Protein AF-A0A397PAN9-F1 (afdb_monomer_lite)

InterPro domains:
  IPR014729 Rossmann-like alpha/beta/alpha sandwich fold [G3DSA:3.40.50.620] (134-280)

Organism: NCBI:txid645617

Structure (mmCIF, N/CA/C/O backbone):
data_AF-A0A397PAN9-F1
#
_entry.id   AF-A0A397PAN9-F1
#
loop_
_atom_site.group_PDB
_atom_site.id
_atom_site.type_symbol
_atom_site.label_atom_id
_atom_site.label_alt_id
_atom_site.label_comp_id
_atom_site.label_asym_id
_atom_site.label_entity_id
_atom_site.label_seq_id
_atom_site.pdbx_PDB_ins_code
_atom_site.Cartn_x
_atom_site.Cartn_y
_atom_site.Cartn_z
_atom_site.occupancy
_atom_site.B_iso_or_equiv
_atom_site.auth_seq_id
_atom_site.auth_comp_id
_atom_site.auth_asym_id
_atom_site.auth_atom_id
_atom_site.pdbx_PDB_model_num
ATOM 1 N N . MET A 1 1 ? 31.624 61.219 12.968 1.00 31.28 1 MET A N 1
ATOM 2 C CA . MET A 1 1 ? 32.830 60.856 13.743 1.00 31.28 1 MET A CA 1
ATOM 3 C C . MET A 1 1 ? 32.786 59.367 14.035 1.00 31.28 1 MET A C 1
ATOM 5 O O . MET A 1 1 ? 31.759 58.853 14.448 1.00 31.28 1 MET A O 1
ATOM 9 N N . THR A 1 2 ? 33.870 58.703 13.667 1.00 30.14 2 THR A N 1
ATOM 10 C CA . THR A 1 2 ? 34.129 57.260 13.585 1.00 30.14 2 THR A CA 1
ATOM 11 C C . THR A 1 2 ? 34.205 56.55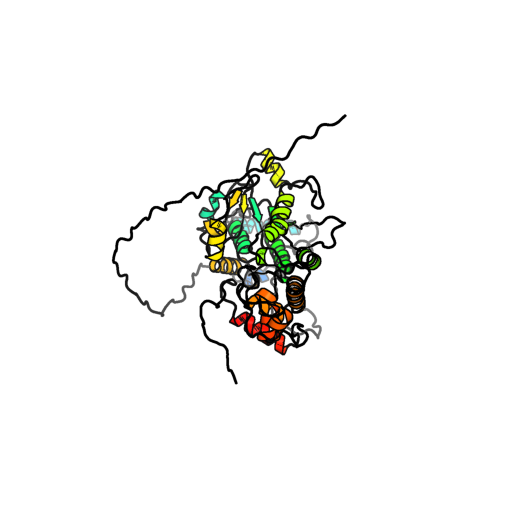2 14.938 1.00 30.14 2 THR A C 1
ATOM 13 O O . THR A 1 2 ? 34.808 57.103 15.851 1.00 30.14 2 THR A O 1
ATOM 16 N N . SER A 1 3 ? 33.805 55.276 15.008 1.00 29.36 3 SER A N 1
ATOM 17 C CA . SER A 1 3 ? 34.708 54.221 15.506 1.00 29.36 3 SER A CA 1
ATOM 18 C C . SER A 1 3 ? 34.214 52.806 15.175 1.00 29.36 3 SER A C 1
ATOM 20 O O . SER A 1 3 ? 33.043 52.453 15.279 1.00 29.36 3 SER A O 1
ATOM 22 N N . SER A 1 4 ? 35.178 52.016 14.716 1.00 30.39 4 SER A N 1
ATOM 23 C CA . SER A 1 4 ? 35.148 50.608 14.333 1.00 30.39 4 SER A CA 1
ATOM 24 C C . SER A 1 4 ? 35.372 49.682 15.533 1.00 30.39 4 SER A C 1
ATOM 26 O O . SER A 1 4 ? 36.216 49.991 16.373 1.00 30.39 4 SER A O 1
ATOM 28 N N . ILE A 1 5 ? 34.748 48.497 15.554 1.00 36.88 5 ILE A N 1
ATOM 29 C CA . ILE A 1 5 ? 35.101 47.399 16.473 1.00 36.88 5 ILE A CA 1
ATOM 30 C C . ILE A 1 5 ? 35.401 46.126 15.671 1.00 36.88 5 ILE A C 1
ATOM 32 O O . ILE A 1 5 ? 34.683 45.763 14.741 1.00 36.88 5 ILE A O 1
ATOM 36 N N . GLY A 1 6 ? 36.529 45.501 16.017 1.00 29.59 6 GLY A N 1
ATOM 37 C CA . GLY A 1 6 ? 37.205 44.450 15.267 1.00 29.59 6 GLY A CA 1
ATOM 38 C C . GLY A 1 6 ? 36.684 43.021 15.451 1.00 29.59 6 GLY A C 1
ATOM 39 O O . GLY A 1 6 ? 35.897 42.693 16.336 1.00 29.59 6 GLY A O 1
ATOM 40 N N . ARG A 1 7 ? 37.195 42.162 14.562 1.00 30.72 7 ARG A N 1
ATOM 41 C CA . ARG A 1 7 ? 36.944 40.719 14.449 1.00 30.72 7 ARG A CA 1
ATOM 42 C C . ARG A 1 7 ? 37.608 39.929 15.584 1.00 30.72 7 ARG A C 1
ATOM 44 O O . ARG A 1 7 ? 38.767 40.167 15.912 1.00 30.72 7 ARG A O 1
ATOM 51 N N . ARG A 1 8 ? 36.921 38.890 16.072 1.00 30.52 8 ARG A N 1
ATOM 52 C CA . ARG A 1 8 ? 37.497 37.789 16.863 1.00 30.52 8 ARG A CA 1
ATOM 53 C C . ARG A 1 8 ? 37.166 36.451 16.201 1.00 30.52 8 ARG A C 1
ATOM 55 O O . ARG A 1 8 ? 36.005 36.104 16.023 1.00 30.52 8 ARG A O 1
ATOM 62 N N . THR A 1 9 ? 38.206 35.705 15.850 1.00 29.03 9 THR A N 1
ATOM 63 C CA . THR A 1 9 ? 38.172 34.307 15.403 1.00 29.03 9 THR A CA 1
ATOM 64 C C . THR A 1 9 ? 38.124 33.363 16.608 1.00 29.03 9 THR A C 1
ATOM 66 O O . THR A 1 9 ? 38.961 33.488 17.501 1.00 29.03 9 THR A O 1
ATOM 69 N N . MET A 1 10 ? 37.209 32.386 16.618 1.00 28.00 10 MET A N 1
ATOM 70 C CA . MET A 1 10 ? 37.212 31.267 17.572 1.00 28.00 10 MET A CA 1
ATOM 71 C C . MET A 1 10 ? 37.670 29.968 16.896 1.00 28.00 10 MET A C 1
ATOM 73 O O . MET A 1 10 ? 37.100 29.540 15.895 1.00 28.00 10 MET A O 1
ATOM 77 N N . ARG A 1 11 ? 38.688 29.325 17.482 1.00 28.00 11 ARG A N 1
ATOM 78 C CA . ARG A 1 11 ? 39.057 27.920 17.252 1.00 28.00 11 ARG A CA 1
ATOM 79 C C . ARG A 1 11 ? 38.171 27.026 18.129 1.00 28.00 11 ARG A C 1
ATOM 81 O O . ARG A 1 11 ? 38.024 27.296 19.318 1.00 28.00 11 ARG A O 1
ATOM 88 N N . HIS A 1 12 ? 37.638 25.939 17.576 1.00 31.53 12 HIS A N 1
ATOM 89 C CA . HIS A 1 12 ? 37.002 24.862 18.343 1.00 31.53 12 HIS A CA 1
ATOM 90 C C . HIS A 1 12 ? 37.890 23.617 18.356 1.00 31.53 12 HIS A C 1
ATOM 92 O O . HIS A 1 12 ? 38.293 23.102 17.312 1.00 31.53 12 HIS A O 1
ATOM 98 N N . SER A 1 13 ? 38.207 23.158 19.566 1.00 29.12 13 SER A N 1
ATOM 99 C CA . SER A 1 13 ? 38.960 21.946 19.860 1.00 29.12 13 SER A CA 1
ATOM 100 C C . SER A 1 13 ? 38.049 20.715 19.787 1.00 29.12 13 SER A C 1
ATOM 102 O O . SER A 1 13 ? 36.950 20.680 20.337 1.00 29.12 13 SER A O 1
ATOM 104 N N . ARG A 1 14 ? 38.522 19.677 19.090 1.00 30.62 14 ARG A N 1
ATOM 105 C CA . ARG A 1 14 ? 37.917 18.339 19.056 1.00 30.62 14 ARG A CA 1
ATOM 106 C C . ARG A 1 14 ? 38.314 17.577 20.321 1.00 30.62 14 ARG A C 1
ATOM 108 O O . ARG A 1 14 ? 39.501 17.342 20.535 1.00 30.62 14 ARG A O 1
ATOM 115 N N . ARG A 1 15 ? 37.337 17.118 21.105 1.00 28.48 15 ARG A N 1
ATOM 116 C CA . ARG A 1 15 ? 37.530 16.109 22.160 1.00 28.48 15 ARG A CA 1
ATOM 117 C C . ARG A 1 15 ? 36.942 14.780 21.674 1.00 28.48 15 ARG A C 1
ATOM 119 O O . ARG A 1 15 ? 35.743 14.682 21.439 1.00 28.48 15 ARG A O 1
ATOM 126 N N . LYS A 1 16 ? 37.811 13.782 21.476 1.00 29.48 16 LYS A N 1
ATOM 127 C CA . LYS A 1 16 ? 37.451 12.369 21.279 1.00 29.48 16 LYS A CA 1
ATOM 128 C C . LYS A 1 16 ? 37.005 11.801 22.630 1.00 29.48 16 LYS A C 1
ATOM 130 O O . LYS A 1 16 ? 37.761 11.904 23.590 1.00 29.48 16 LYS A O 1
ATOM 135 N N . GLN A 1 17 ? 35.823 11.195 22.688 1.00 30.42 17 GLN A N 1
ATOM 136 C CA . GLN A 1 17 ? 35.416 10.309 23.780 1.00 30.42 17 GLN A CA 1
ATOM 137 C C . GLN A 1 17 ? 35.416 8.870 23.264 1.00 30.42 17 GLN A C 1
ATOM 139 O O . GLN A 1 17 ? 34.745 8.540 22.286 1.00 30.42 17 GLN A O 1
ATOM 144 N N . SER A 1 18 ? 36.245 8.056 23.910 1.00 28.05 18 SER A N 1
ATOM 145 C CA . SER A 1 18 ? 36.277 6.600 23.867 1.00 28.05 18 SER A CA 1
ATOM 146 C C . SER A 1 18 ? 35.005 6.035 24.497 1.00 28.05 18 SER A C 1
ATOM 148 O O . SER A 1 18 ? 34.562 6.524 25.532 1.00 28.05 18 SER A O 1
ATOM 150 N N . ASN A 1 19 ? 34.429 5.006 23.877 1.00 29.17 19 ASN A N 1
ATOM 151 C CA . ASN A 1 19 ? 33.329 4.235 24.446 1.00 29.17 19 ASN A CA 1
ATOM 152 C C . ASN A 1 19 ? 33.769 2.771 24.517 1.00 29.17 19 ASN A C 1
ATOM 154 O O . ASN A 1 19 ? 33.776 2.065 23.504 1.00 29.17 19 ASN A O 1
ATOM 158 N N . ASP A 1 20 ? 34.158 2.357 25.719 1.00 27.80 20 ASP A N 1
ATOM 159 C CA . ASP A 1 20 ? 34.413 0.970 26.085 1.00 27.80 20 ASP A CA 1
ATOM 160 C C . ASP A 1 20 ? 33.096 0.182 26.090 1.00 27.80 20 ASP A C 1
ATOM 162 O O . ASP A 1 20 ? 32.082 0.609 26.645 1.00 27.80 20 ASP A O 1
ATOM 166 N N . ARG A 1 21 ? 33.105 -0.986 25.440 1.00 27.95 21 ARG A N 1
ATOM 167 C CA . ARG A 1 21 ? 32.020 -1.976 25.487 1.00 27.95 21 ARG A CA 1
ATOM 168 C C . ARG A 1 21 ? 32.424 -3.108 26.434 1.00 27.95 21 ARG A C 1
ATOM 170 O O . ARG A 1 21 ? 33.494 -3.675 26.222 1.00 27.95 21 ARG A O 1
ATOM 177 N N . PRO A 1 22 ? 31.570 -3.541 27.377 1.00 30.48 22 PRO A N 1
ATOM 178 C CA . PRO A 1 22 ? 31.805 -4.782 28.101 1.00 30.48 22 PRO A CA 1
ATOM 179 C C . PRO A 1 22 ? 31.436 -5.987 27.227 1.00 30.48 22 PRO A C 1
ATOM 181 O O . PRO A 1 22 ? 30.318 -6.091 26.715 1.00 30.48 22 PRO A O 1
ATOM 184 N N . GLN A 1 23 ? 32.393 -6.900 27.073 1.00 26.52 23 GLN A N 1
ATOM 185 C CA . GLN A 1 23 ? 32.191 -8.249 26.555 1.00 26.52 23 GLN A CA 1
ATOM 186 C C . GLN A 1 23 ? 31.406 -9.079 27.579 1.00 26.52 23 GLN A C 1
ATOM 188 O O . GLN A 1 23 ? 31.823 -9.197 28.727 1.00 26.52 23 GLN A O 1
ATOM 193 N N . TRP A 1 24 ? 30.306 -9.697 27.150 1.00 26.28 24 TRP A N 1
ATOM 194 C CA . TRP A 1 24 ? 29.650 -10.774 27.889 1.00 26.28 24 TRP A CA 1
ATOM 195 C C . TRP A 1 24 ? 29.849 -12.084 27.127 1.00 26.28 24 TRP A C 1
ATOM 197 O O . TRP A 1 24 ? 29.204 -12.334 26.109 1.00 26.28 24 TRP A O 1
ATOM 207 N N . ASN A 1 25 ? 30.773 -12.900 27.634 1.00 25.06 25 ASN A N 1
ATOM 208 C CA . ASN A 1 25 ? 30.955 -14.300 27.271 1.00 25.06 25 ASN A CA 1
ATOM 209 C C . ASN A 1 25 ? 30.103 -15.166 28.204 1.00 25.06 25 ASN A C 1
ATOM 211 O O . ASN A 1 25 ? 30.345 -15.181 29.406 1.00 25.06 25 ASN A O 1
ATOM 215 N N . ALA A 1 26 ? 29.154 -15.921 27.649 1.00 27.94 26 ALA A N 1
ATOM 216 C CA . ALA A 1 26 ? 28.634 -17.144 28.261 1.00 27.94 26 ALA A CA 1
ATOM 217 C C . ALA A 1 26 ? 27.881 -17.975 27.210 1.00 27.94 26 ALA A C 1
ATOM 219 O O . ALA A 1 26 ? 26.745 -17.671 26.848 1.00 27.94 26 ALA A O 1
ATOM 220 N N . ARG A 1 27 ? 28.499 -19.059 26.731 1.00 25.92 27 ARG A N 1
ATOM 221 C CA . ARG A 1 27 ? 27.768 -20.225 26.222 1.00 25.92 27 ARG A CA 1
ATOM 222 C C . ARG A 1 27 ? 28.378 -21.478 26.823 1.00 25.92 27 ARG A C 1
ATOM 224 O O . ARG A 1 27 ? 29.428 -21.937 26.390 1.00 25.92 27 ARG A O 1
ATOM 231 N N . ALA A 1 28 ? 27.679 -21.990 27.828 1.00 27.05 28 ALA A N 1
ATOM 232 C CA . ALA A 1 28 ? 27.818 -23.346 28.308 1.00 27.05 28 ALA A CA 1
ATOM 233 C C . ALA A 1 28 ? 27.157 -24.321 27.321 1.00 27.05 28 ALA A C 1
ATOM 235 O O . ALA A 1 28 ? 26.093 -24.065 26.754 1.00 27.05 28 ALA A O 1
ATOM 236 N N . THR A 1 29 ? 27.849 -25.433 27.134 1.00 25.12 29 THR A N 1
ATOM 237 C CA . THR A 1 29 ? 27.481 -26.669 26.449 1.00 25.12 29 THR A CA 1
ATOM 238 C C . THR A 1 29 ? 26.438 -27.472 27.223 1.00 25.12 29 THR A C 1
ATOM 240 O O . THR A 1 29 ? 26.650 -27.712 28.400 1.00 25.12 29 THR A O 1
ATOM 243 N N . PHE A 1 30 ? 25.398 -27.962 26.543 1.00 26.55 30 PHE A N 1
ATOM 244 C CA . PHE A 1 30 ? 24.675 -29.234 26.763 1.00 26.55 30 PHE A CA 1
ATOM 245 C C . PHE A 1 30 ? 23.861 -29.451 25.464 1.00 26.55 30 PHE A C 1
ATOM 247 O O . PHE A 1 30 ? 23.200 -28.527 25.006 1.00 26.55 30 PHE A O 1
ATOM 254 N N . GLY A 1 31 ? 23.922 -30.547 24.703 1.00 22.44 31 GLY A N 1
ATOM 255 C CA . GLY A 1 31 ? 24.166 -31.938 25.066 1.00 22.44 31 GLY A CA 1
ATOM 256 C C . GLY A 1 31 ? 22.819 -32.648 25.223 1.00 22.44 31 GLY A C 1
ATOM 257 O O . GLY A 1 31 ? 22.336 -32.767 26.338 1.00 22.44 31 GLY A O 1
ATOM 258 N N . GLY A 1 32 ? 22.186 -33.076 24.122 1.00 25.19 32 GLY A N 1
ATOM 259 C CA . GLY A 1 32 ? 20.904 -33.789 24.189 1.00 25.19 32 GLY A CA 1
ATOM 260 C C . GLY A 1 32 ? 20.306 -34.113 22.824 1.00 25.19 32 GLY A C 1
ATOM 261 O O . GLY A 1 32 ? 19.604 -33.300 22.232 1.00 25.19 32 GLY A O 1
ATOM 262 N N . ARG A 1 33 ? 20.612 -35.313 22.326 1.00 25.12 33 ARG A N 1
ATOM 263 C CA . ARG A 1 33 ? 20.014 -35.938 21.140 1.00 25.12 33 ARG A CA 1
ATOM 264 C C . ARG A 1 33 ? 18.510 -36.135 21.366 1.00 25.12 33 ARG A C 1
ATOM 266 O O . ARG A 1 33 ? 18.130 -36.699 22.385 1.00 25.12 33 ARG A O 1
ATOM 273 N N . ALA A 1 34 ? 17.679 -35.771 20.394 1.00 26.53 34 ALA A N 1
ATOM 274 C CA . ALA A 1 34 ? 16.304 -36.254 20.307 1.00 26.53 34 ALA A CA 1
ATOM 275 C C . ALA A 1 34 ? 16.077 -36.847 18.915 1.00 26.53 34 ALA A C 1
ATOM 277 O O . ALA A 1 34 ? 16.382 -36.233 17.893 1.00 26.53 34 ALA A O 1
ATOM 278 N N . ALA A 1 35 ? 15.639 -38.099 18.929 1.00 26.16 35 ALA A N 1
ATOM 279 C CA . ALA A 1 35 ? 15.583 -39.013 17.812 1.00 26.16 35 ALA A CA 1
ATOM 280 C C . ALA A 1 35 ? 14.612 -38.572 16.710 1.00 26.16 35 ALA A C 1
ATOM 282 O O . ALA A 1 35 ? 13.501 -38.106 16.960 1.00 26.16 35 ALA A O 1
ATOM 283 N N . VAL A 1 36 ? 15.046 -38.817 15.476 1.00 26.11 36 VAL A N 1
ATOM 284 C CA . VAL A 1 36 ? 14.216 -38.862 14.277 1.00 26.11 36 VAL A CA 1
ATOM 285 C C . VAL A 1 36 ? 13.285 -40.066 14.409 1.00 26.11 36 VAL A C 1
ATOM 287 O O . VAL A 1 36 ? 13.708 -41.204 14.234 1.00 26.11 36 VAL A O 1
ATOM 290 N N . ALA A 1 37 ? 12.019 -39.821 14.739 1.00 26.52 37 ALA A N 1
ATOM 291 C CA . ALA A 1 37 ? 10.961 -40.810 14.595 1.00 26.52 37 ALA A CA 1
ATOM 292 C C . ALA A 1 37 ? 10.247 -40.557 13.264 1.00 26.52 37 ALA A C 1
ATOM 294 O O . ALA A 1 37 ? 9.351 -39.718 13.163 1.00 26.52 37 ALA A O 1
ATOM 295 N N . ALA A 1 38 ? 10.672 -41.289 12.235 1.00 27.64 38 ALA A N 1
ATOM 296 C CA . ALA A 1 38 ? 9.835 -41.567 11.082 1.00 27.64 38 ALA A CA 1
ATOM 297 C C . ALA A 1 38 ? 8.573 -42.290 11.579 1.00 27.64 38 ALA A C 1
ATOM 299 O O . ALA A 1 38 ? 8.673 -43.281 12.303 1.00 27.64 38 ALA A O 1
ATOM 300 N N . ARG A 1 39 ? 7.388 -41.786 11.229 1.00 28.44 39 ARG A N 1
ATOM 301 C CA . ARG A 1 39 ? 6.137 -42.527 11.395 1.00 28.44 39 ARG A CA 1
ATOM 302 C C . ARG A 1 39 ? 5.373 -42.558 10.084 1.00 28.44 39 ARG A C 1
ATOM 304 O O . ARG A 1 39 ? 5.179 -41.537 9.427 1.00 28.44 39 ARG A O 1
ATOM 311 N N . ASP A 1 40 ? 5.016 -43.790 9.761 1.00 26.55 40 ASP A N 1
ATOM 312 C CA . ASP A 1 40 ? 4.274 -44.317 8.633 1.00 26.55 40 ASP A CA 1
ATOM 313 C C . ASP A 1 40 ? 3.223 -43.404 8.007 1.00 26.55 40 ASP A C 1
ATOM 315 O O . ASP A 1 40 ? 2.293 -42.910 8.647 1.00 26.55 40 ASP A O 1
ATOM 319 N N . ARG A 1 41 ? 3.318 -43.311 6.679 1.00 30.91 41 ARG A N 1
ATOM 320 C CA . ARG A 1 41 ? 2.202 -43.003 5.793 1.00 30.91 41 ARG A CA 1
ATOM 321 C C . ARG A 1 41 ? 1.416 -44.288 5.542 1.00 30.91 41 ARG A C 1
ATOM 323 O O . ARG A 1 41 ? 1.718 -44.965 4.574 1.00 30.91 41 ARG A O 1
ATOM 330 N N . THR A 1 42 ? 0.392 -44.573 6.344 1.00 29.89 42 THR A N 1
ATOM 331 C CA . THR A 1 42 ? -0.805 -45.315 5.899 1.00 29.89 42 THR A CA 1
ATOM 332 C C . THR A 1 42 ? -1.877 -45.325 6.988 1.00 29.89 42 THR A C 1
ATOM 334 O O . THR A 1 42 ? -1.566 -45.461 8.163 1.00 29.89 42 THR A O 1
ATOM 337 N N . ALA A 1 43 ? -3.138 -45.246 6.554 1.00 27.58 43 ALA A N 1
ATOM 338 C CA . ALA A 1 43 ? -4.376 -45.421 7.320 1.00 27.58 43 ALA A CA 1
ATOM 339 C C . ALA A 1 43 ? -4.858 -44.238 8.188 1.00 27.58 43 ALA A C 1
ATOM 341 O O . ALA A 1 43 ? -4.674 -44.196 9.400 1.00 27.58 43 ALA A O 1
ATOM 342 N N . LEU A 1 44 ? -5.659 -43.353 7.579 1.00 26.72 44 LEU A N 1
ATOM 343 C CA . LEU A 1 44 ? -6.807 -42.780 8.284 1.00 26.72 44 LEU A CA 1
ATOM 344 C C . LEU A 1 44 ? -8.080 -43.102 7.502 1.00 26.72 44 LEU A C 1
ATOM 346 O O . LEU A 1 44 ? -8.382 -42.526 6.458 1.00 26.72 44 LEU A O 1
ATOM 350 N N . ALA A 1 45 ? -8.779 -44.106 8.021 1.00 26.91 45 ALA A N 1
ATOM 351 C CA . ALA A 1 45 ? -10.099 -44.518 7.602 1.00 26.91 45 ALA A CA 1
ATOM 352 C C . ALA A 1 45 ? -11.115 -43.387 7.816 1.00 26.91 45 ALA A C 1
ATOM 354 O O . ALA A 1 45 ? -11.075 -42.657 8.809 1.00 26.91 45 ALA A O 1
ATOM 355 N N . ARG A 1 46 ? -12.056 -43.297 6.873 1.00 27.05 46 ARG A N 1
ATOM 356 C CA . ARG A 1 46 ? -13.290 -42.514 6.954 1.00 27.05 46 ARG A CA 1
ATOM 357 C C . ARG A 1 46 ? -13.989 -42.777 8.294 1.00 27.05 46 ARG A C 1
ATOM 359 O O . ARG A 1 46 ? -14.523 -43.861 8.506 1.00 27.05 46 ARG A O 1
ATOM 366 N N . ARG A 1 47 ? -14.021 -41.782 9.180 1.00 25.70 47 ARG A N 1
ATOM 367 C CA . ARG A 1 47 ? -15.010 -41.706 10.261 1.00 25.70 47 ARG A CA 1
ATOM 368 C C . ARG A 1 47 ? -16.058 -40.682 9.856 1.00 25.70 47 ARG A C 1
ATOM 370 O O . ARG A 1 47 ? -15.888 -39.486 10.066 1.00 25.70 47 ARG A O 1
ATOM 377 N N . GLU A 1 48 ? -17.121 -41.181 9.235 1.00 25.84 48 GLU A N 1
ATOM 378 C CA . GLU A 1 48 ? -18.389 -40.469 9.153 1.00 25.84 48 GLU A CA 1
ATOM 379 C C . GLU A 1 48 ? -18.972 -40.362 10.566 1.00 25.84 48 GLU A C 1
ATOM 381 O O . GLU A 1 48 ? -19.258 -41.368 11.215 1.00 25.84 48 GLU A O 1
ATOM 386 N N . LEU A 1 49 ? -19.129 -39.136 11.058 1.00 24.36 49 LEU A N 1
ATOM 387 C CA . LEU A 1 49 ? -19.937 -38.849 12.237 1.00 24.36 49 LEU A CA 1
ATOM 388 C C . LEU A 1 49 ? -21.400 -38.786 11.796 1.00 24.36 49 LEU A C 1
ATOM 390 O O . LEU A 1 49 ? -21.894 -37.758 11.340 1.00 24.36 49 LEU A O 1
ATOM 394 N N . TRP A 1 50 ? -22.075 -39.924 11.920 1.00 22.00 50 TRP A N 1
ATOM 395 C CA . TRP A 1 50 ? -23.527 -40.033 11.883 1.00 22.00 50 TRP A CA 1
ATOM 396 C C . TRP A 1 50 ? -24.124 -39.371 13.133 1.00 22.00 50 TRP A C 1
ATOM 398 O O . TRP A 1 50 ? -24.020 -39.912 14.232 1.00 22.00 50 TRP A O 1
ATOM 408 N N . PHE A 1 51 ? -24.800 -38.234 12.965 1.00 25.14 51 PHE A N 1
ATOM 409 C CA . PHE A 1 51 ? -25.840 -37.791 13.896 1.00 25.14 51 PHE A CA 1
ATOM 410 C C . PHE A 1 51 ? -27.202 -38.076 13.257 1.00 25.14 51 PHE A C 1
ATOM 412 O O . PHE A 1 51 ? -27.490 -37.654 12.139 1.00 25.14 51 PHE A O 1
ATOM 419 N N . GLY A 1 52 ? -27.999 -38.890 13.949 1.00 24.84 52 GLY A N 1
ATOM 420 C CA . GLY A 1 52 ? -29.209 -39.507 13.423 1.00 24.84 52 GLY A CA 1
ATOM 421 C C . GLY A 1 52 ? -30.324 -38.518 13.087 1.00 24.84 52 GLY A C 1
ATOM 422 O O . GLY A 1 52 ? -30.880 -37.870 13.966 1.00 24.84 52 GLY A O 1
ATOM 423 N N . LEU A 1 53 ? -30.734 -38.518 11.820 1.00 28.75 53 LEU A N 1
ATOM 424 C CA . LEU A 1 53 ? -32.065 -38.105 11.385 1.00 28.75 53 LEU A CA 1
ATOM 425 C C . LEU A 1 53 ? -32.864 -39.373 11.065 1.00 28.75 53 LEU A C 1
ATOM 427 O O . LEU A 1 53 ? -32.783 -39.920 9.965 1.00 28.75 53 LEU A O 1
ATOM 431 N N . ARG A 1 54 ? -33.640 -39.871 12.034 1.00 30.84 54 ARG A N 1
ATOM 432 C CA . ARG A 1 54 ? -34.708 -40.831 11.734 1.00 30.84 54 ARG A CA 1
ATOM 433 C C . ARG A 1 54 ? -35.909 -40.059 11.188 1.00 30.84 54 ARG A C 1
ATOM 435 O O . ARG A 1 54 ? -36.575 -39.350 11.925 1.00 30.84 54 ARG A O 1
ATOM 442 N N . GLY A 1 55 ? -36.187 -40.264 9.902 1.00 34.38 55 GLY A N 1
ATOM 443 C CA . GLY A 1 55 ? -37.550 -40.321 9.373 1.00 34.38 55 GLY A CA 1
ATOM 444 C C . GLY A 1 55 ? -38.300 -39.003 9.176 1.00 34.38 55 GLY A C 1
ATOM 445 O O . GLY A 1 55 ? -39.232 -38.709 9.910 1.00 34.38 55 GLY A O 1
ATOM 446 N N . CYS A 1 56 ? -38.030 -38.303 8.074 1.00 27.78 56 CYS A N 1
ATOM 447 C CA . CYS A 1 56 ? -39.099 -37.620 7.342 1.00 27.78 56 CYS A CA 1
ATOM 448 C C . CYS A 1 56 ? -38.718 -37.512 5.862 1.00 27.78 56 CYS A C 1
ATOM 450 O O . CYS A 1 56 ? -37.810 -36.775 5.485 1.00 27.78 56 CYS A O 1
ATOM 452 N N . ARG A 1 57 ? -39.372 -38.308 5.007 1.00 34.75 57 ARG A N 1
ATOM 453 C CA . ARG A 1 57 ? -39.190 -38.220 3.554 1.00 34.75 57 ARG A CA 1
ATOM 454 C C . ARG A 1 57 ? -39.936 -36.984 3.056 1.00 34.75 57 ARG A C 1
ATOM 456 O O . ARG A 1 57 ? -41.146 -36.876 3.249 1.00 34.75 57 ARG A O 1
ATOM 463 N N . LEU A 1 58 ? -39.227 -36.117 2.335 1.00 30.94 58 LEU A N 1
ATOM 464 C CA . LEU A 1 58 ? -39.728 -34.925 1.629 1.00 30.94 58 LEU A CA 1
ATOM 465 C C . LEU A 1 58 ? -41.004 -35.182 0.785 1.00 30.94 58 LEU A C 1
ATOM 467 O O . LEU A 1 58 ? -41.738 -34.259 0.452 1.00 30.94 58 LEU A O 1
ATOM 471 N N . SER A 1 59 ? -41.305 -36.446 0.473 1.00 34.88 59 SER A N 1
ATOM 472 C CA . SER A 1 59 ? -42.472 -36.897 -0.288 1.00 34.88 59 SER A CA 1
ATOM 473 C C . SER A 1 59 ? -43.819 -36.836 0.451 1.00 34.88 59 SER A C 1
ATOM 475 O O . SER A 1 59 ? -44.854 -36.928 -0.207 1.00 34.88 59 SER A O 1
ATOM 477 N N . GLN A 1 60 ? -43.850 -36.716 1.785 1.00 36.53 60 GLN A N 1
ATOM 478 C CA . GLN A 1 60 ? -45.116 -36.621 2.539 1.00 36.53 60 GLN A CA 1
ATOM 479 C C . GLN A 1 60 ? -45.661 -35.187 2.629 1.00 36.53 60 GLN A C 1
ATOM 481 O O . GLN A 1 60 ? -46.877 -35.007 2.650 1.00 36.53 60 GLN A O 1
ATOM 486 N N . LEU A 1 61 ? -44.795 -34.169 2.572 1.00 35.06 61 LEU A N 1
ATOM 487 C CA . LEU A 1 61 ? -45.205 -32.761 2.634 1.00 35.06 61 LEU A CA 1
ATOM 488 C C . LEU A 1 61 ? -45.953 -32.316 1.360 1.00 35.06 61 LEU A C 1
ATOM 490 O O . LEU A 1 61 ? -46.907 -31.545 1.425 1.00 35.06 61 LEU A O 1
ATOM 494 N N . CYS A 1 62 ? -45.584 -32.864 0.197 1.00 32.84 62 CYS A N 1
ATOM 495 C CA . CYS A 1 62 ? -46.175 -32.485 -1.090 1.00 32.84 62 CYS A CA 1
ATOM 496 C C . CYS A 1 62 ? -47.618 -32.983 -1.304 1.00 32.84 62 CYS A C 1
ATOM 498 O O . CYS A 1 62 ? -48.305 -32.455 -2.172 1.00 32.84 62 CYS A O 1
ATOM 500 N N . ARG A 1 63 ? -48.116 -33.963 -0.530 1.00 35.12 63 ARG A N 1
ATOM 501 C CA . ARG A 1 63 ? -49.501 -34.466 -0.683 1.00 35.12 63 ARG A CA 1
ATOM 502 C C . ARG A 1 63 ? -50.549 -33.668 0.092 1.00 35.12 63 ARG A C 1
ATOM 504 O O . ARG A 1 63 ? -51.727 -33.793 -0.217 1.00 35.12 63 ARG A O 1
ATOM 511 N N . HIS A 1 64 ? -50.155 -32.856 1.073 1.00 34.78 64 HIS A N 1
ATOM 512 C CA . HIS A 1 64 ? -51.104 -32.114 1.916 1.00 34.78 64 HIS A CA 1
ATOM 513 C C . HIS A 1 64 ? -51.407 -30.690 1.429 1.00 34.78 64 HIS A C 1
ATOM 515 O O . HIS A 1 64 ? -52.365 -30.087 1.902 1.00 34.78 64 HIS A O 1
ATOM 521 N N . LEU A 1 65 ? -50.645 -30.160 0.465 1.00 35.97 65 LEU A N 1
ATOM 522 C CA . LEU A 1 65 ? -50.754 -28.758 0.041 1.00 35.97 65 LEU A CA 1
ATOM 523 C C . LEU A 1 65 ? -51.566 -28.507 -1.244 1.00 35.97 65 LEU A C 1
ATOM 525 O O . LEU A 1 65 ? -51.619 -27.359 -1.659 1.00 35.97 65 LEU A O 1
ATOM 529 N N . ARG A 1 66 ? -52.202 -29.523 -1.864 1.00 35.00 66 ARG A N 1
ATOM 530 C CA . ARG A 1 66 ? -52.984 -29.404 -3.128 1.00 35.00 66 ARG A CA 1
ATOM 531 C C . ARG A 1 66 ? -52.432 -28.333 -4.094 1.00 35.00 66 ARG A C 1
ATOM 533 O O . ARG A 1 66 ? -53.147 -27.428 -4.508 1.00 35.00 66 ARG A O 1
ATOM 540 N N . VAL A 1 67 ? -51.154 -28.435 -4.454 1.00 32.06 67 VAL A N 1
ATOM 541 C CA . VAL A 1 67 ? -50.600 -27.648 -5.562 1.00 32.06 67 VAL A CA 1
ATOM 542 C C . VAL A 1 67 ? -50.809 -28.478 -6.822 1.00 32.06 67 VAL A C 1
ATOM 544 O O . VAL A 1 67 ? -50.143 -29.497 -7.017 1.00 32.06 67 VAL A O 1
ATOM 547 N N . GLU A 1 68 ? -51.796 -28.104 -7.634 1.00 30.61 68 GLU A N 1
ATOM 548 C CA . GLU A 1 68 ? -51.976 -28.682 -8.964 1.00 30.61 68 GLU A CA 1
ATOM 549 C C . GLU A 1 68 ? -50.748 -28.390 -9.837 1.00 30.61 68 GLU A C 1
ATOM 551 O O . GLU A 1 68 ? -50.143 -27.318 -9.781 1.00 30.61 68 GLU A O 1
ATOM 556 N N . ARG A 1 69 ? -50.360 -29.383 -10.644 1.00 30.28 69 ARG A N 1
ATOM 557 C CA . ARG A 1 69 ? -49.320 -29.268 -11.670 1.00 30.28 69 ARG A CA 1
ATOM 558 C C . ARG A 1 69 ? -49.705 -28.172 -12.667 1.00 30.28 69 ARG A C 1
ATOM 560 O O . ARG A 1 69 ? -50.521 -28.417 -13.549 1.00 30.28 69 ARG A O 1
ATOM 567 N N . ALA A 1 70 ? -49.052 -27.017 -12.604 1.00 26.58 70 ALA A N 1
ATOM 568 C CA . ALA A 1 70 ? -49.006 -26.114 -13.745 1.00 26.58 70 ALA A CA 1
ATOM 569 C C . ALA A 1 70 ? -48.023 -26.684 -14.783 1.00 26.58 70 ALA A C 1
ATOM 571 O O . ALA A 1 70 ? -46.813 -26.744 -14.557 1.00 26.58 70 ALA A O 1
ATOM 572 N N . TYR A 1 71 ? -48.561 -27.154 -15.908 1.00 25.50 71 TYR A N 1
ATOM 573 C CA . TYR A 1 71 ? -47.806 -27.443 -17.126 1.00 25.50 71 TYR A CA 1
ATOM 574 C C . TYR A 1 71 ? -47.196 -26.138 -17.660 1.00 25.50 71 TYR A C 1
ATOM 576 O O . TYR A 1 71 ? -47.919 -25.178 -17.913 1.00 25.50 71 TYR A O 1
ATOM 584 N N . ALA A 1 72 ? -45.878 -26.102 -17.860 1.00 27.17 72 ALA A N 1
ATOM 585 C CA . ALA A 1 72 ? -45.216 -25.031 -18.602 1.00 27.17 72 ALA A CA 1
ATOM 586 C C . ALA A 1 72 ? -45.167 -25.401 -20.100 1.00 27.17 72 ALA A C 1
ATOM 588 O O . ALA A 1 72 ? -44.684 -26.492 -20.416 1.00 27.17 72 ALA A O 1
ATOM 589 N N . PRO A 1 73 ? -45.633 -24.547 -21.033 1.00 27.27 73 PRO A N 1
ATOM 590 C CA . PRO A 1 73 ? -45.393 -24.757 -22.455 1.00 27.27 73 PRO A CA 1
ATOM 591 C C . PRO A 1 73 ? -43.922 -24.472 -22.791 1.00 27.27 73 PRO A C 1
ATOM 593 O O . PRO A 1 73 ? -43.317 -23.518 -22.300 1.00 27.27 73 PRO A O 1
ATOM 596 N N . ALA A 1 74 ? -43.346 -25.337 -23.623 1.00 26.83 74 ALA A N 1
ATOM 597 C CA . ALA A 1 74 ? -41.972 -25.252 -24.092 1.00 26.83 74 ALA A CA 1
ATOM 598 C C . ALA A 1 74 ? -41.785 -24.077 -25.068 1.00 26.83 74 ALA A C 1
ATOM 600 O O . ALA A 1 74 ? -42.489 -23.987 -26.070 1.00 26.83 74 ALA A O 1
ATOM 601 N N . PHE A 1 75 ? -40.784 -23.230 -24.814 1.00 26.52 75 PHE A N 1
ATOM 602 C CA . PHE A 1 75 ? -40.206 -22.327 -25.813 1.00 26.52 75 PHE A CA 1
ATOM 603 C C . PHE A 1 75 ? -38.807 -22.840 -26.206 1.00 26.52 75 PHE A C 1
ATOM 605 O O . PHE A 1 75 ? -37.998 -23.113 -25.313 1.00 26.52 75 PHE A O 1
ATOM 612 N N . PRO A 1 76 ? -38.490 -22.992 -27.505 1.00 26.70 76 PRO A N 1
ATOM 613 C CA . PRO A 1 76 ? -37.175 -23.439 -27.956 1.00 26.70 76 PRO A CA 1
ATOM 614 C C . PRO A 1 76 ? -36.185 -22.263 -28.010 1.00 26.70 76 PRO A C 1
ATOM 616 O O . PRO A 1 76 ? -36.518 -21.215 -28.558 1.00 26.70 76 PRO A O 1
ATOM 619 N N . GLY A 1 77 ? -34.959 -22.433 -27.488 1.00 32.62 77 GLY A N 1
ATOM 620 C CA . GLY A 1 77 ? -33.849 -21.520 -27.823 1.00 32.62 77 GLY A CA 1
ATOM 621 C C . GLY A 1 77 ? -32.820 -21.125 -26.754 1.00 32.62 77 GLY A C 1
ATOM 622 O O . GLY A 1 77 ? -32.064 -20.196 -27.015 1.00 32.62 77 GLY A O 1
ATOM 623 N N . VAL A 1 78 ? -32.724 -21.774 -25.584 1.00 28.73 78 VAL A N 1
ATOM 624 C CA . VAL A 1 78 ? -31.685 -21.427 -24.581 1.00 28.73 78 VAL A CA 1
ATOM 625 C C . VAL A 1 78 ? -30.837 -22.654 -24.207 1.00 28.73 78 VAL A C 1
ATOM 627 O O . VAL A 1 78 ? -31.402 -23.645 -23.739 1.00 28.73 78 VAL A O 1
ATOM 630 N N . PRO A 1 79 ? -29.497 -22.627 -24.382 1.00 27.45 79 PRO A N 1
ATOM 631 C CA . PRO A 1 79 ? -28.629 -23.743 -24.015 1.00 27.45 79 PRO A CA 1
ATOM 632 C C . PRO A 1 79 ? -28.602 -23.966 -22.499 1.00 27.45 79 PRO A C 1
ATOM 634 O O . PRO A 1 79 ? -28.386 -23.038 -21.717 1.00 27.45 79 PRO A O 1
ATOM 637 N N . GLN A 1 80 ? -28.777 -25.221 -22.088 1.00 28.08 80 GLN A N 1
ATOM 638 C CA . GLN A 1 80 ? -28.616 -25.660 -20.705 1.00 28.08 80 GLN A CA 1
ATOM 639 C C . GLN A 1 80 ? -27.145 -25.536 -20.290 1.00 28.08 80 GLN A C 1
ATOM 641 O O . GLN A 1 80 ? -26.285 -26.243 -20.809 1.00 28.08 80 GLN A O 1
ATOM 646 N N . THR A 1 81 ? -26.855 -24.673 -19.316 1.00 28.03 81 THR A N 1
ATOM 647 C CA . THR A 1 81 ? -25.624 -24.772 -18.526 1.00 28.03 81 THR A CA 1
ATOM 648 C C . THR A 1 81 ? -25.991 -25.098 -17.086 1.00 28.03 81 THR A C 1
ATOM 650 O O . THR A 1 81 ? -26.769 -24.416 -16.422 1.00 28.03 81 THR A O 1
ATOM 653 N N . SER A 1 82 ? -25.458 -26.229 -16.644 1.00 29.41 82 SER A N 1
ATOM 654 C CA . SER A 1 82 ? -25.542 -26.789 -15.305 1.00 29.41 82 SER A CA 1
ATOM 655 C C . SER A 1 82 ? -24.930 -25.847 -14.268 1.00 29.41 82 SER A C 1
ATOM 657 O O . SER A 1 82 ? -23.740 -25.541 -14.328 1.00 29.41 82 SER A O 1
ATOM 659 N N . GLY A 1 83 ? -25.721 -25.444 -13.278 1.00 26.91 83 GLY A N 1
ATOM 660 C CA . GLY A 1 83 ? -25.234 -24.740 -12.097 1.00 26.91 83 GLY A CA 1
ATOM 661 C C . GLY A 1 83 ? -26.376 -24.431 -11.139 1.00 26.91 83 GLY A C 1
ATOM 662 O O . GLY A 1 83 ? -27.221 -23.590 -11.435 1.00 26.91 83 GLY A O 1
ATOM 663 N N . LEU A 1 84 ? -26.409 -25.127 -9.997 1.00 25.48 84 LEU A N 1
ATOM 664 C CA . LEU A 1 84 ? -27.307 -24.846 -8.876 1.00 25.48 84 LEU A CA 1
ATOM 665 C C . LEU A 1 84 ? -27.258 -23.347 -8.527 1.00 25.48 84 LEU A C 1
ATOM 667 O O . LEU A 1 84 ? -26.264 -22.862 -7.990 1.00 25.48 84 LEU A O 1
ATOM 671 N N . ARG A 1 85 ? -28.351 -22.621 -8.776 1.00 25.84 85 ARG A N 1
ATOM 672 C CA . ARG A 1 85 ? -28.635 -21.356 -8.094 1.00 25.84 85 ARG A CA 1
ATOM 673 C C . ARG A 1 85 ? -29.467 -21.678 -6.861 1.00 25.84 85 ARG A C 1
ATOM 675 O O . ARG A 1 85 ? -30.611 -22.100 -6.980 1.00 25.84 85 ARG A O 1
ATOM 682 N N . ILE A 1 86 ? -28.879 -21.489 -5.688 1.00 28.72 86 ILE A N 1
ATOM 683 C CA . ILE A 1 86 ? -29.600 -21.470 -4.414 1.00 28.72 86 ILE A CA 1
ATOM 684 C C . ILE A 1 86 ? -30.351 -20.130 -4.360 1.00 28.72 86 ILE A C 1
ATOM 686 O O . ILE A 1 86 ? -29.685 -19.092 -4.389 1.00 28.72 86 ILE A O 1
ATOM 690 N N . PRO A 1 87 ? -31.695 -20.086 -4.301 1.00 31.28 87 PRO A N 1
ATOM 691 C CA . PRO A 1 87 ? -32.394 -18.842 -4.035 1.00 31.28 87 PRO A CA 1
ATOM 692 C C . PRO A 1 87 ? -32.286 -18.529 -2.544 1.00 31.28 87 PRO A C 1
ATOM 694 O O . PRO A 1 87 ? -32.612 -19.355 -1.690 1.00 31.28 87 PRO A O 1
ATOM 697 N N . SER A 1 88 ? -31.858 -17.311 -2.243 1.00 27.08 88 SER A N 1
ATOM 698 C CA . SER A 1 88 ? -32.019 -16.666 -0.947 1.00 27.08 88 SER A CA 1
ATOM 699 C C . SER A 1 88 ? -33.488 -16.700 -0.500 1.00 27.08 88 SER A C 1
ATOM 701 O O . SER A 1 88 ? -34.331 -15.998 -1.058 1.00 27.08 88 SER A O 1
ATOM 703 N N . TRP A 1 89 ? -33.789 -17.500 0.519 1.00 28.64 89 TRP A N 1
ATOM 704 C CA . TRP A 1 89 ? -34.964 -17.343 1.381 1.00 28.64 89 TRP A CA 1
ATOM 705 C C . TRP A 1 89 ? -34.528 -16.475 2.571 1.00 28.64 89 TRP A C 1
ATOM 707 O O . TRP A 1 89 ? -33.482 -16.791 3.139 1.00 28.64 89 TRP A O 1
ATOM 717 N N . PRO A 1 90 ? -35.232 -15.379 2.938 1.00 31.73 90 PRO A N 1
ATOM 718 C CA . PRO A 1 90 ? -36.691 -15.252 2.974 1.00 31.73 90 PRO A CA 1
ATOM 719 C C . PRO A 1 90 ? -37.205 -13.919 2.384 1.00 31.73 90 PRO A C 1
ATOM 721 O O . PRO A 1 90 ? -37.092 -12.875 3.016 1.00 31.73 90 PRO A O 1
ATOM 724 N N . LEU A 1 91 ? -37.819 -13.931 1.197 1.00 31.55 91 LEU A N 1
ATOM 725 C CA . LEU A 1 91 ? -38.537 -12.748 0.672 1.00 31.55 91 LEU A CA 1
ATOM 726 C C . LEU A 1 91 ? -39.745 -13.086 -0.223 1.00 31.55 91 LEU A C 1
ATOM 728 O O . LEU A 1 91 ? -40.315 -12.212 -0.867 1.00 31.55 91 LEU A O 1
ATOM 732 N N . LEU A 1 92 ? -40.193 -14.343 -0.234 1.00 29.64 92 LEU A N 1
ATOM 733 C CA . LEU A 1 92 ? -41.302 -14.812 -1.071 1.00 29.64 92 LEU A CA 1
ATOM 734 C C . LEU A 1 92 ? -42.354 -15.531 -0.225 1.00 29.64 92 LEU A C 1
ATOM 736 O O . LEU A 1 92 ? -42.544 -16.732 -0.329 1.00 29.64 92 LEU A O 1
ATOM 740 N N . LEU A 1 93 ? -43.030 -14.783 0.646 1.00 29.92 93 LEU A N 1
ATOM 741 C CA . LEU A 1 93 ? -44.299 -15.219 1.249 1.00 29.92 93 LEU A CA 1
ATOM 742 C C . LEU A 1 93 ? -45.232 -14.042 1.576 1.00 29.92 93 LEU A C 1
ATOM 744 O O . LEU A 1 93 ? -46.097 -14.145 2.436 1.00 29.92 93 LEU A O 1
ATOM 748 N N . HIS A 1 94 ? -45.068 -12.914 0.877 1.00 30.53 94 HIS A N 1
ATOM 749 C CA . HIS A 1 94 ? -45.897 -11.724 1.091 1.00 30.53 94 HIS A CA 1
ATOM 750 C C . HIS A 1 94 ? -46.676 -11.253 -0.140 1.00 30.53 94 HIS A C 1
ATOM 752 O O . HIS A 1 94 ? -47.273 -10.180 -0.089 1.00 30.53 94 HIS A O 1
ATOM 758 N N . ARG A 1 95 ? -46.708 -12.027 -1.238 1.00 32.00 95 ARG A N 1
ATOM 759 C CA . ARG A 1 95 ? -47.320 -11.552 -2.491 1.00 32.00 95 ARG A CA 1
ATOM 760 C C . ARG A 1 95 ? -48.448 -12.374 -3.111 1.00 32.00 95 ARG A C 1
ATOM 762 O O . ARG A 1 95 ? -48.960 -11.924 -4.123 1.00 32.00 95 ARG A O 1
ATOM 769 N N . GLU A 1 96 ? -48.909 -13.473 -2.507 1.00 37.41 96 GLU A N 1
ATOM 770 C CA . GLU A 1 96 ? -50.011 -14.261 -3.106 1.00 37.41 96 GLU A CA 1
ATOM 771 C C . GLU A 1 96 ? -51.161 -14.673 -2.175 1.00 37.41 96 GLU A C 1
ATOM 773 O O . GLU A 1 96 ? -52.034 -15.428 -2.583 1.00 37.41 96 GLU A O 1
ATOM 778 N N . ILE A 1 97 ? -51.267 -14.135 -0.957 1.00 35.12 97 ILE A N 1
ATOM 779 C CA . ILE A 1 97 ? -52.484 -14.333 -0.151 1.00 35.12 97 ILE A CA 1
ATOM 780 C C . ILE A 1 97 ? -52.906 -12.979 0.404 1.00 35.12 97 ILE A C 1
ATOM 782 O O . ILE A 1 97 ? -52.207 -12.377 1.219 1.00 35.12 97 ILE A O 1
ATOM 786 N N . GLY A 1 98 ? -54.011 -12.462 -0.132 1.00 33.66 98 GLY A N 1
ATOM 787 C CA . GLY A 1 98 ? -54.512 -11.125 0.149 1.00 33.66 98 GLY A CA 1
ATOM 788 C C . GLY A 1 98 ? -54.775 -10.887 1.634 1.00 33.66 98 GLY A C 1
ATOM 789 O O . GLY A 1 98 ? -55.371 -11.728 2.295 1.00 33.66 98 GLY A O 1
ATOM 790 N N . GLY A 1 99 ? -54.355 -9.709 2.102 1.00 35.25 99 GLY A N 1
ATOM 791 C CA . GLY A 1 99 ? -54.898 -8.987 3.255 1.00 35.25 99 GLY A CA 1
ATOM 792 C C . GLY A 1 99 ? -54.800 -9.657 4.642 1.00 35.25 99 GLY A C 1
ATOM 793 O O . GLY A 1 99 ? -55.219 -10.799 4.835 1.00 35.25 99 GLY A O 1
ATOM 794 N N . PRO A 1 100 ? -54.352 -8.934 5.684 1.00 35.94 100 PRO A N 1
ATOM 795 C CA . PRO A 1 100 ? -54.404 -9.418 7.060 1.00 35.94 100 PRO A CA 1
ATOM 796 C C . PRO A 1 100 ? -55.858 -9.390 7.567 1.00 35.94 100 PRO A C 1
ATOM 798 O O . PRO A 1 100 ? -56.272 -8.457 8.241 1.00 35.94 100 PRO A O 1
ATOM 801 N N . GLY A 1 101 ? -56.660 -10.395 7.213 1.00 42.66 101 GLY A N 1
ATOM 802 C CA . GLY A 1 101 ? -58.056 -10.470 7.665 1.00 42.66 101 GLY A CA 1
ATOM 803 C C . GLY A 1 101 ? -58.914 -11.595 7.087 1.00 42.66 101 GLY A C 1
ATOM 804 O O . GLY A 1 101 ? -60.032 -11.793 7.551 1.00 42.66 101 GLY A O 1
ATOM 805 N N . GLY A 1 102 ? -58.426 -12.361 6.106 1.00 35.09 102 GLY A N 1
ATOM 806 C CA . GLY A 1 102 ? -59.219 -13.429 5.492 1.00 35.09 102 GLY A CA 1
ATOM 807 C C . GLY A 1 102 ? -59.399 -14.673 6.388 1.00 35.09 102 GLY A C 1
ATOM 808 O O . GLY A 1 102 ? -58.458 -15.072 7.084 1.00 35.09 102 GLY A O 1
ATOM 809 N N . PRO A 1 103 ? -60.554 -15.366 6.328 1.00 37.06 103 PRO A N 1
ATOM 810 C CA . PRO A 1 103 ? -60.857 -16.539 7.160 1.00 37.06 103 PRO A CA 1
ATOM 811 C C . PRO A 1 103 ? -59.862 -17.707 7.000 1.00 37.06 103 PRO A C 1
ATOM 813 O O . PRO A 1 103 ? -59.690 -18.494 7.933 1.00 37.06 103 PRO A O 1
ATOM 816 N N . GLN A 1 104 ? -59.112 -17.779 5.891 1.00 39.59 104 GLN A N 1
ATOM 817 C CA . GLN A 1 104 ? -58.059 -18.785 5.675 1.00 39.59 104 GLN A CA 1
ATOM 818 C C . GLN A 1 104 ? -56.773 -18.547 6.494 1.00 39.59 104 GLN A C 1
ATOM 820 O O . GLN A 1 104 ? -56.084 -19.509 6.838 1.00 39.59 104 GLN A O 1
ATOM 825 N N . ALA A 1 105 ? -56.477 -17.309 6.912 1.00 37.91 105 ALA A N 1
ATOM 826 C CA . ALA A 1 105 ? -55.329 -17.013 7.779 1.00 37.91 105 ALA A CA 1
ATOM 827 C C . ALA A 1 105 ? -55.514 -17.571 9.206 1.00 37.91 105 ALA A C 1
ATOM 829 O O . ALA A 1 105 ? -54.541 -17.879 9.900 1.00 37.91 105 ALA A O 1
ATOM 830 N N . SER A 1 106 ? -56.768 -17.740 9.640 1.00 39.66 106 SER A N 1
ATOM 831 C CA . SER A 1 106 ? -57.110 -18.297 10.955 1.00 39.66 106 SER A CA 1
ATOM 832 C C . SER A 1 106 ? -56.891 -19.814 11.029 1.00 39.66 106 SER A C 1
ATOM 834 O O . SER A 1 106 ? -56.449 -20.324 12.062 1.00 39.66 106 SER A O 1
ATOM 836 N N . ILE A 1 107 ? -57.114 -20.521 9.916 1.00 39.41 107 ILE A N 1
ATOM 837 C CA . ILE A 1 107 ? -56.958 -21.975 9.816 1.00 39.41 107 ILE A CA 1
ATOM 838 C C . ILE A 1 107 ? -55.472 -22.335 9.818 1.00 39.41 107 ILE A C 1
ATOM 840 O O . ILE A 1 107 ? -55.054 -23.134 10.647 1.00 39.41 107 ILE A O 1
ATOM 844 N N . VAL A 1 108 ? -54.637 -21.662 9.016 1.00 40.47 108 VAL A N 1
ATOM 845 C CA . VAL A 1 108 ? -53.178 -21.898 9.007 1.00 40.47 108 VAL A CA 1
ATOM 846 C C . VAL A 1 108 ? -52.549 -21.612 10.380 1.00 40.47 108 VAL A C 1
ATOM 848 O O . VAL A 1 108 ? -51.723 -22.387 10.864 1.00 40.47 108 VAL A O 1
ATOM 851 N N . ARG A 1 109 ? -52.995 -20.554 11.078 1.00 41.56 109 ARG A N 1
ATOM 852 C CA . ARG A 1 109 ? -52.516 -20.232 12.436 1.00 41.56 109 ARG A CA 1
ATOM 853 C C . ARG A 1 109 ? -52.951 -21.253 13.494 1.00 41.56 109 ARG A C 1
ATOM 855 O O . ARG A 1 109 ? -52.175 -21.509 14.416 1.00 41.56 109 ARG A O 1
ATOM 862 N N . ARG A 1 110 ? -54.157 -21.829 13.391 1.00 40.81 110 ARG A N 1
ATOM 863 C CA . ARG A 1 110 ? -54.637 -22.874 14.318 1.00 40.81 110 ARG A CA 1
ATOM 864 C C . ARG A 1 110 ? -53.950 -24.214 14.076 1.00 40.81 110 ARG A C 1
ATOM 866 O O . ARG A 1 110 ? -53.546 -24.849 15.045 1.00 40.81 110 ARG A O 1
ATOM 873 N N . THR A 1 111 ? -53.766 -24.614 12.820 1.00 40.84 111 THR A N 1
ATOM 874 C CA . THR A 1 111 ? -53.142 -25.901 12.481 1.00 40.84 111 THR A CA 1
ATOM 875 C C . THR A 1 111 ? -51.653 -25.914 12.835 1.00 40.84 111 THR A C 1
ATOM 877 O O . THR A 1 111 ? -51.187 -26.888 13.420 1.00 40.84 111 THR A O 1
ATOM 880 N N . CYS A 1 112 ? -50.925 -24.809 12.616 1.00 39.66 112 CYS A N 1
ATOM 881 C CA . CYS A 1 112 ? -49.535 -24.692 13.070 1.00 39.66 112 CYS A CA 1
ATOM 882 C C . CYS A 1 112 ? -49.423 -24.697 14.603 1.00 39.66 112 CYS A C 1
ATOM 884 O O . CYS A 1 112 ? -48.594 -25.426 15.135 1.00 39.66 112 CYS A O 1
ATOM 886 N N . ARG A 1 113 ? -50.271 -23.958 15.340 1.00 40.53 113 ARG A N 1
ATOM 887 C CA . ARG A 1 113 ? -50.221 -23.969 16.818 1.00 40.53 113 ARG A CA 1
ATOM 888 C C . ARG A 1 113 ? -50.460 -25.350 17.414 1.00 40.53 113 ARG A C 1
ATOM 890 O O . ARG A 1 113 ? -49.766 -25.703 18.356 1.00 40.53 113 ARG A O 1
ATOM 897 N N . ARG A 1 114 ? -51.410 -26.119 16.874 1.00 36.00 114 ARG A N 1
ATOM 898 C CA . ARG A 1 114 ? -51.707 -27.470 17.372 1.00 36.00 114 ARG A CA 1
ATOM 899 C C . ARG A 1 114 ? -50.556 -28.438 17.081 1.00 36.00 114 ARG A C 1
ATOM 901 O O . ARG A 1 114 ? -50.149 -29.181 17.961 1.00 36.00 114 ARG A O 1
ATOM 908 N N . TRP A 1 115 ? -49.952 -28.337 15.894 1.00 38.59 115 TRP A N 1
ATOM 909 C CA . TRP A 1 115 ? -48.784 -29.140 15.519 1.00 38.59 115 TRP A CA 1
ATOM 910 C C . TRP A 1 115 ? -47.542 -28.846 16.389 1.00 38.59 115 TRP A C 1
ATOM 912 O O . TRP A 1 115 ? -46.848 -29.780 16.788 1.00 38.59 115 TRP A O 1
ATOM 922 N N . PHE A 1 116 ? -47.309 -27.573 16.745 1.00 38.72 116 PHE A N 1
ATOM 923 C CA . PHE A 1 116 ? -46.224 -27.138 17.642 1.00 38.72 116 PHE A CA 1
ATOM 924 C C . PHE A 1 116 ? -46.493 -27.379 19.140 1.00 38.72 116 PHE A C 1
ATOM 926 O O . PHE A 1 116 ? -45.559 -27.326 19.932 1.00 38.72 116 PHE A O 1
ATOM 933 N N . GLN A 1 117 ? -47.741 -27.622 19.555 1.00 44.62 117 GLN A N 1
ATOM 934 C CA . GLN A 1 117 ? -48.073 -27.961 20.947 1.00 44.62 117 GLN A CA 1
ATOM 935 C C . GLN A 1 117 ? -47.918 -29.459 21.236 1.00 44.62 117 GLN A C 1
ATOM 937 O O . GLN A 1 117 ? -47.455 -29.812 22.318 1.00 44.62 117 GLN A O 1
ATOM 942 N N . ASP A 1 118 ? -48.242 -30.322 20.268 1.00 39.38 118 ASP A N 1
ATOM 943 C CA . ASP A 1 118 ? -48.162 -31.782 20.432 1.00 39.38 118 ASP A CA 1
ATOM 944 C C . ASP A 1 118 ? -46.727 -32.331 20.292 1.00 39.38 118 ASP A C 1
ATOM 946 O O . ASP A 1 118 ? -46.418 -33.416 20.782 1.00 39.38 118 ASP A O 1
ATOM 950 N N . HIS A 1 119 ? -45.820 -31.569 19.674 1.00 36.59 119 HIS A N 1
ATOM 951 C CA . HIS A 1 119 ? -44.383 -31.846 19.654 1.00 36.59 119 HIS A CA 1
ATOM 952 C C . HIS A 1 119 ? -43.713 -30.734 20.443 1.00 36.59 119 HIS A C 1
ATOM 954 O O . HIS A 1 119 ? -43.726 -29.610 19.966 1.00 36.59 119 HIS A O 1
ATOM 960 N N . SER A 1 120 ? -43.157 -31.036 21.617 1.00 32.09 120 SER A N 1
ATOM 961 C CA . SER A 1 120 ? -42.584 -30.144 22.643 1.00 32.09 120 SER A CA 1
ATOM 962 C C . SER A 1 120 ? -41.451 -29.200 22.178 1.00 32.09 120 SER A C 1
ATOM 964 O O . SER A 1 120 ? -40.384 -29.109 22.781 1.00 32.09 120 SER A O 1
ATOM 966 N N . TRP A 1 121 ? -41.703 -28.427 21.130 1.00 30.62 121 TRP A N 1
ATOM 967 C CA . TRP A 1 121 ? -40.878 -27.361 20.600 1.00 30.62 121 TRP A CA 1
ATOM 968 C C . TRP A 1 121 ? -41.381 -26.060 21.207 1.00 30.62 121 TRP A C 1
ATOM 970 O O . TRP A 1 121 ? -42.300 -25.413 20.707 1.00 30.62 121 TRP A O 1
ATOM 980 N N . ARG A 1 122 ? -40.760 -25.659 22.317 1.00 29.83 122 ARG A N 1
ATOM 981 C CA . ARG A 1 122 ? -40.792 -24.249 22.701 1.00 29.83 122 ARG A CA 1
ATOM 982 C C . ARG A 1 122 ? -40.166 -23.482 21.539 1.00 29.83 122 ARG A C 1
ATOM 984 O O . ARG A 1 122 ? -39.049 -23.805 21.140 1.00 29.83 122 ARG A O 1
ATOM 991 N N . CYS A 1 123 ? -40.876 -22.498 20.992 1.00 28.34 123 CYS A N 1
ATOM 992 C CA . CYS A 1 123 ? -40.252 -21.484 20.155 1.00 28.34 123 CYS A CA 1
ATOM 993 C C . CYS A 1 123 ? -39.203 -20.783 21.023 1.00 28.34 123 CYS A C 1
ATOM 995 O O . CYS A 1 123 ? -39.541 -19.884 21.789 1.00 28.34 123 CYS A O 1
ATOM 997 N N . ALA A 1 124 ? -37.956 -21.246 20.963 1.00 31.41 124 ALA A N 1
ATOM 998 C CA . ALA A 1 124 ? -36.837 -20.392 21.293 1.00 31.41 124 ALA A CA 1
ATOM 999 C C . ALA A 1 124 ? -36.918 -19.218 20.311 1.00 31.41 124 ALA A C 1
ATOM 1001 O O . ALA A 1 124 ? -37.133 -19.418 19.109 1.00 31.41 124 ALA A O 1
ATOM 1002 N N . GLU A 1 125 ? -36.819 -17.997 20.829 1.00 31.12 125 GLU A N 1
ATOM 1003 C CA . GLU A 1 125 ? -36.475 -16.834 20.013 1.00 31.12 125 GLU A CA 1
ATOM 1004 C C . GLU A 1 125 ? -35.267 -17.186 19.127 1.00 31.12 125 GLU A C 1
ATOM 1006 O O . GLU A 1 125 ? -34.544 -18.129 19.455 1.00 31.12 125 GLU A O 1
ATOM 1011 N N . PRO A 1 126 ? -35.045 -16.517 17.981 1.00 36.97 126 PRO A N 1
ATOM 1012 C CA . PRO A 1 126 ? -33.877 -16.799 17.163 1.00 36.97 126 PRO A CA 1
ATOM 1013 C C . PRO A 1 126 ? -32.622 -16.439 17.963 1.00 36.97 126 PRO A C 1
ATOM 1015 O O . PRO A 1 126 ? -32.114 -15.323 17.885 1.00 36.97 126 PRO A O 1
ATOM 1018 N N . ASP A 1 127 ? -32.130 -17.404 18.734 1.00 35.66 127 ASP A N 1
ATOM 1019 C CA . ASP A 1 127 ? -30.799 -17.420 19.285 1.00 35.66 127 ASP A CA 1
ATOM 1020 C C . ASP A 1 127 ? -29.889 -17.284 18.073 1.00 35.66 127 ASP A C 1
ATOM 1022 O O . ASP A 1 127 ? -29.717 -18.208 17.270 1.00 35.66 127 ASP A O 1
ATOM 1026 N N . VAL A 1 128 ? -29.334 -16.086 17.901 1.00 37.62 128 VAL A N 1
ATOM 1027 C CA . VAL A 1 128 ? -28.112 -15.912 17.138 1.00 37.62 128 VAL A CA 1
ATOM 1028 C C . VAL A 1 128 ? -27.156 -16.915 17.764 1.00 37.62 128 VAL A C 1
ATOM 1030 O O . VAL A 1 128 ? -26.697 -16.714 18.886 1.00 37.62 128 VAL A O 1
ATOM 1033 N N . ILE A 1 129 ? -26.910 -18.034 17.083 1.00 35.84 129 ILE A N 1
ATOM 1034 C CA . ILE A 1 129 ? -25.853 -18.961 17.465 1.00 35.84 129 ILE A CA 1
ATOM 1035 C C . ILE A 1 129 ? -24.565 -18.163 17.269 1.00 35.84 129 ILE A C 1
ATOM 1037 O O . ILE A 1 129 ? -23.965 -18.172 16.196 1.00 35.84 129 ILE A O 1
ATOM 1041 N N . VAL A 1 130 ? -24.174 -17.398 18.290 1.00 47.50 130 VAL A N 1
ATOM 1042 C CA . VAL A 1 130 ? -22.868 -16.764 18.352 1.00 47.50 130 VAL A CA 1
ATOM 1043 C C . VAL A 1 130 ? -21.918 -17.934 18.498 1.00 47.50 130 VAL A C 1
ATOM 1045 O O . VAL A 1 130 ? -21.791 -18.523 19.575 1.00 47.50 130 VAL A O 1
ATOM 1048 N N . ALA A 1 131 ? -21.335 -18.354 17.375 1.00 63.16 131 ALA A N 1
ATOM 1049 C CA . ALA A 1 131 ? -20.297 -19.364 17.373 1.00 63.16 131 ALA A CA 1
ATOM 1050 C C . ALA A 1 131 ? -19.294 -18.990 18.470 1.00 63.16 131 ALA A C 1
ATOM 1052 O O . ALA A 1 131 ? -18.840 -17.846 18.531 1.00 63.16 131 ALA A O 1
ATOM 1053 N N . ARG A 1 132 ? -19.011 -19.929 19.383 1.00 75.88 132 ARG A N 1
ATOM 1054 C CA . ARG A 1 132 ? -18.052 -19.680 20.464 1.00 75.88 132 ARG A CA 1
ATOM 1055 C C . ARG A 1 132 ? -16.758 -19.132 19.850 1.00 75.88 132 ARG A C 1
ATOM 1057 O O . ARG A 1 132 ? -16.290 -19.728 18.874 1.00 75.88 132 ARG A O 1
ATOM 1064 N N . PRO A 1 133 ? -16.177 -18.050 20.407 1.00 85.44 133 PRO A N 1
ATOM 1065 C CA . PRO A 1 133 ? -14.931 -17.509 19.893 1.00 85.44 133 PRO A CA 1
ATOM 1066 C C . PRO A 1 133 ? -13.868 -18.609 19.798 1.00 85.44 133 PRO A C 1
ATOM 1068 O O . PRO A 1 133 ? -13.814 -19.484 20.675 1.00 85.44 133 PRO A O 1
ATOM 1071 N N . PRO A 1 134 ? -13.014 -18.596 18.762 1.00 90.81 134 PRO A N 1
ATOM 1072 C CA . PRO A 1 134 ? -11.942 -19.569 18.635 1.00 90.81 134 PRO A CA 1
ATOM 1073 C C . PRO A 1 134 ? -11.063 -19.600 19.882 1.00 90.81 134 PRO A C 1
ATOM 1075 O O . PRO A 1 134 ? -10.856 -18.578 20.535 1.00 90.81 134 PRO A O 1
ATOM 1078 N N . ALA A 1 135 ? -10.461 -20.756 20.172 1.00 91.44 135 ALA A N 1
ATOM 1079 C CA . ALA A 1 135 ? -9.628 -20.917 21.361 1.00 91.44 135 ALA A CA 1
ATOM 1080 C C . ALA A 1 135 ? -8.508 -19.869 21.451 1.00 91.44 135 ALA A C 1
ATOM 1082 O O . ALA A 1 135 ? -8.154 -19.489 22.554 1.00 91.44 135 ALA A O 1
ATOM 1083 N N . TRP A 1 136 ? -7.975 -19.361 20.334 1.00 94.81 136 TRP A N 1
ATOM 1084 C CA . TRP A 1 136 ? -6.940 -18.320 20.318 1.00 94.81 136 TRP A CA 1
ATOM 1085 C C . TRP A 1 136 ? -7.460 -16.899 20.595 1.00 94.81 136 TRP A C 1
ATOM 1087 O O . TRP A 1 136 ? -6.647 -16.027 20.899 1.00 94.81 136 TRP A O 1
ATOM 1097 N N . ALA A 1 137 ? -8.776 -16.645 20.535 1.00 94.12 137 ALA A N 1
ATOM 1098 C CA . ALA A 1 137 ? -9.368 -15.309 20.700 1.00 94.12 137 ALA A CA 1
ATOM 1099 C C . ALA A 1 137 ? -8.994 -14.669 22.045 1.00 94.12 137 ALA A C 1
ATOM 1101 O O . ALA A 1 137 ? -8.791 -13.462 22.137 1.00 94.12 137 ALA A O 1
ATOM 1102 N N . HIS A 1 138 ? -8.766 -15.499 23.065 1.00 93.88 138 HIS A N 1
ATOM 1103 C CA . HIS A 1 138 ? -8.309 -15.086 24.389 1.00 93.88 138 HIS A CA 1
ATOM 1104 C C . HIS A 1 138 ? -7.003 -14.263 24.382 1.00 93.88 138 HIS A C 1
ATOM 1106 O O . HIS A 1 138 ? -6.735 -13.522 25.330 1.00 93.88 138 HIS A O 1
ATOM 1112 N N . ARG A 1 139 ? -6.174 -14.398 23.336 1.00 97.06 139 ARG A N 1
ATOM 1113 C CA . ARG A 1 139 ? -4.923 -13.642 23.163 1.00 97.06 139 ARG A CA 1
ATOM 1114 C C . ARG A 1 139 ? -5.157 -12.188 22.747 1.00 97.06 139 ARG A C 1
ATOM 1116 O O . ARG A 1 139 ? -4.249 -11.375 22.879 1.00 97.06 139 ARG A O 1
ATOM 1123 N N . LEU A 1 140 ? -6.361 -11.854 22.281 1.00 97.12 140 LEU A N 1
ATOM 1124 C CA . LEU A 1 140 ? -6.758 -10.497 21.899 1.00 97.12 140 LEU A CA 1
ATOM 1125 C C . LEU A 1 140 ? -7.537 -9.759 22.997 1.00 97.12 140 LEU A C 1
ATOM 1127 O O . LEU A 1 140 ? -7.914 -8.612 22.786 1.00 97.12 140 LEU A O 1
ATOM 1131 N N . ARG A 1 141 ? -7.726 -10.363 24.181 1.00 93.31 141 ARG A N 1
ATOM 1132 C CA . ARG A 1 141 ? -8.482 -9.761 25.300 1.00 93.31 141 ARG A CA 1
ATOM 1133 C C . ARG A 1 141 ? -7.988 -8.382 25.725 1.00 93.31 141 ARG A C 1
ATOM 1135 O O . ARG A 1 141 ? -8.773 -7.572 26.192 1.00 93.31 141 ARG A O 1
ATOM 1142 N N . SER A 1 142 ? -6.703 -8.080 25.534 1.00 94.62 142 SER A N 1
ATOM 1143 C CA . SER A 1 142 ? -6.149 -6.748 25.820 1.00 94.62 142 SER A CA 1
ATOM 1144 C C . SER A 1 142 ? -6.729 -5.629 24.942 1.00 94.62 142 SER A C 1
ATOM 1146 O O . SER A 1 142 ? -6.511 -4.455 25.237 1.00 94.62 142 SER A O 1
ATOM 1148 N N . LEU A 1 143 ? -7.448 -5.971 23.867 1.00 97.19 143 LEU A N 1
ATOM 1149 C CA . LEU A 1 143 ? -8.116 -5.031 22.967 1.00 97.19 143 LEU A CA 1
ATOM 1150 C C . LEU A 1 143 ? -9.598 -4.820 23.313 1.00 97.19 143 LEU A C 1
ATOM 1152 O O . LEU A 1 143 ? -10.206 -3.883 22.799 1.00 97.19 143 LEU A O 1
ATOM 1156 N N . GLU A 1 144 ? -10.192 -5.673 24.149 1.00 94.19 144 GLU A N 1
ATOM 1157 C CA . GLU A 1 144 ? -11.608 -5.578 24.512 1.00 94.19 144 GLU A CA 1
ATOM 1158 C C . GLU A 1 144 ? -11.891 -4.289 25.297 1.00 94.19 144 GLU A C 1
ATOM 1160 O O . GLU A 1 144 ? -11.102 -3.860 26.137 1.00 94.19 144 GLU A O 1
ATOM 1165 N N . GLY A 1 145 ? -13.014 -3.634 24.987 1.00 93.12 145 GLY A N 1
ATOM 1166 C CA . GLY A 1 145 ? -13.429 -2.382 25.632 1.00 93.12 145 GLY A CA 1
ATOM 1167 C C . GLY A 1 145 ? -12.593 -1.144 25.279 1.00 93.12 145 GLY A C 1
ATOM 1168 O O . GLY A 1 145 ? -12.926 -0.051 25.729 1.00 93.12 145 GLY A O 1
ATOM 1169 N N . ARG A 1 146 ? -11.534 -1.280 24.471 1.00 97.50 146 ARG A N 1
ATOM 1170 C CA . ARG A 1 146 ? -10.700 -0.160 24.010 1.00 97.50 146 ARG A CA 1
ATOM 1171 C C . ARG A 1 146 ? -11.337 0.547 22.810 1.00 97.50 146 ARG A C 1
ATOM 1173 O O . ARG A 1 146 ? -12.078 -0.056 22.036 1.00 97.50 146 ARG A O 1
ATOM 1180 N N . LEU A 1 147 ? -10.965 1.811 22.597 1.00 98.25 147 LEU A N 1
ATOM 1181 C CA . LEU A 1 147 ? -11.207 2.507 21.330 1.00 98.25 147 LEU A CA 1
ATOM 1182 C C . LEU A 1 147 ? -10.163 2.054 20.303 1.00 98.25 147 LEU A C 1
ATOM 1184 O O . LEU A 1 147 ? -8.970 2.281 20.486 1.00 98.25 147 LEU A O 1
ATOM 1188 N N . LEU A 1 148 ? -10.597 1.393 19.237 1.00 98.62 148 LEU A N 1
ATOM 1189 C CA . LEU A 1 148 ? -9.757 0.730 18.247 1.00 98.62 148 LEU A CA 1
ATOM 1190 C C . LEU A 1 148 ? -9.872 1.410 16.879 1.00 98.62 148 LEU A C 1
ATOM 1192 O O . LEU A 1 148 ? -10.965 1.574 16.329 1.00 98.62 148 LEU A O 1
ATOM 1196 N N . ALA A 1 149 ? -8.716 1.729 16.302 1.00 98.56 149 ALA A N 1
ATOM 1197 C CA . ALA A 1 149 ? -8.583 2.218 14.937 1.00 98.56 149 ALA A CA 1
ATOM 1198 C C . ALA A 1 149 ? -7.753 1.232 14.113 1.00 98.56 149 ALA A C 1
ATOM 1200 O O . ALA A 1 149 ? -6.562 1.053 14.356 1.00 98.56 149 ALA A O 1
ATOM 1201 N N . VAL A 1 150 ? -8.361 0.573 13.130 1.00 98.75 150 VAL A N 1
ATOM 1202 C CA . VAL A 1 150 ? -7.636 -0.352 12.252 1.00 98.75 150 VAL A CA 1
ATOM 1203 C C . VAL A 1 15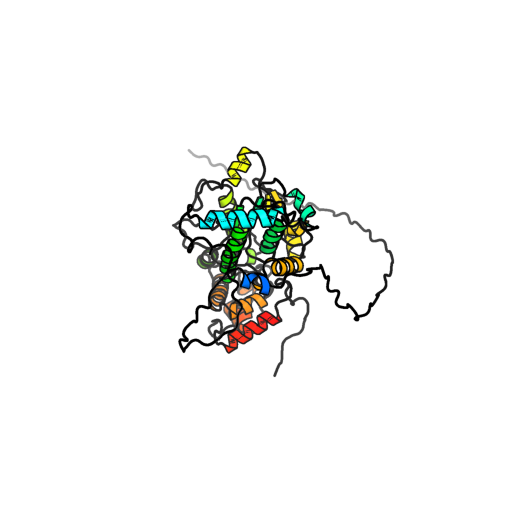0 ? -6.964 0.414 11.121 1.00 98.75 150 VAL A C 1
ATOM 1205 O O . VAL A 1 150 ? -7.641 1.057 10.327 1.00 98.75 150 VAL A O 1
ATOM 1208 N N . CYS A 1 151 ? -5.645 0.265 10.987 1.00 98.06 151 CYS A N 1
ATOM 1209 C CA . CYS A 1 151 ? -4.907 0.677 9.795 1.00 98.06 151 CYS A CA 1
ATOM 1210 C C . CYS A 1 151 ? -4.950 -0.456 8.760 1.00 98.06 151 CYS A C 1
ATOM 1212 O O . CYS A 1 151 ? -4.091 -1.347 8.740 1.00 98.06 151 CYS A O 1
ATOM 1214 N N . PHE A 1 152 ? -5.971 -0.452 7.908 1.00 98.19 152 PHE A N 1
ATOM 1215 C CA . PHE A 1 152 ? -6.149 -1.456 6.871 1.00 98.19 152 PHE A CA 1
ATOM 1216 C C . PHE A 1 152 ? -5.209 -1.170 5.699 1.00 98.19 152 PHE A C 1
ATOM 1218 O O . PHE A 1 152 ? -5.368 -0.201 4.971 1.00 98.19 152 PHE A O 1
ATOM 1225 N N . GLY A 1 153 ? -4.208 -2.027 5.501 1.00 95.31 153 GLY A N 1
ATOM 1226 C CA . GLY A 1 153 ? -3.259 -1.907 4.394 1.00 95.31 153 GLY A CA 1
ATOM 1227 C C . GLY A 1 153 ? -3.729 -2.543 3.085 1.00 95.31 153 GLY A C 1
ATOM 1228 O O . GLY A 1 153 ? -2.962 -2.522 2.131 1.00 95.31 153 GLY A O 1
ATOM 1229 N N . ALA A 1 154 ? -4.919 -3.156 3.042 1.00 95.38 154 ALA A N 1
ATOM 1230 C CA . ALA A 1 154 ? -5.441 -3.948 1.916 1.00 95.38 154 ALA A CA 1
ATOM 1231 C C . ALA A 1 154 ? -4.547 -5.117 1.450 1.00 95.38 154 ALA A C 1
ATOM 1233 O O . ALA A 1 154 ? -4.659 -5.583 0.320 1.00 95.38 154 ALA A O 1
ATOM 1234 N N . GLY A 1 155 ? -3.661 -5.601 2.325 1.00 94.12 155 GLY A N 1
ATOM 1235 C CA . GLY A 1 155 ? -2.804 -6.761 2.077 1.00 94.12 155 GLY A CA 1
ATOM 1236 C C . GLY A 1 155 ? -3.270 -7.991 2.849 1.00 94.12 155 GLY A C 1
ATOM 1237 O O . GLY A 1 155 ? -4.295 -7.960 3.533 1.00 94.12 155 GLY A O 1
ATOM 1238 N N . VAL A 1 156 ? -2.492 -9.073 2.760 1.00 95.00 156 VAL A N 1
ATOM 1239 C CA . VAL A 1 156 ? -2.780 -10.348 3.440 1.00 95.00 156 VAL A CA 1
ATOM 1240 C C . VAL A 1 156 ? -2.936 -10.131 4.946 1.00 95.00 156 VAL A C 1
ATOM 1242 O O . VAL A 1 156 ? -3.996 -10.407 5.496 1.00 95.00 156 VAL A O 1
ATOM 1245 N N . ASP A 1 157 ? -1.937 -9.535 5.593 1.00 96.50 157 ASP A N 1
ATOM 1246 C CA . ASP A 1 157 ? -1.907 -9.401 7.054 1.00 96.50 157 ASP A CA 1
ATOM 1247 C C . ASP A 1 157 ? -3.062 -8.552 7.583 1.00 96.50 157 ASP A C 1
ATOM 1249 O O . ASP A 1 157 ? -3.787 -8.955 8.485 1.00 96.50 157 ASP A O 1
ATOM 1253 N N . SER A 1 158 ? -3.306 -7.385 6.985 1.00 97.75 158 SER A N 1
ATOM 1254 C CA . SER A 1 158 ? -4.407 -6.526 7.424 1.00 97.75 158 SER A CA 1
ATOM 1255 C C . SER A 1 158 ? -5.783 -7.153 7.174 1.00 97.75 158 SER A C 1
ATOM 1257 O O . SER A 1 158 ? -6.715 -6.870 7.919 1.00 97.75 158 SER A O 1
ATOM 1259 N N . THR A 1 159 ? -5.920 -8.007 6.153 1.00 98.38 159 THR A N 1
ATOM 1260 C CA . THR A 1 159 ? -7.162 -8.758 5.891 1.00 98.38 159 THR A CA 1
ATOM 1261 C C . THR A 1 159 ? -7.359 -9.855 6.932 1.00 98.38 159 THR A C 1
ATOM 1263 O O . THR A 1 159 ? -8.430 -9.944 7.529 1.00 98.38 159 THR A O 1
ATOM 1266 N N . ALA A 1 160 ? -6.311 -10.629 7.222 1.00 98.31 160 ALA A N 1
ATOM 1267 C CA . ALA A 1 160 ? -6.330 -11.635 8.278 1.00 98.31 160 ALA A CA 1
ATOM 1268 C C . ALA A 1 160 ? -6.596 -11.016 9.657 1.00 98.31 160 ALA A C 1
ATOM 1270 O O . ALA A 1 160 ? -7.343 -11.581 10.446 1.00 98.31 160 ALA A O 1
ATOM 1271 N N . MET A 1 161 ? -6.056 -9.825 9.928 1.00 98.62 161 MET A N 1
ATOM 1272 C CA . MET A 1 161 ? -6.304 -9.088 11.166 1.00 98.62 161 MET A CA 1
ATOM 1273 C C . MET A 1 161 ? -7.784 -8.722 11.333 1.00 98.62 161 MET A C 1
ATOM 1275 O O . MET A 1 161 ? -8.322 -8.913 12.418 1.00 98.62 161 MET A O 1
ATOM 1279 N N . LEU A 1 162 ? -8.459 -8.240 10.281 1.00 98.69 162 LEU A N 1
ATOM 1280 C CA . LEU A 1 162 ? -9.902 -7.966 10.337 1.00 98.69 162 LEU A CA 1
ATOM 1281 C C . LEU A 1 162 ? -10.709 -9.238 10.627 1.00 98.69 162 LEU A C 1
ATOM 1283 O O . LEU A 1 162 ? -11.590 -9.217 11.481 1.00 98.69 162 LEU A O 1
ATOM 1287 N N . ILE A 1 163 ? -10.367 -10.350 9.969 1.00 98.56 163 ILE A N 1
ATOM 1288 C CA . ILE A 1 163 ? -10.995 -11.654 10.223 1.00 98.56 163 ILE A CA 1
ATOM 1289 C C . ILE A 1 163 ? -10.753 -12.100 11.670 1.00 98.56 163 ILE A C 1
ATOM 1291 O O . ILE A 1 163 ? -11.677 -12.566 12.331 1.00 98.56 163 ILE A O 1
ATOM 1295 N N . ALA A 1 164 ? -9.533 -11.934 12.183 1.00 98.38 164 ALA A N 1
ATOM 1296 C CA . ALA A 1 164 ? -9.192 -12.327 13.542 1.00 98.38 164 ALA A CA 1
ATOM 1297 C C . ALA A 1 164 ? -10.003 -11.546 14.585 1.00 98.38 164 ALA A C 1
ATOM 1299 O O . ALA A 1 164 ? -10.541 -12.130 15.522 1.00 98.38 164 ALA A O 1
ATOM 1300 N N . LEU A 1 165 ? -10.130 -10.232 14.390 1.00 98.44 165 LEU A N 1
ATOM 1301 C CA . LEU A 1 165 ? -10.954 -9.370 15.232 1.00 98.44 165 LEU A CA 1
ATOM 1302 C C . LEU A 1 165 ? -12.436 -9.775 15.159 1.00 98.44 165 LEU A C 1
ATOM 1304 O O . LEU A 1 165 ? -13.081 -9.898 16.198 1.00 98.44 165 LEU A O 1
ATOM 1308 N N . TYR A 1 166 ? -12.952 -10.063 13.958 1.00 97.94 166 TYR A N 1
ATOM 1309 C CA . TYR A 1 166 ? -14.338 -10.493 13.760 1.00 97.94 166 TYR A CA 1
ATOM 1310 C C . TYR A 1 166 ? -14.646 -11.802 14.491 1.00 97.94 166 TYR A C 1
ATOM 1312 O O . TYR A 1 166 ? -15.592 -11.864 15.272 1.00 97.94 166 TYR A O 1
ATOM 1320 N N . LEU A 1 167 ? -13.804 -12.823 14.313 1.00 96.81 167 LEU A N 1
ATOM 1321 C CA . LEU A 1 167 ? -13.969 -14.114 14.985 1.00 96.81 167 LEU A CA 1
ATOM 1322 C C . LEU A 1 167 ? -13.790 -14.026 16.509 1.00 96.81 167 LEU A C 1
ATOM 1324 O O . LEU A 1 167 ? -14.345 -14.845 17.237 1.00 96.81 167 LEU A O 1
ATOM 1328 N N . ALA A 1 168 ? -13.025 -13.048 16.995 1.00 96.31 168 ALA A N 1
ATOM 1329 C CA . ALA A 1 168 ? -12.884 -12.768 18.421 1.00 96.31 168 ALA A CA 1
ATOM 1330 C C . ALA A 1 168 ? -14.035 -11.920 18.996 1.00 96.31 168 ALA A C 1
ATOM 1332 O O . ALA A 1 168 ? -14.056 -11.683 20.198 1.00 96.31 168 ALA A O 1
ATOM 1333 N N . GLY A 1 169 ? -14.981 -11.451 18.172 1.00 95.81 169 GLY A N 1
ATOM 1334 C CA . GLY A 1 169 ? -16.065 -10.567 18.614 1.00 95.81 169 GLY A CA 1
ATOM 1335 C C . GLY A 1 169 ? -15.612 -9.137 18.939 1.00 95.81 169 GLY A C 1
ATOM 1336 O O . GLY A 1 169 ? -16.324 -8.403 19.619 1.00 95.81 169 GLY A O 1
ATOM 1337 N N . ILE A 1 170 ? -14.438 -8.721 18.457 1.00 97.06 170 ILE A N 1
ATOM 1338 C CA . ILE A 1 170 ? -13.842 -7.412 18.740 1.00 97.06 170 ILE A CA 1
ATOM 1339 C C . ILE A 1 170 ? -14.091 -6.492 17.545 1.00 97.06 170 ILE A C 1
ATOM 1341 O O . ILE A 1 170 ? -13.457 -6.625 16.500 1.00 97.06 170 ILE A O 1
ATOM 1345 N N . ARG A 1 171 ? -15.012 -5.537 17.691 1.00 97.50 171 ARG A N 1
ATOM 1346 C CA . ARG A 1 171 ? -15.360 -4.585 16.626 1.00 97.50 171 ARG A CA 1
ATOM 1347 C C . ARG A 1 171 ? -14.542 -3.290 16.739 1.00 97.50 171 ARG A C 1
ATOM 1349 O O . ARG A 1 171 ? -14.621 -2.633 17.777 1.00 97.50 171 ARG A O 1
ATOM 1356 N N . PRO A 1 172 ? -13.824 -2.861 15.684 1.00 98.25 172 PRO A N 1
ATOM 1357 C CA . PRO A 1 172 ? -13.183 -1.553 15.657 1.00 98.25 172 PRO A CA 1
ATOM 1358 C C . PRO A 1 172 ? -14.188 -0.421 15.407 1.00 98.25 172 PRO A C 1
ATOM 1360 O O . PRO A 1 172 ? -15.178 -0.600 14.694 1.00 98.25 172 PRO A O 1
ATOM 1363 N N . GLN A 1 173 ? -13.913 0.763 15.961 1.00 98.44 173 GLN A N 1
ATOM 1364 C CA . GLN A 1 173 ? -14.744 1.957 15.761 1.00 98.44 173 GLN A CA 1
ATOM 1365 C C . GLN A 1 173 ? -14.456 2.641 14.424 1.00 98.44 173 GLN A C 1
ATOM 1367 O O . GLN A 1 173 ? -15.333 3.307 13.882 1.00 98.44 173 GLN A O 1
ATOM 1372 N N . ILE A 1 174 ? -13.242 2.483 13.894 1.00 98.62 174 ILE A N 1
ATOM 1373 C CA . ILE A 1 174 ? -12.850 3.035 12.598 1.00 98.62 174 ILE A CA 1
ATOM 1374 C C . ILE A 1 174 ? -11.873 2.096 11.886 1.00 98.62 174 ILE A C 1
ATOM 1376 O O . ILE A 1 174 ? -11.025 1.458 12.519 1.00 98.62 174 ILE A O 1
ATOM 1380 N N . ILE A 1 175 ? -11.990 2.018 10.562 1.00 98.81 175 ILE A N 1
ATOM 1381 C CA . ILE A 1 175 ? -11.091 1.263 9.691 1.00 98.81 175 ILE A CA 1
ATOM 1382 C C . ILE A 1 175 ? -10.616 2.221 8.606 1.00 98.81 175 ILE A C 1
ATOM 1384 O O . ILE A 1 175 ? -11.417 2.682 7.806 1.00 98.81 175 ILE A O 1
ATOM 1388 N N . THR A 1 176 ? -9.324 2.525 8.560 1.00 98.69 176 THR A N 1
ATOM 1389 C CA . THR A 1 176 ? -8.760 3.487 7.607 1.00 98.69 176 THR A CA 1
ATOM 1390 C C . THR A 1 176 ? -7.851 2.802 6.594 1.00 98.69 176 THR A C 1
ATOM 1392 O O . THR A 1 176 ? -7.122 1.866 6.920 1.00 98.69 176 THR A O 1
ATOM 1395 N N . PHE A 1 177 ? -7.881 3.273 5.348 1.00 98.44 177 PHE A N 1
ATOM 1396 C CA . PHE A 1 177 ? -6.954 2.890 4.285 1.00 98.44 177 PHE A CA 1
ATOM 1397 C C . PHE A 1 177 ? -6.289 4.143 3.723 1.00 98.44 177 PHE A C 1
ATOM 1399 O O . PHE A 1 177 ? -6.962 5.072 3.284 1.00 98.44 177 PHE A O 1
ATOM 1406 N N . ALA A 1 178 ? -4.959 4.168 3.704 1.00 97.38 178 ALA A N 1
ATOM 1407 C CA . ALA A 1 178 ? -4.216 5.260 3.091 1.00 97.38 178 ALA A CA 1
ATOM 1408 C C . ALA A 1 178 ? -4.064 5.054 1.582 1.00 97.38 178 ALA A C 1
ATOM 1410 O O . ALA A 1 178 ? -3.224 4.259 1.152 1.00 97.38 178 ALA A O 1
ATOM 1411 N N . ASP A 1 179 ? -4.817 5.817 0.795 1.00 96.50 179 ASP A N 1
ATOM 1412 C CA . ASP A 1 179 ? -4.662 5.841 -0.653 1.00 96.50 179 ASP A CA 1
ATOM 1413 C C . ASP A 1 179 ? -3.615 6.883 -1.056 1.00 96.50 179 ASP A C 1
ATOM 1415 O O . ASP A 1 179 ? -3.751 8.086 -0.820 1.00 96.50 179 ASP A O 1
ATOM 1419 N N . VAL A 1 180 ? -2.541 6.393 -1.667 1.00 94.25 180 VAL A N 1
ATOM 1420 C CA . VAL A 1 180 ? -1.408 7.206 -2.118 1.00 94.25 180 VAL A CA 1
ATOM 1421 C C . VAL A 1 180 ? -1.519 7.625 -3.589 1.00 94.25 180 VAL A C 1
ATOM 1423 O O . VAL A 1 180 ? -0.565 8.206 -4.106 1.00 94.25 180 VAL A O 1
ATOM 1426 N N . GLY A 1 181 ? -2.623 7.276 -4.266 1.00 93.69 181 GLY A N 1
ATOM 1427 C CA . GLY A 1 181 ? -2.887 7.490 -5.700 1.00 93.69 181 GLY A CA 1
ATOM 1428 C C . GLY A 1 181 ? -2.098 6.572 -6.641 1.00 93.69 181 GLY A C 1
ATOM 1429 O O . GLY A 1 181 ? -2.223 6.645 -7.857 1.00 93.69 181 GLY A O 1
ATOM 1430 N N . GLY A 1 182 ? -1.281 5.679 -6.080 1.00 94.81 182 GLY A N 1
ATOM 1431 C CA . GLY A 1 182 ? -0.373 4.792 -6.810 1.00 94.81 182 GLY A CA 1
ATOM 1432 C C . GLY A 1 182 ? -0.663 3.304 -6.637 1.00 94.81 182 GLY A C 1
ATOM 1433 O O . GLY A 1 182 ? 0.218 2.487 -6.905 1.00 94.81 182 GLY A O 1
ATOM 1434 N N . GLU A 1 183 ? -1.829 2.953 -6.101 1.00 95.19 183 GLU A N 1
ATOM 1435 C CA . GLU A 1 183 ? -2.199 1.574 -5.780 1.00 95.19 183 GLU A CA 1
ATOM 1436 C C . GLU A 1 183 ? -2.483 0.746 -7.042 1.00 95.19 183 GLU A C 1
ATOM 1438 O O . GLU A 1 183 ? -2.858 1.272 -8.089 1.00 95.19 183 GLU A O 1
ATOM 1443 N N . LYS A 1 184 ? -2.295 -0.573 -6.949 1.00 93.75 184 LYS A N 1
ATOM 1444 C CA . LYS A 1 184 ? -2.660 -1.498 -8.032 1.00 93.75 184 LYS A CA 1
ATOM 1445 C C . LYS A 1 184 ? -4.193 -1.592 -8.139 1.00 93.75 184 LYS A C 1
ATOM 1447 O O . LYS A 1 184 ? -4.853 -1.565 -7.094 1.00 93.75 184 LYS A O 1
ATOM 1452 N N . PRO A 1 185 ? -4.773 -1.792 -9.337 1.00 94.44 185 PRO A N 1
ATOM 1453 C CA . PRO A 1 185 ? -6.219 -1.969 -9.497 1.00 94.44 185 PRO A CA 1
ATOM 1454 C C . PRO A 1 185 ? -6.809 -3.068 -8.598 1.00 94.44 185 PRO A C 1
ATOM 1456 O O . PRO A 1 185 ? -7.874 -2.897 -8.011 1.00 94.44 185 PRO A O 1
ATOM 1459 N N . GLU A 1 186 ? -6.082 -4.166 -8.393 1.00 93.25 186 GLU A N 1
ATOM 1460 C CA . GLU A 1 186 ? -6.467 -5.283 -7.526 1.00 93.25 186 GLU A CA 1
ATOM 1461 C C . GLU A 1 186 ? -6.585 -4.874 -6.060 1.00 93.25 186 GLU A C 1
ATOM 1463 O O . GLU A 1 186 ? -7.435 -5.410 -5.354 1.00 93.25 186 GLU A O 1
ATOM 1468 N N . THR A 1 187 ? -5.772 -3.917 -5.598 1.00 93.75 187 THR A N 1
ATOM 1469 C CA . THR A 1 187 ? -5.899 -3.360 -4.246 1.00 93.75 187 THR A CA 1
ATOM 1470 C C . THR A 1 187 ? -7.253 -2.665 -4.096 1.00 93.75 187 THR A C 1
ATOM 1472 O O . THR A 1 187 ? -7.940 -2.864 -3.096 1.00 93.75 187 THR A O 1
ATOM 1475 N N . LEU A 1 188 ? -7.674 -1.895 -5.105 1.00 93.88 188 LEU A N 1
ATOM 1476 C CA . LEU A 1 188 ? -8.950 -1.173 -5.098 1.00 93.88 188 LEU A CA 1
ATOM 1477 C C . LEU A 1 188 ? -10.149 -2.125 -5.196 1.00 93.88 188 LEU A C 1
ATOM 1479 O O . LEU A 1 188 ? -11.128 -1.974 -4.464 1.00 93.88 188 LEU A O 1
ATOM 1483 N N . VAL A 1 189 ? -10.051 -3.160 -6.034 1.00 94.94 189 VAL A N 1
ATOM 1484 C CA . VAL A 1 189 ? -11.058 -4.233 -6.098 1.00 94.94 189 VAL A CA 1
ATOM 1485 C C . VAL A 1 189 ? -11.159 -4.961 -4.756 1.00 94.94 189 VAL A C 1
ATOM 1487 O O . VAL A 1 189 ? -12.262 -5.243 -4.287 1.00 94.94 189 VAL A O 1
ATOM 1490 N N . HIS A 1 190 ? -10.027 -5.243 -4.104 1.00 96.00 190 HIS A N 1
ATOM 1491 C CA . HIS A 1 190 ? -10.014 -5.876 -2.785 1.00 96.00 190 HIS A CA 1
ATOM 1492 C C . HIS A 1 190 ? -10.665 -4.996 -1.715 1.00 96.00 190 HIS A C 1
ATOM 1494 O O . HIS A 1 190 ? -11.443 -5.506 -0.915 1.00 96.00 190 HIS A O 1
ATOM 1500 N N . LEU A 1 191 ? -10.436 -3.678 -1.736 1.00 97.00 191 LEU A N 1
ATOM 1501 C CA . LEU A 1 191 ? -11.124 -2.733 -0.846 1.00 97.00 191 LEU A CA 1
ATOM 1502 C C . LEU A 1 191 ? -12.646 -2.810 -1.000 1.00 97.00 191 LEU A C 1
ATOM 1504 O O . LEU A 1 191 ? -13.354 -2.941 -0.003 1.00 97.00 191 LEU A O 1
ATOM 1508 N N . ALA A 1 192 ? -13.153 -2.794 -2.236 1.00 97.25 192 ALA A N 1
ATOM 1509 C CA . ALA A 1 192 ? -14.589 -2.904 -2.498 1.00 97.25 192 ALA A CA 1
ATOM 1510 C C . ALA A 1 192 ? -15.167 -4.235 -1.986 1.00 97.25 192 ALA A C 1
ATOM 1512 O O . ALA A 1 192 ? -16.206 -4.260 -1.324 1.00 97.25 192 ALA A O 1
ATOM 1513 N N . ARG A 1 193 ? -14.458 -5.345 -2.225 1.00 97.56 193 ARG A N 1
ATOM 1514 C CA . ARG A 1 193 ? -14.855 -6.674 -1.735 1.00 97.56 193 ARG A CA 1
ATOM 1515 C C . ARG A 1 193 ? -14.846 -6.757 -0.213 1.00 97.56 193 ARG A C 1
ATOM 1517 O O . ARG A 1 193 ? -15.754 -7.352 0.360 1.00 97.56 193 ARG A O 1
ATOM 1524 N N . MET A 1 194 ? -13.852 -6.160 0.440 1.00 98.44 194 MET A N 1
ATOM 1525 C CA . MET A 1 194 ? -13.777 -6.127 1.898 1.00 98.44 194 MET A CA 1
ATOM 1526 C C . MET A 1 194 ? -14.842 -5.222 2.511 1.00 98.44 194 MET A C 1
ATOM 1528 O O . MET A 1 194 ? -15.397 -5.592 3.536 1.00 98.44 194 MET A O 1
ATOM 1532 N N . ASN A 1 195 ? -15.215 -4.111 1.873 1.00 98.62 195 ASN A N 1
ATOM 1533 C CA . ASN A 1 195 ? -16.356 -3.305 2.317 1.00 98.62 195 ASN A CA 1
ATOM 1534 C C . ASN A 1 195 ? -17.671 -4.100 2.303 1.00 98.62 195 ASN A C 1
ATOM 1536 O O . ASN A 1 195 ? -18.447 -3.997 3.249 1.00 98.62 195 ASN A O 1
ATOM 1540 N N . ALA A 1 196 ? -17.901 -4.944 1.291 1.00 98.31 196 ALA A N 1
ATOM 1541 C CA . ALA A 1 196 ? -19.066 -5.832 1.271 1.00 98.31 196 ALA A CA 1
ATOM 1542 C C . ALA A 1 196 ? -19.040 -6.854 2.426 1.00 98.31 196 ALA A C 1
ATOM 1544 O O . ALA A 1 196 ? -20.062 -7.100 3.065 1.00 98.31 196 ALA A O 1
ATOM 1545 N N . VAL A 1 197 ? -17.862 -7.408 2.734 1.00 98.38 197 VAL A N 1
ATOM 1546 C CA . VAL A 1 197 ? -17.668 -8.313 3.880 1.00 98.38 197 VAL A CA 1
ATOM 1547 C C . VAL A 1 197 ? -17.936 -7.589 5.204 1.00 98.38 197 VAL A C 1
ATOM 1549 O O . VAL A 1 197 ? -18.721 -8.074 6.014 1.00 98.38 197 VAL A O 1
ATOM 1552 N N . LEU A 1 198 ? -17.361 -6.402 5.406 1.00 98.62 198 LEU A N 1
ATOM 1553 C CA . LEU A 1 198 ? -17.555 -5.594 6.614 1.00 98.62 198 LEU A CA 1
ATOM 1554 C C . LEU A 1 198 ? -19.026 -5.214 6.818 1.00 98.62 198 LEU A C 1
ATOM 1556 O O . LEU A 1 198 ? -19.536 -5.330 7.931 1.00 98.62 198 LEU A O 1
ATOM 1560 N N . ALA A 1 199 ? -19.732 -4.849 5.747 1.00 98.38 199 ALA A N 1
ATOM 1561 C CA . ALA A 1 199 ? -21.166 -4.587 5.802 1.00 98.38 199 ALA A CA 1
ATOM 1562 C C . ALA A 1 199 ? -21.955 -5.829 6.251 1.00 98.38 199 ALA A C 1
ATOM 1564 O O . ALA A 1 199 ? -22.829 -5.719 7.108 1.00 98.38 199 ALA A O 1
ATOM 1565 N N . SER A 1 200 ? -21.604 -7.021 5.748 1.00 97.81 200 SER A N 1
ATOM 1566 C CA . SER A 1 200 ? -22.231 -8.282 6.180 1.00 97.81 200 SER A CA 1
ATOM 1567 C C . SER A 1 200 ? -21.972 -8.620 7.654 1.00 97.81 200 SER A C 1
ATOM 1569 O O . SER A 1 200 ? -22.769 -9.314 8.280 1.00 97.81 200 SER A O 1
ATOM 1571 N N . TRP A 1 201 ? -20.886 -8.097 8.229 1.00 97.62 201 TRP A N 1
ATOM 1572 C CA . TRP A 1 201 ? -20.562 -8.214 9.653 1.00 97.62 201 TRP A CA 1
ATOM 1573 C C . TRP A 1 201 ? -21.189 -7.106 10.513 1.00 97.62 201 TRP A C 1
ATOM 1575 O O . TRP A 1 201 ? -21.018 -7.111 11.731 1.00 97.62 201 TRP A O 1
ATOM 1585 N N . GLY A 1 202 ? -21.883 -6.136 9.906 1.00 97.69 202 GLY A N 1
ATOM 1586 C CA . GLY A 1 202 ? -22.400 -4.951 10.597 1.00 97.69 202 GLY A CA 1
ATOM 1587 C C . GLY A 1 202 ? -21.300 -3.997 11.082 1.00 97.69 202 GLY A C 1
ATOM 1588 O O . GLY A 1 202 ? -21.486 -3.283 12.070 1.00 97.69 202 GLY A O 1
ATOM 1589 N N . TRP A 1 203 ? -20.129 -4.015 10.444 1.00 98.12 203 TRP A N 1
ATOM 1590 C CA . TRP A 1 203 ? -18.962 -3.200 10.794 1.00 98.12 203 TRP A CA 1
ATOM 1591 C C . TRP A 1 203 ? -18.921 -1.889 9.997 1.00 98.12 203 TRP A C 1
ATOM 1593 O O . TRP A 1 203 ? -19.555 -1.798 8.944 1.00 98.12 203 TRP A O 1
ATOM 1603 N N . PRO A 1 204 ? -18.205 -0.851 10.486 1.00 97.69 204 PRO A N 1
ATOM 1604 C CA . PRO A 1 204 ? -18.013 0.370 9.707 1.00 97.69 204 PRO A CA 1
ATOM 1605 C C . PRO A 1 204 ? -17.289 0.072 8.379 1.00 97.69 204 PRO A C 1
ATOM 1607 O O . PRO A 1 204 ? -16.481 -0.862 8.320 1.00 97.69 204 PRO A O 1
ATOM 1610 N N . PRO A 1 205 ? -17.559 0.854 7.318 1.00 98.38 205 PRO A N 1
ATOM 1611 C CA . PRO A 1 205 ? -16.821 0.743 6.068 1.00 98.38 205 PRO A CA 1
ATOM 1612 C C . PRO A 1 205 ? -15.366 1.200 6.242 1.00 98.38 205 PRO A C 1
ATOM 1614 O O . PRO A 1 205 ? -14.992 1.814 7.240 1.00 98.38 205 PRO A O 1
ATOM 1617 N N . ILE A 1 206 ? -14.542 0.905 5.240 1.00 98.69 206 ILE A N 1
ATOM 1618 C CA . ILE A 1 206 ? -13.166 1.387 5.152 1.00 98.69 206 ILE A CA 1
ATOM 1619 C C . ILE A 1 206 ? -13.170 2.842 4.680 1.00 98.69 206 ILE A C 1
ATOM 1621 O O . ILE A 1 206 ? -13.572 3.138 3.552 1.00 98.69 206 ILE A O 1
ATOM 1625 N N . ASP A 1 207 ? -12.640 3.727 5.514 1.00 98.25 207 ASP A N 1
ATOM 1626 C CA . ASP A 1 207 ? -12.428 5.134 5.213 1.00 98.25 207 ASP A CA 1
ATOM 1627 C C . ASP A 1 207 ? -11.158 5.342 4.381 1.00 98.25 207 ASP A C 1
ATOM 1629 O O . ASP A 1 207 ? -10.043 5.027 4.808 1.00 98.25 207 ASP A O 1
ATOM 1633 N N . ILE A 1 208 ? -11.313 5.913 3.185 1.00 97.69 208 ILE A N 1
ATOM 1634 C CA . ILE A 1 208 ? -10.190 6.219 2.293 1.00 97.69 208 ILE A CA 1
ATOM 1635 C C . ILE A 1 208 ? -9.562 7.553 2.712 1.00 97.69 208 ILE A C 1
ATOM 1637 O O . ILE A 1 208 ? -10.147 8.624 2.554 1.00 97.69 208 ILE A O 1
ATOM 1641 N N . CYS A 1 209 ? -8.333 7.498 3.217 1.00 97.69 209 CYS A N 1
ATOM 1642 C CA . CYS A 1 209 ? -7.557 8.658 3.632 1.00 97.69 209 CYS A CA 1
ATOM 1643 C C . CYS A 1 209 ? -6.533 9.016 2.550 1.00 97.69 209 CYS A C 1
ATOM 1645 O O . CYS A 1 209 ? -5.610 8.246 2.286 1.00 97.69 209 CYS A O 1
ATOM 1647 N N . ARG A 1 210 ? -6.656 10.206 1.957 1.00 96.12 210 ARG A N 1
ATOM 1648 C CA . ARG A 1 210 ? -5.711 10.731 0.959 1.00 96.12 210 ARG A CA 1
ATOM 1649 C C . ARG A 1 210 ? -5.007 11.967 1.485 1.00 96.12 210 ARG A C 1
ATOM 1651 O O . ARG A 1 210 ? -5.615 12.799 2.156 1.00 96.12 210 ARG A O 1
ATOM 1658 N N . LYS A 1 211 ? -3.731 12.116 1.139 1.00 94.75 211 LYS A N 1
ATOM 1659 C CA . LYS A 1 211 ? -3.060 13.411 1.250 1.00 94.75 211 LYS A CA 1
ATOM 1660 C C . LYS A 1 211 ? -3.585 14.317 0.138 1.00 94.75 211 LYS A C 1
ATOM 1662 O O . LYS A 1 211 ? -3.482 13.946 -1.023 1.00 94.75 211 LYS A O 1
ATOM 1667 N N . VAL A 1 212 ? -4.064 15.499 0.500 1.00 94.56 212 VAL A N 1
ATOM 1668 C CA . VAL A 1 212 ? -4.457 16.551 -0.438 1.00 94.56 212 VAL A CA 1
ATOM 1669 C C . VAL A 1 212 ? -3.332 17.583 -0.477 1.00 94.56 212 VAL A C 1
ATOM 1671 O O . VAL A 1 212 ? -2.738 17.931 0.549 1.00 94.56 212 VAL A O 1
ATOM 1674 N N . THR A 1 213 ? -2.951 18.014 -1.670 1.00 93.31 213 THR A N 1
ATOM 1675 C CA . THR A 1 213 ? -1.933 19.047 -1.876 1.00 93.31 213 THR A CA 1
ATOM 1676 C C . THR A 1 213 ? -2.569 20.435 -1.912 1.00 93.31 213 THR A C 1
ATOM 1678 O O . THR A 1 213 ? -3.786 20.585 -1.966 1.00 93.31 213 THR A O 1
ATOM 1681 N N . LEU A 1 214 ? -1.749 21.483 -1.796 1.00 93.50 214 LEU A N 1
ATOM 1682 C CA . LEU A 1 214 ? -2.235 22.847 -2.021 1.00 93.50 214 LEU A CA 1
ATOM 1683 C C . LEU A 1 214 ? -2.612 22.992 -3.496 1.00 93.50 214 LEU A C 1
ATOM 1685 O O . LEU A 1 214 ? -1.912 22.437 -4.337 1.00 93.50 214 LEU A O 1
ATOM 1689 N N . ALA A 1 215 ? -3.619 23.810 -3.810 1.00 90.94 215 ALA A N 1
ATOM 1690 C CA . ALA A 1 215 ? -4.046 24.058 -5.192 1.00 90.94 215 ALA A CA 1
ATOM 1691 C C . ALA A 1 215 ? -2.914 24.574 -6.108 1.00 90.94 215 ALA A C 1
ATOM 1693 O O . ALA A 1 215 ? -2.945 24.359 -7.312 1.00 90.94 215 ALA A O 1
ATOM 1694 N N . SER A 1 216 ? -1.892 25.224 -5.541 1.00 93.50 216 SER A N 1
ATOM 1695 C CA . SER A 1 216 ? -0.692 25.676 -6.259 1.00 93.50 216 SER A CA 1
ATOM 1696 C C . SER A 1 216 ? 0.349 24.576 -6.517 1.00 93.50 216 SER A C 1
ATOM 1698 O O . SER A 1 216 ? 1.373 24.831 -7.147 1.00 93.50 216 SER A O 1
ATOM 1700 N N . THR A 1 217 ? 0.141 23.361 -6.004 1.00 94.69 217 THR A N 1
ATOM 1701 C CA . THR A 1 217 ? 1.060 22.231 -6.188 1.00 94.69 217 THR A CA 1
ATOM 1702 C C . THR A 1 217 ? 0.766 21.547 -7.518 1.00 94.69 217 THR A C 1
ATOM 1704 O O . THR A 1 217 ? -0.375 21.215 -7.799 1.00 94.69 217 THR A O 1
ATOM 1707 N N . SER A 1 218 ? 1.797 21.253 -8.308 1.00 93.88 218 SER A N 1
ATOM 1708 C CA . SER A 1 218 ? 1.670 20.636 -9.640 1.00 93.88 218 SER A CA 1
ATOM 1709 C C . SER A 1 218 ? 1.357 19.131 -9.642 1.00 93.88 218 SER A C 1
ATOM 1711 O O . SER A 1 218 ? 1.478 18.474 -10.674 1.00 93.88 218 SER A O 1
ATOM 1713 N N . TYR A 1 219 ? 1.024 18.553 -8.490 1.00 94.56 219 TYR A N 1
ATOM 1714 C CA . TYR A 1 219 ? 0.753 17.129 -8.337 1.00 94.56 219 TYR A CA 1
ATOM 1715 C C . TYR A 1 219 ? -0.207 16.880 -7.174 1.00 94.56 219 TYR A C 1
ATOM 1717 O O . TYR A 1 219 ? -0.182 17.604 -6.175 1.00 94.56 219 TYR A O 1
ATOM 1725 N N . ASP A 1 220 ? -0.956 15.782 -7.264 1.00 92.88 220 ASP A N 1
ATOM 1726 C CA . ASP A 1 220 ? -1.976 15.416 -6.272 1.00 92.88 220 ASP A CA 1
ATOM 1727 C C . ASP A 1 220 ? -1.614 14.164 -5.465 1.00 92.88 220 ASP A C 1
ATOM 1729 O O . ASP A 1 220 ? -2.051 13.993 -4.328 1.00 92.88 220 ASP A O 1
ATOM 1733 N N . ASP A 1 221 ? -0.754 13.302 -6.009 1.00 95.12 221 ASP A N 1
ATOM 1734 C CA . ASP A 1 221 ? -0.461 11.989 -5.440 1.00 95.12 221 ASP A CA 1
ATOM 1735 C C . ASP A 1 221 ? 1.046 11.713 -5.275 1.00 95.12 221 ASP A C 1
ATOM 1737 O O . ASP A 1 221 ? 1.907 12.567 -5.524 1.00 95.12 221 ASP A O 1
ATOM 1741 N N . LEU A 1 222 ? 1.387 10.520 -4.775 1.00 95.88 222 LEU A N 1
ATOM 1742 C CA . LEU A 1 222 ? 2.782 10.132 -4.574 1.00 95.88 222 LEU A CA 1
ATOM 1743 C C . LEU A 1 222 ? 3.535 9.947 -5.902 1.00 95.88 222 LEU A C 1
ATOM 1745 O O . LEU A 1 222 ? 4.721 10.267 -5.958 1.00 95.88 222 LEU A O 1
ATOM 1749 N N . TYR A 1 223 ? 2.883 9.444 -6.953 1.00 96.75 223 TYR A N 1
ATOM 1750 C CA . TYR A 1 223 ? 3.526 9.239 -8.252 1.00 96.75 223 TYR A CA 1
ATOM 1751 C C . TYR A 1 223 ? 3.863 10.584 -8.904 1.00 96.75 223 TYR A C 1
ATOM 1753 O O . TYR A 1 223 ? 5.015 10.824 -9.257 1.00 96.75 223 TYR A O 1
ATOM 1761 N N . GLY A 1 224 ? 2.892 11.494 -8.980 1.00 96.75 224 GLY A N 1
ATOM 1762 C CA . GLY A 1 224 ? 3.055 12.857 -9.470 1.00 96.75 224 GLY A CA 1
ATOM 1763 C C . GLY A 1 224 ? 4.071 13.644 -8.648 1.00 96.75 224 GLY A C 1
ATOM 1764 O O . GLY A 1 224 ? 4.894 14.351 -9.221 1.00 96.75 224 GLY A O 1
ATOM 1765 N N . ASN A 1 225 ? 4.113 13.458 -7.322 1.00 95.62 225 ASN A N 1
ATOM 1766 C CA . ASN A 1 225 ? 5.170 14.042 -6.494 1.00 95.62 225 ASN A CA 1
ATOM 1767 C C . ASN A 1 225 ? 6.560 13.578 -6.936 1.00 95.62 225 ASN A C 1
ATOM 1769 O O . ASN A 1 225 ? 7.468 14.397 -7.045 1.00 95.62 225 ASN A O 1
ATOM 1773 N N . CYS A 1 226 ? 6.723 12.280 -7.169 1.00 95.06 226 CYS A N 1
ATOM 1774 C CA . CYS A 1 226 ? 7.982 11.700 -7.609 1.00 95.06 226 CYS A CA 1
ATOM 1775 C C . CYS A 1 226 ? 8.367 12.164 -9.027 1.00 95.06 226 CYS A C 1
ATOM 1777 O O . CYS A 1 226 ? 9.516 12.539 -9.240 1.00 95.06 226 CYS A O 1
ATOM 1779 N N . ILE A 1 227 ? 7.411 12.250 -9.958 1.00 96.62 227 ILE A N 1
ATOM 1780 C CA . ILE A 1 227 ? 7.640 12.773 -11.316 1.00 96.62 227 ILE A CA 1
ATOM 1781 C C . ILE A 1 227 ? 8.032 14.254 -11.290 1.00 96.62 227 ILE A C 1
ATOM 1783 O O . ILE A 1 227 ? 9.091 14.610 -11.797 1.00 96.62 227 ILE A O 1
ATOM 1787 N N . ALA A 1 228 ? 7.228 15.107 -10.649 1.00 95.31 228 ALA A N 1
ATOM 1788 C CA . ALA A 1 228 ? 7.431 16.557 -10.638 1.00 95.31 228 ALA A CA 1
ATOM 1789 C C . ALA A 1 228 ? 8.729 16.991 -9.937 1.00 95.31 228 ALA A C 1
ATOM 1791 O O . ALA A 1 228 ? 9.236 18.076 -10.200 1.00 95.31 228 ALA A O 1
ATOM 1792 N N . ASN A 1 229 ? 9.244 16.163 -9.022 1.00 93.38 229 ASN A N 1
ATOM 1793 C CA . ASN A 1 229 ? 10.489 16.429 -8.298 1.00 93.38 229 ASN A CA 1
ATOM 1794 C C . ASN A 1 229 ? 11.645 15.545 -8.780 1.00 93.38 229 ASN A C 1
ATOM 1796 O O . ASN A 1 229 ? 12.660 15.489 -8.090 1.00 93.38 229 ASN A O 1
ATOM 1800 N N . GLU A 1 230 ? 11.480 14.833 -9.903 1.00 94.75 230 GLU A N 1
ATOM 1801 C CA . GLU A 1 230 ? 12.527 14.006 -10.516 1.00 94.75 230 GLU A CA 1
ATOM 1802 C C . GLU A 1 230 ? 13.211 13.094 -9.485 1.00 94.75 230 GLU A C 1
ATOM 1804 O O . GLU A 1 230 ? 14.426 13.088 -9.303 1.00 94.75 230 GLU A O 1
ATOM 1809 N N . THR A 1 231 ? 12.396 12.365 -8.716 1.00 91.31 231 THR A N 1
ATOM 1810 C CA . THR A 1 231 ? 12.863 11.577 -7.572 1.00 91.31 231 THR A CA 1
ATOM 1811 C C . THR A 1 231 ? 12.080 10.280 -7.400 1.00 91.31 231 THR A C 1
ATOM 1813 O O . THR A 1 231 ? 10.989 10.109 -7.933 1.00 91.31 231 THR A O 1
ATOM 1816 N N . LEU A 1 232 ? 12.611 9.365 -6.591 1.00 91.00 232 LEU A N 1
ATOM 1817 C CA . LEU A 1 232 ? 11.938 8.127 -6.204 1.00 91.00 232 LEU A CA 1
ATOM 1818 C C . LEU A 1 232 ? 11.227 8.269 -4.853 1.00 91.00 232 LEU A C 1
ATOM 1820 O O . LEU A 1 232 ? 11.539 9.169 -4.063 1.00 91.00 232 LEU A O 1
ATOM 1824 N N . PRO A 1 233 ? 10.298 7.353 -4.514 1.00 90.81 233 PRO A N 1
ATOM 1825 C CA . PRO A 1 233 ? 9.755 7.292 -3.166 1.00 90.81 233 PRO A CA 1
ATOM 1826 C C . PRO A 1 233 ? 10.884 7.195 -2.145 1.00 90.81 233 PRO A C 1
ATOM 1828 O O . PRO A 1 233 ? 11.830 6.435 -2.332 1.00 90.81 233 PRO A O 1
ATOM 1831 N N . SER A 1 234 ? 10.764 7.909 -1.023 1.00 88.75 234 SER A N 1
ATOM 1832 C CA . SER A 1 234 ? 11.845 8.031 -0.032 1.00 88.75 234 SER A CA 1
ATOM 1833 C C . SER A 1 234 ? 12.398 6.695 0.474 1.00 88.75 234 SER A C 1
ATOM 1835 O O . SER A 1 234 ? 13.533 6.631 0.946 1.00 88.75 234 SER A O 1
ATOM 1837 N N . LEU A 1 235 ? 11.577 5.640 0.405 1.00 86.12 235 LEU A N 1
ATOM 1838 C CA . LEU A 1 235 ? 11.963 4.274 0.729 1.00 86.12 235 LEU A CA 1
ATOM 1839 C C . LEU A 1 235 ? 13.166 3.806 -0.095 1.00 86.12 235 LEU A C 1
ATOM 1841 O O . LEU A 1 235 ? 13.995 3.100 0.464 1.00 86.12 235 LEU A O 1
ATOM 1845 N N . ALA A 1 236 ? 13.287 4.242 -1.355 1.00 84.69 236 ALA A N 1
ATOM 1846 C CA . ALA A 1 236 ? 14.438 3.987 -2.222 1.00 84.69 236 ALA A CA 1
ATOM 1847 C C . ALA A 1 236 ? 15.753 4.521 -1.638 1.00 84.69 236 ALA A C 1
ATOM 1849 O O . ALA A 1 236 ? 16.824 4.019 -1.944 1.00 84.69 236 ALA A O 1
ATOM 1850 N N . PHE A 1 237 ? 15.682 5.511 -0.748 1.00 82.38 237 PHE A N 1
ATOM 1851 C CA . PHE A 1 237 ? 16.837 6.128 -0.097 1.00 82.38 237 PHE A CA 1
ATOM 1852 C C . PHE A 1 237 ? 16.954 5.724 1.380 1.00 82.38 237 PHE A C 1
ATOM 1854 O O . PHE A 1 237 ? 17.593 6.417 2.168 1.00 82.38 237 PHE A O 1
ATOM 1861 N N . GLY A 1 238 ? 16.276 4.647 1.796 1.00 79.88 238 GLY A N 1
ATOM 1862 C CA . GLY A 1 238 ? 16.288 4.166 3.183 1.00 79.88 238 GLY A CA 1
ATOM 1863 C C . GLY A 1 238 ? 15.515 5.052 4.165 1.00 79.88 238 GLY A C 1
ATOM 1864 O O . GLY A 1 238 ? 15.583 4.835 5.376 1.00 79.88 238 GLY A O 1
ATOM 1865 N N . LYS A 1 239 ? 14.760 6.037 3.664 1.00 84.75 239 LYS A N 1
ATOM 1866 C CA . LYS A 1 239 ? 13.973 6.982 4.467 1.00 84.75 239 LYS A CA 1
ATOM 1867 C C . LYS A 1 239 ? 12.510 6.545 4.562 1.00 84.75 239 LYS A C 1
ATOM 1869 O O . LYS A 1 239 ? 11.976 5.882 3.677 1.00 84.75 239 LYS A O 1
ATOM 1874 N N . LYS A 1 240 ? 11.822 6.973 5.624 1.00 84.81 240 LYS A N 1
ATOM 1875 C CA . LYS A 1 240 ? 10.412 6.622 5.904 1.00 84.81 240 LYS A CA 1
ATOM 1876 C C . LYS A 1 240 ? 9.406 7.732 5.566 1.00 84.81 240 LYS A C 1
ATOM 1878 O O . LYS A 1 240 ? 8.216 7.576 5.837 1.00 84.81 240 LYS A O 1
ATOM 1883 N N . THR A 1 241 ? 9.861 8.842 4.985 1.00 86.19 241 THR A N 1
ATOM 1884 C CA . THR A 1 241 ? 9.037 10.044 4.796 1.00 86.19 241 THR A CA 1
ATOM 1885 C C . THR A 1 241 ? 7.865 9.825 3.840 1.00 86.19 241 THR A C 1
ATOM 1887 O O . THR A 1 241 ? 6.814 10.412 4.064 1.00 86.19 241 THR A O 1
ATOM 1890 N N . CYS A 1 242 ? 7.968 8.942 2.840 1.00 85.94 242 CYS A N 1
ATOM 1891 C CA . CYS A 1 242 ? 6.838 8.608 1.967 1.00 85.94 242 CYS A CA 1
ATOM 1892 C C . CYS A 1 242 ? 5.687 7.957 2.748 1.00 85.94 242 CYS A C 1
ATOM 1894 O O . CYS A 1 242 ? 4.541 8.372 2.606 1.00 85.94 242 CYS A O 1
ATOM 1896 N N . SER A 1 243 ? 5.984 6.993 3.626 1.00 89.25 243 SER A N 1
ATOM 1897 C CA . SER A 1 243 ? 4.971 6.333 4.458 1.00 89.25 243 SER A CA 1
ATOM 1898 C C . SER A 1 243 ? 4.391 7.277 5.508 1.00 89.25 243 SER A C 1
ATOM 1900 O O . SER A 1 243 ? 3.199 7.219 5.782 1.00 89.25 243 SER A O 1
ATOM 1902 N N . GLN A 1 244 ? 5.200 8.173 6.074 1.00 91.06 244 GLN A N 1
ATOM 1903 C CA . GLN A 1 244 ? 4.704 9.196 6.998 1.00 91.06 244 GLN A CA 1
ATOM 1904 C C . GLN A 1 244 ? 3.746 10.158 6.279 1.00 91.06 244 GLN A C 1
ATOM 1906 O O . GLN A 1 244 ? 2.567 10.220 6.615 1.00 91.06 244 GLN A O 1
ATOM 1911 N N . LYS A 1 245 ? 4.229 10.817 5.218 1.00 92.94 245 LYS A N 1
ATOM 1912 C CA . LYS A 1 245 ? 3.524 11.870 4.472 1.00 92.94 245 LYS A CA 1
ATOM 1913 C C . LYS A 1 245 ? 2.252 11.382 3.776 1.00 92.94 245 LYS A C 1
ATOM 1915 O O . LYS A 1 245 ? 1.274 12.117 3.743 1.00 92.94 245 LYS A O 1
ATOM 1920 N N . TYR A 1 246 ? 2.272 10.181 3.194 1.00 94.69 246 TYR A N 1
ATOM 1921 C CA . TYR A 1 246 ? 1.159 9.671 2.382 1.00 94.69 246 TYR A CA 1
ATOM 1922 C C . TYR A 1 246 ? 0.339 8.578 3.066 1.00 94.69 246 TYR A C 1
ATOM 1924 O O . TYR A 1 246 ? -0.705 8.220 2.537 1.00 94.69 246 TYR A O 1
ATOM 1932 N N . LYS A 1 247 ? 0.776 8.040 4.217 1.00 94.62 247 LYS A N 1
ATOM 1933 C CA . LYS A 1 247 ? 0.007 7.012 4.937 1.00 94.62 247 LYS A CA 1
ATOM 1934 C C . LYS A 1 247 ? -0.346 7.398 6.358 1.00 94.62 247 LYS A C 1
ATOM 1936 O O . LYS A 1 247 ? -1.525 7.410 6.686 1.00 94.62 247 LYS A O 1
ATOM 1941 N N . GLN A 1 248 ? 0.637 7.701 7.196 1.00 95.00 248 GLN A N 1
ATOM 1942 C CA . GLN A 1 248 ? 0.368 8.005 8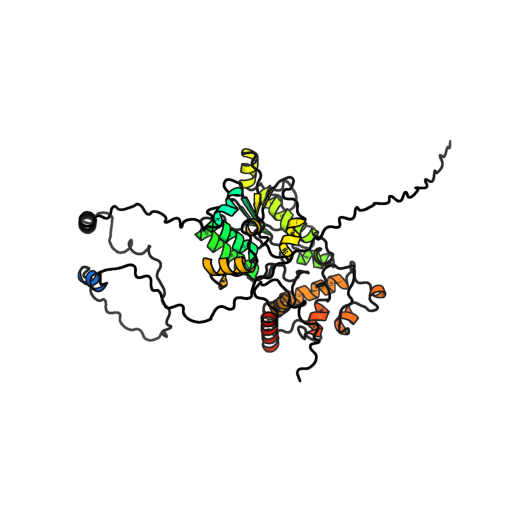.605 1.00 95.00 248 GLN A CA 1
ATOM 1943 C C . GLN A 1 248 ? -0.392 9.325 8.740 1.00 95.00 248 GLN A C 1
ATOM 1945 O O . GLN A 1 248 ? -1.521 9.325 9.211 1.00 95.00 248 GLN A O 1
ATOM 1950 N N . THR A 1 249 ? 0.153 10.426 8.216 1.00 95.69 249 THR A N 1
ATOM 1951 C CA . THR A 1 249 ? -0.456 11.755 8.371 1.00 95.69 249 THR A CA 1
ATOM 1952 C C . THR A 1 249 ? -1.910 11.825 7.881 1.00 95.69 249 THR A C 1
ATOM 1954 O O . THR A 1 249 ? -2.736 12.314 8.649 1.00 95.69 249 THR A O 1
ATOM 1957 N N . PRO A 1 250 ? -2.283 11.314 6.687 1.00 96.88 250 PRO A N 1
ATOM 1958 C CA . PRO A 1 250 ? -3.678 11.360 6.249 1.00 96.88 250 PRO A CA 1
ATOM 1959 C C . PRO A 1 250 ? -4.632 10.546 7.130 1.00 96.88 250 PRO A C 1
ATOM 1961 O O . PRO A 1 250 ? -5.742 10.999 7.388 1.00 96.88 250 PRO A O 1
ATOM 1964 N N . GLN A 1 251 ? -4.217 9.367 7.608 1.00 97.88 251 GLN A N 1
ATOM 1965 C CA . GLN A 1 251 ? -5.041 8.555 8.513 1.00 97.88 251 GLN A CA 1
ATOM 1966 C C . GLN A 1 251 ? -5.189 9.229 9.882 1.00 97.88 251 GLN A C 1
ATOM 1968 O O . GLN A 1 251 ? -6.280 9.262 10.445 1.00 97.88 251 GLN A O 1
ATOM 1973 N N . ASP A 1 252 ? -4.113 9.822 10.398 1.00 97.44 252 ASP A N 1
ATOM 1974 C CA . ASP A 1 252 ? -4.120 10.526 11.680 1.00 97.44 252 ASP A CA 1
ATOM 1975 C C . ASP A 1 252 ? -5.042 11.743 11.628 1.00 97.44 252 ASP A C 1
ATOM 1977 O O . ASP A 1 252 ? -5.863 11.921 12.521 1.00 97.44 252 ASP A O 1
ATOM 1981 N N . GLN A 1 253 ? -4.955 12.540 10.558 1.00 97.31 253 GLN A N 1
ATOM 1982 C CA . GLN A 1 253 ? -5.847 13.676 10.307 1.00 97.31 253 GLN A CA 1
ATOM 1983 C C . GLN A 1 253 ? -7.299 13.239 10.107 1.00 97.31 253 GLN A C 1
ATOM 1985 O O . GLN A 1 253 ? -8.206 13.960 10.514 1.00 97.31 253 GLN A O 1
ATOM 1990 N N . PHE A 1 254 ? -7.539 12.070 9.505 1.00 97.81 254 PHE A N 1
ATOM 1991 C CA . PHE A 1 254 ? -8.888 11.522 9.383 1.00 97.81 254 PHE A CA 1
ATOM 1992 C C . PHE A 1 254 ? -9.497 11.244 10.759 1.00 97.81 254 PHE A C 1
ATOM 1994 O O . PHE A 1 254 ? -10.647 11.600 11.002 1.00 97.81 254 PHE A O 1
ATOM 2001 N N . ILE A 1 255 ? -8.712 10.648 11.662 1.00 98.19 255 ILE A N 1
ATOM 2002 C CA . ILE A 1 255 ? -9.158 10.304 13.014 1.00 98.19 255 ILE A CA 1
ATOM 2003 C C . ILE A 1 255 ? -9.303 11.567 13.870 1.00 98.19 255 ILE A C 1
ATOM 2005 O O . ILE A 1 255 ? -10.377 11.817 14.409 1.00 98.19 255 ILE A O 1
ATOM 2009 N N . LYS A 1 256 ? -8.244 12.375 13.987 1.00 97.19 256 LYS A N 1
ATOM 2010 C CA . LYS A 1 256 ? -8.164 13.485 14.952 1.00 97.19 256 LYS A CA 1
ATOM 2011 C C . LYS A 1 256 ? -8.662 14.832 14.434 1.00 97.19 256 LYS A C 1
ATOM 2013 O O . LYS A 1 256 ? -8.737 15.801 15.185 1.00 97.19 256 LYS A O 1
ATOM 2018 N N . GLY A 1 257 ? -8.962 14.909 13.144 1.00 97.00 257 GLY A N 1
ATOM 2019 C CA . GLY A 1 257 ? -9.244 16.160 12.462 1.00 97.00 257 GLY A CA 1
ATOM 2020 C C . GLY A 1 257 ? -7.975 16.917 12.063 1.00 97.00 257 GLY A C 1
ATOM 2021 O O . GLY A 1 257 ? -6.853 16.619 12.483 1.00 97.00 257 GLY A O 1
ATOM 2022 N N . ALA A 1 258 ? -8.164 17.940 11.240 1.00 96.50 258 ALA A N 1
ATOM 2023 C CA . ALA A 1 258 ? -7.133 18.897 10.873 1.00 96.50 258 ALA A CA 1
ATOM 2024 C C . ALA A 1 258 ? -7.752 20.296 10.857 1.00 96.50 258 ALA A C 1
ATOM 2026 O O . ALA A 1 258 ? -8.715 20.544 10.138 1.00 96.50 258 ALA A O 1
ATOM 2027 N N . ARG A 1 259 ? -7.202 21.216 11.658 1.00 94.81 259 ARG A N 1
ATOM 2028 C CA . ARG A 1 259 ? -7.754 22.577 11.799 1.00 94.81 259 ARG A CA 1
ATOM 2029 C C . ARG A 1 259 ? -7.567 23.437 10.548 1.00 94.81 259 ARG A C 1
ATOM 2031 O O . ARG A 1 259 ? -8.336 24.361 10.327 1.00 94.81 259 ARG A O 1
ATOM 2038 N N . SER A 1 260 ? -6.524 23.173 9.767 1.00 94.12 260 SER A N 1
ATOM 2039 C CA . SER A 1 260 ? -6.136 23.985 8.615 1.00 94.12 260 SER A CA 1
ATOM 2040 C C . SER A 1 260 ? -5.400 23.154 7.561 1.00 94.12 260 SER A C 1
ATOM 2042 O O . SER A 1 260 ? -5.063 21.987 7.782 1.00 94.12 260 SER A O 1
ATOM 2044 N N . GLY A 1 261 ? -5.145 23.777 6.410 1.00 93.31 261 GLY A N 1
ATOM 2045 C CA . GLY A 1 261 ? -4.478 23.162 5.266 1.00 93.31 261 GLY A CA 1
ATOM 2046 C C . GLY A 1 261 ? -5.429 22.377 4.353 1.00 93.31 261 GLY A C 1
ATOM 2047 O O . GLY A 1 261 ? -6.626 22.309 4.615 1.00 93.31 261 GLY A O 1
ATOM 2048 N N . PRO A 1 262 ? -4.910 21.764 3.277 1.00 93.44 262 PRO A N 1
ATOM 2049 C CA . PRO A 1 262 ? -5.743 21.099 2.266 1.00 93.44 262 PRO A CA 1
ATOM 2050 C C . PRO A 1 262 ? -6.548 19.903 2.781 1.00 93.44 262 PRO A C 1
ATOM 2052 O O . PRO A 1 262 ? -7.579 19.551 2.224 1.00 93.44 262 PRO A O 1
ATOM 2055 N N . ASN A 1 263 ? -6.071 19.271 3.853 1.00 94.69 263 ASN A N 1
ATOM 2056 C CA . ASN A 1 263 ? -6.739 18.160 4.520 1.00 94.69 263 ASN A CA 1
ATOM 2057 C C . ASN A 1 263 ? -7.648 18.613 5.677 1.00 94.69 263 ASN A C 1
ATOM 2059 O O . ASN A 1 263 ? -8.046 17.761 6.472 1.00 94.69 263 ASN A O 1
ATOM 2063 N N . ALA A 1 264 ? -7.932 19.918 5.814 1.00 96.44 264 ALA A N 1
ATOM 2064 C CA . ALA A 1 264 ? -8.750 20.452 6.899 1.00 96.44 264 ALA A CA 1
ATOM 2065 C C . ALA A 1 264 ? -10.090 19.715 6.998 1.00 96.44 264 ALA A C 1
ATOM 2067 O O . ALA A 1 264 ? -10.798 19.540 6.007 1.00 96.44 264 ALA A O 1
ATOM 2068 N N . ARG A 1 265 ? -10.410 19.251 8.205 1.00 96.19 265 ARG A N 1
ATOM 2069 C CA . ARG A 1 265 ? -11.613 18.470 8.492 1.00 96.19 265 ARG A CA 1
ATOM 2070 C C . ARG A 1 265 ? -11.886 18.398 9.986 1.00 96.19 265 ARG A C 1
ATOM 2072 O O . ARG A 1 265 ? -10.965 18.477 10.802 1.00 96.19 265 ARG A O 1
ATOM 2079 N N . LEU A 1 266 ? -13.147 18.153 10.319 1.00 97.38 266 LEU A N 1
ATOM 2080 C CA . LEU A 1 266 ? -13.553 17.812 11.676 1.00 97.38 266 LEU A CA 1
ATOM 2081 C C . LEU A 1 266 ? -12.993 16.438 12.100 1.00 97.38 266 LEU A C 1
ATOM 2083 O O . LEU A 1 266 ? -12.736 15.584 11.236 1.00 97.38 266 LEU A O 1
ATOM 2087 N N . PRO A 1 267 ? -12.763 16.235 13.412 1.00 97.44 267 PRO A N 1
ATOM 2088 C CA . PRO A 1 267 ? -12.404 14.932 13.959 1.00 97.44 267 PRO A CA 1
ATOM 2089 C C . PRO A 1 267 ? -13.482 13.882 13.680 1.00 97.44 267 PRO A C 1
ATOM 2091 O O . PRO A 1 267 ? -14.658 14.193 13.513 1.00 97.44 267 PRO A O 1
ATOM 2094 N N . HIS A 1 268 ? -13.073 12.617 13.635 1.00 97.94 268 HIS A N 1
ATOM 2095 C CA . HIS A 1 268 ? -14.009 11.499 13.616 1.00 97.94 268 HIS A CA 1
ATOM 2096 C C . HIS A 1 268 ? -14.645 11.327 15.013 1.00 97.94 268 HIS A C 1
ATOM 2098 O O . HIS A 1 268 ? -13.936 11.523 16.004 1.00 97.94 268 HIS A O 1
ATOM 2104 N N . PRO A 1 269 ? -15.906 10.862 15.142 1.00 98.00 269 PRO A N 1
ATOM 2105 C CA . PRO A 1 269 ? -16.561 10.675 16.445 1.00 98.00 269 PRO A CA 1
ATOM 2106 C C . PRO A 1 269 ? -15.768 9.829 17.455 1.00 98.00 269 PRO A C 1
ATOM 2108 O O . PRO A 1 269 ? -15.829 10.060 18.657 1.00 98.00 269 PRO A O 1
ATOM 2111 N N . VAL A 1 270 ? -14.956 8.874 16.983 1.00 97.69 270 VAL A N 1
ATOM 2112 C CA . VAL A 1 270 ? -14.062 8.080 17.855 1.00 97.69 270 VAL A CA 1
ATOM 2113 C C . VAL A 1 270 ? -13.031 8.940 18.596 1.00 97.69 270 VAL A C 1
ATOM 2115 O O . VAL A 1 270 ? -12.655 8.618 19.718 1.00 97.69 270 VAL A O 1
ATOM 2118 N N . TRP A 1 271 ? -12.563 10.028 17.978 1.00 98.25 271 TRP A N 1
ATOM 2119 C CA . TRP A 1 271 ? -11.637 10.964 18.604 1.00 98.25 271 TRP A CA 1
ATOM 2120 C C . TRP A 1 271 ? -12.344 11.815 19.650 1.00 98.25 271 TRP A C 1
ATOM 2122 O O . TRP A 1 271 ? -11.820 11.993 20.744 1.00 98.25 271 TRP A O 1
ATOM 2132 N N . GLU A 1 272 ? -13.549 12.289 19.352 1.00 97.44 272 GLU A N 1
ATOM 2133 C CA . GLU A 1 272 ? -14.372 13.030 20.312 1.00 97.44 272 GLU A CA 1
ATOM 2134 C C . GLU A 1 272 ? -14.691 12.168 21.540 1.00 97.44 272 GLU A C 1
ATOM 2136 O O . GLU A 1 272 ? -14.525 12.615 22.673 1.00 97.44 272 GLU A O 1
ATOM 2141 N N . GLU A 1 273 ? -15.035 10.898 21.323 1.00 97.56 273 GLU A N 1
ATOM 2142 C CA . GLU A 1 273 ? -15.266 9.922 22.388 1.00 97.56 273 GLU A CA 1
ATOM 2143 C C . GLU A 1 273 ? -14.004 9.649 23.219 1.00 97.56 273 GLU A C 1
ATOM 2145 O O . GLU A 1 273 ? -14.068 9.572 24.450 1.00 97.56 273 GLU A O 1
ATOM 2150 N N . ALA A 1 274 ? -12.840 9.553 22.569 1.00 97.94 274 ALA A N 1
ATOM 2151 C CA . ALA A 1 274 ? -11.553 9.428 23.249 1.00 97.94 274 ALA A CA 1
ATOM 2152 C C . ALA A 1 274 ? -11.277 10.628 24.165 1.00 97.94 274 ALA A C 1
ATOM 2154 O O . ALA A 1 274 ? -10.894 10.450 25.319 1.00 97.94 274 ALA A O 1
ATOM 2155 N N . GLN A 1 275 ? -11.537 11.851 23.689 1.00 97.12 275 GLN A N 1
ATOM 2156 C CA . GLN A 1 275 ? -11.389 13.058 24.507 1.00 97.12 275 GLN A CA 1
ATOM 2157 C C . GLN A 1 275 ? -12.397 13.090 25.663 1.00 97.12 275 GLN A C 1
ATOM 2159 O O . GLN A 1 275 ? -12.024 13.397 26.792 1.00 97.12 275 GLN A O 1
ATOM 2164 N N . ARG A 1 276 ? -13.659 12.730 25.404 1.00 97.75 276 ARG A N 1
ATOM 2165 C CA . ARG A 1 276 ? -14.737 12.733 26.404 1.00 97.75 276 ARG A CA 1
ATOM 2166 C C . ARG A 1 276 ? -14.488 11.745 27.543 1.00 97.75 276 ARG A C 1
ATOM 2168 O O . ARG A 1 276 ? -14.795 12.041 28.693 1.00 97.75 276 ARG A O 1
ATOM 2175 N N . THR A 1 277 ? -13.970 10.562 27.225 1.00 96.88 277 THR A N 1
ATOM 2176 C CA . THR A 1 277 ? -13.740 9.485 28.203 1.00 96.88 277 THR A CA 1
ATOM 2177 C C . THR A 1 277 ? -12.332 9.481 28.793 1.00 96.88 277 THR A C 1
ATOM 2179 O O . THR A 1 277 ? -12.081 8.755 29.751 1.00 96.88 277 THR A O 1
ATOM 2182 N N . GLY A 1 278 ? -11.399 10.237 28.208 1.00 96.69 278 GLY A N 1
ATOM 2183 C CA . GLY A 1 278 ? -9.973 10.164 28.530 1.00 96.69 278 GLY A CA 1
ATOM 2184 C C . GLY A 1 278 ? -9.292 8.871 28.059 1.00 96.69 278 GLY A C 1
ATOM 2185 O O . GLY A 1 278 ? -8.118 8.653 28.365 1.00 96.69 278 GLY A O 1
ATOM 2186 N N . GLN A 1 279 ? -9.992 7.998 27.323 1.00 96.56 279 GLN A N 1
ATOM 2187 C CA . GLN A 1 279 ? -9.405 6.778 26.776 1.00 96.56 279 GLN A CA 1
ATOM 2188 C C . GLN A 1 279 ? -8.507 7.085 25.579 1.00 96.56 279 GLN A C 1
ATOM 2190 O O . GLN A 1 279 ? -8.870 7.836 24.678 1.00 96.56 279 GLN A O 1
ATOM 2195 N N . ARG A 1 280 ? -7.348 6.425 25.516 1.00 97.06 280 ARG A N 1
ATOM 2196 C CA . ARG A 1 280 ? -6.461 6.490 24.349 1.00 97.06 280 ARG A CA 1
ATOM 2197 C C . ARG A 1 280 ? -6.902 5.505 23.270 1.00 97.06 280 ARG A C 1
ATOM 2199 O O . ARG A 1 280 ? -7.192 4.341 23.557 1.00 97.06 280 ARG A O 1
ATOM 2206 N N . ILE A 1 281 ? -6.895 5.962 22.019 1.00 98.44 281 ILE A N 1
ATOM 2207 C CA . ILE A 1 281 ? -7.185 5.121 20.854 1.00 98.44 281 ILE A CA 1
ATOM 2208 C C . ILE A 1 281 ? -5.992 4.199 20.583 1.00 98.44 281 ILE A C 1
ATOM 2210 O O . ILE A 1 281 ? -4.853 4.654 20.482 1.00 98.44 281 ILE A O 1
ATOM 2214 N N . VAL A 1 282 ? -6.263 2.907 20.405 1.00 98.56 282 VAL A N 1
ATOM 2215 C CA . VAL A 1 282 ? -5.283 1.892 20.014 1.00 98.56 282 VAL A CA 1
ATOM 2216 C C . VAL A 1 282 ? -5.347 1.683 18.502 1.00 98.56 282 VAL A C 1
ATOM 2218 O O . VAL A 1 282 ? -6.332 1.176 17.962 1.00 98.56 282 VAL A O 1
ATOM 2221 N N . LYS A 1 283 ? -4.274 2.049 17.805 1.00 98.31 283 LYS A N 1
ATOM 2222 C CA . LYS A 1 283 ? -4.090 1.767 16.384 1.00 98.31 283 LYS A CA 1
ATOM 2223 C C . LYS A 1 283 ? -3.618 0.337 16.174 1.00 98.31 283 LYS A C 1
ATOM 2225 O O . LYS A 1 283 ? -2.562 -0.066 16.665 1.00 98.31 283 LYS A O 1
ATOM 2230 N N . LEU A 1 284 ? -4.394 -0.417 15.405 1.00 98.50 284 LEU A N 1
ATOM 2231 C CA . LEU A 1 284 ? -4.116 -1.806 15.071 1.00 98.50 284 LEU A CA 1
ATOM 2232 C C . LEU A 1 284 ? -3.391 -1.884 13.730 1.00 98.50 284 LEU A C 1
ATOM 2234 O O . LEU A 1 284 ? -3.906 -1.431 12.704 1.00 98.50 284 LEU A O 1
ATOM 2238 N N . ILE A 1 285 ? -2.195 -2.472 13.742 1.00 97.31 285 ILE A N 1
ATOM 2239 C CA . ILE A 1 285 ? -1.330 -2.611 12.568 1.00 97.31 285 ILE A CA 1
ATOM 2240 C C . ILE A 1 285 ? -1.130 -4.099 12.275 1.00 97.31 285 ILE A C 1
ATOM 2242 O O . ILE A 1 285 ? -0.677 -4.860 13.129 1.00 97.31 285 ILE A O 1
ATOM 2246 N N . GLY A 1 286 ? -1.431 -4.511 11.041 1.00 96.12 286 GLY A N 1
ATOM 2247 C CA . GLY A 1 286 ? -1.280 -5.894 10.580 1.00 96.12 286 GLY A CA 1
ATOM 2248 C C . GLY A 1 286 ? 0.176 -6.263 10.298 1.00 96.12 286 GLY A C 1
ATOM 2249 O O . GLY A 1 286 ? 0.540 -6.437 9.143 1.00 96.12 286 GLY A O 1
ATOM 2250 N N . TYR A 1 287 ? 1.014 -6.327 11.328 1.00 96.06 287 TYR A N 1
ATOM 2251 C CA . TYR A 1 287 ? 2.345 -6.932 11.248 1.00 96.06 287 TYR A CA 1
ATOM 2252 C C . TYR A 1 287 ? 2.279 -8.361 11.759 1.00 96.06 287 TYR A C 1
ATOM 2254 O O . TYR A 1 287 ? 1.806 -8.574 12.871 1.00 96.06 287 TYR A O 1
ATOM 2262 N N . ASP A 1 288 ? 2.749 -9.314 10.958 1.00 95.62 288 ASP A N 1
ATOM 2263 C CA . ASP A 1 288 ? 2.820 -10.733 11.319 1.00 95.62 288 ASP A CA 1
ATOM 2264 C C . ASP A 1 288 ? 4.079 -11.061 12.160 1.00 95.62 288 ASP A C 1
ATOM 2266 O O . ASP A 1 288 ? 4.917 -10.194 12.447 1.00 95.62 288 ASP A O 1
ATOM 2270 N N . CYS A 1 289 ? 4.206 -12.320 12.588 1.00 95.25 289 CYS A N 1
ATOM 2271 C CA . CYS A 1 289 ? 5.377 -12.862 13.288 1.00 95.25 289 CYS A CA 1
ATOM 2272 C C . CYS A 1 289 ? 6.540 -13.251 12.358 1.00 95.25 289 CYS A C 1
ATOM 2274 O O . CYS A 1 289 ? 7.555 -13.789 12.806 1.00 95.25 289 CYS A O 1
ATOM 2276 N N . GLY A 1 290 ? 6.434 -12.983 11.061 1.00 90.19 290 GLY A N 1
ATOM 2277 C CA . GLY A 1 290 ? 7.484 -13.210 10.085 1.00 90.19 290 GLY A CA 1
ATOM 2278 C C . GLY A 1 290 ? 8.696 -12.304 10.314 1.00 90.19 290 GLY A C 1
ATOM 2279 O O . GLY A 1 290 ? 8.618 -11.177 10.809 1.00 90.19 290 GLY A O 1
ATOM 2280 N N . ARG A 1 291 ? 9.876 -12.777 9.892 1.00 87.88 291 ARG A N 1
ATOM 2281 C CA . ARG A 1 291 ? 11.170 -12.103 10.133 1.00 87.88 291 ARG A CA 1
ATOM 2282 C C . ARG A 1 291 ? 11.197 -10.638 9.680 1.00 87.88 291 ARG A C 1
ATOM 2284 O O . ARG A 1 291 ? 11.883 -9.811 10.284 1.00 87.88 291 ARG A O 1
ATOM 2291 N N . ALA A 1 292 ? 10.525 -10.316 8.574 1.00 84.75 292 ALA A N 1
ATOM 2292 C CA . ALA A 1 292 ? 10.497 -8.956 8.047 1.00 84.75 292 ALA A CA 1
ATOM 2293 C C . ALA A 1 292 ? 9.734 -7.996 8.968 1.00 84.75 292 ALA A C 1
ATOM 2295 O O . ALA A 1 292 ? 10.177 -6.857 9.129 1.00 84.75 292 ALA A O 1
ATOM 2296 N N . ASP A 1 293 ? 8.652 -8.465 9.579 1.00 89.88 293 ASP A N 1
ATOM 2297 C CA . ASP A 1 293 ? 7.680 -7.661 10.319 1.00 89.88 293 ASP A CA 1
ATOM 2298 C C . ASP A 1 293 ? 8.081 -7.546 11.774 1.00 89.88 293 ASP A C 1
ATOM 2300 O O . ASP A 1 293 ? 8.087 -6.440 12.305 1.00 89.88 293 ASP A O 1
ATOM 2304 N N . MET A 1 294 ? 8.624 -8.619 12.345 1.00 91.69 294 MET A N 1
ATOM 2305 C CA . MET A 1 294 ? 9.303 -8.576 13.639 1.00 91.69 294 MET A CA 1
ATOM 2306 C C . MET A 1 294 ? 10.449 -7.557 13.650 1.00 91.69 294 MET A C 1
ATOM 2308 O O . MET A 1 294 ? 10.554 -6.735 14.555 1.00 91.69 294 MET A O 1
ATOM 2312 N N . ARG A 1 295 ? 11.280 -7.515 12.595 1.00 88.38 295 ARG A N 1
ATOM 2313 C CA . ARG A 1 295 ? 12.341 -6.494 12.479 1.00 88.38 295 ARG A CA 1
ATOM 2314 C C . ARG A 1 295 ? 11.771 -5.072 12.383 1.00 88.38 295 ARG A C 1
ATOM 2316 O O . ARG A 1 295 ? 12.458 -4.116 12.751 1.00 88.38 295 ARG A O 1
ATOM 2323 N N . ARG A 1 296 ? 10.567 -4.914 11.817 1.00 85.81 296 ARG A N 1
ATOM 2324 C CA . ARG A 1 296 ? 9.880 -3.619 11.717 1.00 85.81 296 ARG A CA 1
ATOM 2325 C C . ARG A 1 296 ? 9.304 -3.210 13.071 1.00 85.81 296 ARG A C 1
ATOM 2327 O O . ARG A 1 296 ? 9.603 -2.096 13.483 1.00 85.81 296 ARG A O 1
ATOM 2334 N N . SER A 1 297 ? 8.548 -4.079 13.745 1.00 87.94 297 SER A N 1
ATOM 2335 C CA . SER A 1 297 ? 7.860 -3.777 15.008 1.00 87.94 297 SER A CA 1
ATOM 2336 C C . SER A 1 297 ? 8.818 -3.566 16.178 1.00 87.94 297 SER A C 1
ATOM 2338 O O . SER A 1 297 ? 8.643 -2.608 16.918 1.00 87.94 297 SER A O 1
ATOM 2340 N N . GLN A 1 298 ? 9.898 -4.349 16.290 1.00 87.31 298 GLN A N 1
ATOM 2341 C CA . GLN A 1 298 ? 10.879 -4.242 17.388 1.00 87.31 298 GLN A CA 1
ATOM 2342 C C . GLN A 1 298 ? 11.558 -2.869 17.518 1.00 87.31 298 GLN A C 1
ATOM 2344 O O . GLN A 1 298 ? 12.140 -2.561 18.553 1.00 87.31 298 GLN A O 1
ATOM 2349 N N . LYS A 1 299 ? 11.546 -2.061 16.454 1.00 81.62 299 LYS A N 1
ATOM 2350 C CA . LYS A 1 299 ? 12.168 -0.728 16.427 1.00 81.62 299 LYS A CA 1
ATOM 2351 C C . LYS A 1 299 ? 11.159 0.407 16.594 1.00 81.62 299 LYS A C 1
ATOM 2353 O O . LYS A 1 299 ? 11.539 1.566 16.435 1.00 81.62 299 LYS A O 1
ATOM 2358 N N . LEU A 1 300 ? 9.882 0.089 16.787 1.00 83.25 300 LEU A N 1
ATOM 2359 C CA . LEU A 1 300 ? 8.815 1.072 16.912 1.00 83.25 300 LEU A CA 1
ATOM 2360 C C . LEU A 1 300 ? 8.444 1.247 18.378 1.00 83.25 300 LEU A C 1
ATOM 2362 O O . LEU A 1 300 ? 8.509 0.309 19.166 1.00 83.25 300 LEU A O 1
ATOM 2366 N N . LEU A 1 301 ? 8.058 2.471 18.722 1.00 82.94 301 LEU A N 1
ATOM 2367 C CA . LEU A 1 301 ? 7.440 2.751 20.007 1.00 82.94 301 LEU A CA 1
ATOM 2368 C C . LEU A 1 301 ? 6.053 2.101 20.046 1.00 82.94 301 LEU A C 1
ATOM 2370 O O . LEU A 1 301 ? 5.384 1.987 19.018 1.00 82.94 301 LEU A O 1
ATOM 2374 N N . ASN A 1 302 ? 5.619 1.713 21.242 1.00 87.25 302 ASN A N 1
ATOM 2375 C CA . ASN A 1 302 ? 4.286 1.147 21.463 1.00 87.25 302 ASN A CA 1
ATOM 2376 C C . ASN A 1 302 ? 3.197 2.226 21.591 1.00 87.25 302 ASN A C 1
ATOM 2378 O O . ASN A 1 302 ? 2.025 1.887 21.691 1.00 87.25 302 ASN A O 1
ATOM 2382 N N . ALA A 1 303 ? 3.570 3.507 21.586 1.00 93.81 303 ALA A N 1
ATOM 2383 C CA . ALA A 1 303 ? 2.664 4.649 21.593 1.00 93.81 303 ALA A CA 1
ATOM 2384 C C . ALA A 1 303 ? 3.359 5.892 21.010 1.00 93.81 303 ALA A C 1
ATOM 2386 O O . ALA A 1 303 ? 4.591 5.954 20.948 1.00 93.81 303 ALA A O 1
ATOM 2387 N N . ASP A 1 304 ? 2.565 6.877 20.602 1.00 93.12 304 ASP A N 1
ATOM 2388 C CA . ASP A 1 304 ? 2.996 8.251 20.345 1.00 93.12 304 ASP A CA 1
ATOM 2389 C C . ASP A 1 304 ? 2.206 9.238 21.230 1.00 93.12 304 ASP A C 1
ATOM 2391 O O . ASP A 1 304 ? 1.613 8.846 22.235 1.00 93.12 304 ASP A O 1
ATOM 2395 N N . ALA A 1 305 ? 2.220 10.534 20.908 1.00 92.12 305 ALA A N 1
ATOM 2396 C CA . ALA A 1 305 ? 1.487 11.536 21.684 1.00 92.12 305 ALA A CA 1
ATOM 2397 C C . ALA A 1 305 ? -0.036 11.283 21.705 1.00 92.12 305 ALA A C 1
ATOM 2399 O O . ALA A 1 305 ? -0.674 11.440 22.747 1.00 92.12 305 ALA A O 1
ATOM 2400 N N . ASP A 1 306 ? -0.599 10.816 20.592 1.00 93.94 306 ASP A N 1
ATOM 2401 C CA . ASP A 1 306 ? -2.038 10.763 20.334 1.00 93.94 306 ASP A CA 1
ATOM 2402 C C . ASP A 1 306 ? -2.607 9.329 20.430 1.00 93.94 306 ASP A C 1
ATOM 2404 O O . ASP A 1 306 ? -3.780 9.149 20.760 1.00 93.94 306 ASP A O 1
ATOM 2408 N N . PHE A 1 307 ? -1.797 8.300 20.153 1.00 97.19 307 PHE A N 1
ATOM 2409 C CA . PHE A 1 307 ? -2.247 6.916 19.979 1.00 97.19 307 PHE A CA 1
ATOM 2410 C C . PHE A 1 307 ? -1.378 5.899 20.718 1.00 97.19 307 PHE A C 1
ATOM 2412 O O . PHE A 1 307 ? -0.177 6.093 20.905 1.00 97.19 307 PHE A O 1
ATOM 2419 N N . ASP A 1 308 ? -1.989 4.776 21.084 1.00 97.62 308 ASP A N 1
ATOM 2420 C CA . ASP A 1 308 ? -1.280 3.541 21.425 1.00 97.62 308 ASP A CA 1
ATOM 2421 C C . ASP A 1 308 ? -1.221 2.646 20.176 1.00 97.62 308 ASP A C 1
ATOM 2423 O O . ASP A 1 308 ? -2.080 2.738 19.300 1.00 97.62 308 ASP A O 1
ATOM 2427 N N . PHE A 1 309 ? -0.236 1.758 20.075 1.00 97.00 309 PHE A N 1
ATOM 2428 C CA . PHE A 1 309 ? -0.082 0.835 18.950 1.00 97.00 309 PHE A CA 1
ATOM 2429 C C . PHE A 1 309 ? -0.171 -0.615 19.413 1.00 97.00 309 PHE A C 1
ATOM 2431 O O . PHE A 1 309 ? 0.418 -1.000 20.421 1.00 97.00 309 PHE A O 1
ATOM 2438 N N . SER A 1 310 ? -0.864 -1.441 18.633 1.00 97.19 310 SER A N 1
ATOM 2439 C CA . SER A 1 310 ? -0.914 -2.885 18.845 1.00 97.19 310 SER A CA 1
ATOM 2440 C C . SER A 1 310 ? -0.796 -3.647 17.528 1.00 97.19 310 SER A C 1
ATOM 2442 O O . SER A 1 310 ? -1.195 -3.166 16.463 1.00 97.19 310 SER A O 1
ATOM 2444 N N . TYR A 1 311 ? -0.246 -4.857 17.615 1.00 97.62 311 TYR A N 1
ATOM 2445 C CA . TYR A 1 311 ? 0.008 -5.756 16.492 1.00 97.62 311 TYR A CA 1
ATOM 2446 C C . TYR A 1 311 ? -0.751 -7.072 16.725 1.00 97.62 311 TYR A C 1
ATOM 2448 O O . TYR A 1 311 ? -0.160 -8.035 17.219 1.00 97.62 311 TYR A O 1
ATOM 2456 N N . PRO A 1 312 ? -2.063 -7.141 16.416 1.00 98.19 312 PRO A N 1
ATOM 2457 C CA . PRO A 1 312 ? -2.899 -8.286 16.780 1.00 98.19 312 PRO A CA 1
ATOM 2458 C C . PRO A 1 312 ? -2.358 -9.630 16.293 1.00 98.19 312 PRO A C 1
ATOM 2460 O O . PRO A 1 312 ? -2.367 -10.600 17.040 1.00 98.19 312 PRO A O 1
ATOM 2463 N N . LEU A 1 313 ? -1.808 -9.691 15.080 1.00 98.19 313 LEU A N 1
ATOM 2464 C CA . LEU A 1 313 ? -1.239 -10.930 14.542 1.00 98.19 313 LEU A CA 1
ATOM 2465 C C . LEU A 1 313 ? -0.011 -11.399 15.341 1.00 98.19 313 LEU A C 1
ATOM 2467 O O . LEU A 1 313 ? 0.174 -12.600 15.515 1.00 98.19 313 LEU A O 1
ATOM 2471 N N . GLN A 1 314 ? 0.779 -10.474 15.902 1.00 97.31 314 GLN A N 1
ATOM 2472 C CA . GLN A 1 314 ? 1.887 -10.820 16.801 1.00 97.31 314 GLN A CA 1
ATOM 2473 C C . GLN A 1 314 ? 1.394 -11.307 18.166 1.00 97.31 314 GLN A C 1
ATOM 2475 O O . GLN A 1 314 ? 1.984 -12.232 18.717 1.00 97.31 314 GLN A O 1
ATOM 2480 N N . LEU A 1 315 ? 0.289 -10.756 18.685 1.00 97.00 315 LEU A N 1
ATOM 2481 C CA . LEU A 1 315 ? -0.366 -11.285 19.893 1.00 97.00 315 LEU A CA 1
ATOM 2482 C C . LEU A 1 315 ? -0.874 -12.716 19.673 1.00 97.00 315 LEU A C 1
ATOM 2484 O O . LEU A 1 315 ? -0.801 -13.557 20.568 1.00 97.00 315 LEU A O 1
ATOM 2488 N N . LEU A 1 316 ? -1.364 -13.009 18.467 1.00 97.81 316 LEU A N 1
ATOM 2489 C CA . LEU A 1 316 ? -1.808 -14.345 18.077 1.00 97.81 316 LEU A CA 1
ATOM 2490 C C . LEU A 1 316 ? -0.643 -15.314 17.853 1.00 97.81 316 LEU A C 1
ATOM 2492 O O . LEU A 1 316 ? -0.816 -16.517 18.049 1.00 97.81 316 LEU A O 1
ATOM 2496 N N . GLY A 1 317 ? 0.540 -14.804 17.512 1.00 96.81 317 GLY A N 1
ATOM 2497 C CA . GLY A 1 317 ? 1.680 -15.611 17.084 1.00 96.81 317 GLY A CA 1
ATOM 2498 C C . GLY A 1 317 ? 1.594 -16.039 15.616 1.00 96.81 317 GLY A C 1
ATOM 2499 O O . GLY A 1 317 ? 2.226 -17.023 15.248 1.00 96.81 317 GLY A O 1
ATOM 2500 N N . TRP A 1 318 ? 0.785 -15.353 14.803 1.00 97.38 318 TRP A N 1
ATOM 2501 C CA . TRP A 1 318 ? 0.524 -15.731 13.415 1.00 97.38 318 TRP A CA 1
ATOM 2502 C C . TRP A 1 318 ? 1.639 -15.276 12.485 1.00 97.38 318 TRP A C 1
ATOM 2504 O O . TRP A 1 318 ? 2.022 -14.102 12.472 1.00 97.38 318 TRP A O 1
ATOM 2514 N N . ILE A 1 319 ? 2.125 -16.202 11.666 1.00 94.81 319 ILE A N 1
ATOM 2515 C CA . ILE A 1 319 ? 2.977 -15.909 10.515 1.00 94.81 319 ILE A CA 1
ATOM 2516 C C . ILE A 1 319 ? 2.120 -15.673 9.265 1.00 94.81 319 ILE A C 1
ATOM 2518 O O . ILE A 1 319 ? 0.887 -15.717 9.289 1.00 94.81 319 ILE A O 1
ATOM 2522 N N . ARG A 1 320 ? 2.781 -15.376 8.147 1.00 91.44 320 ARG A N 1
ATOM 2523 C CA . ARG A 1 320 ? 2.114 -15.048 6.888 1.00 91.44 320 ARG A CA 1
ATOM 2524 C C . ARG A 1 320 ? 1.246 -16.192 6.366 1.00 91.44 320 ARG A C 1
ATOM 2526 O O . ARG A 1 320 ? 0.174 -15.943 5.824 1.00 91.44 320 ARG A O 1
ATOM 2533 N N . GLU A 1 321 ? 1.714 -17.421 6.508 1.00 91.94 321 GLU A N 1
ATOM 2534 C CA . GLU A 1 321 ? 1.008 -18.632 6.108 1.00 91.94 321 GLU A CA 1
ATOM 2535 C C . GLU A 1 321 ? -0.313 -18.766 6.872 1.00 91.94 321 GLU A C 1
ATOM 2537 O O . GLU A 1 321 ? -1.355 -18.897 6.234 1.00 91.94 321 GLU A O 1
ATOM 2542 N N . ASP A 1 322 ? -0.299 -18.567 8.195 1.00 95.62 322 ASP A N 1
ATOM 2543 C CA . ASP A 1 322 ? -1.517 -18.558 9.019 1.00 95.62 322 ASP A CA 1
ATOM 2544 C C . ASP A 1 322 ? -2.508 -17.487 8.537 1.00 95.62 322 ASP A C 1
ATOM 2546 O O . ASP A 1 322 ? -3.714 -17.723 8.448 1.00 95.62 322 ASP A O 1
ATOM 2550 N N . CYS A 1 323 ? -1.995 -16.305 8.168 1.00 96.19 323 CYS A N 1
ATOM 2551 C CA . CYS A 1 323 ? -2.810 -15.214 7.637 1.00 96.19 323 CYS A CA 1
ATOM 2552 C C . CYS A 1 323 ? -3.456 -15.573 6.289 1.00 96.19 323 CYS A C 1
ATOM 2554 O O . CYS A 1 323 ? -4.598 -15.202 6.027 1.00 96.19 323 CYS A O 1
ATOM 2556 N N . ILE A 1 324 ? -2.749 -16.293 5.417 1.00 94.12 324 ILE A N 1
ATOM 2557 C CA . ILE A 1 324 ? -3.310 -16.780 4.151 1.00 94.12 324 ILE A CA 1
ATOM 2558 C C . ILE A 1 324 ? -4.381 -17.837 4.425 1.00 94.12 324 ILE A C 1
ATOM 2560 O O . ILE A 1 324 ? -5.453 -17.795 3.815 1.00 94.12 324 ILE A O 1
ATOM 2564 N N . ASP A 1 325 ? -4.101 -18.771 5.327 1.00 94.94 325 ASP A N 1
ATOM 2565 C CA . ASP A 1 325 ? -4.977 -19.901 5.607 1.00 94.94 325 ASP A CA 1
ATOM 2566 C C . ASP A 1 325 ? -6.285 -19.455 6.258 1.00 94.94 325 ASP A C 1
ATOM 2568 O O . ASP A 1 325 ? -7.353 -19.881 5.815 1.00 94.94 325 ASP A O 1
ATOM 2572 N N . ILE A 1 326 ? -6.244 -18.509 7.202 1.00 97.25 326 ILE A N 1
ATOM 2573 C CA . ILE A 1 326 ? -7.471 -17.981 7.810 1.00 97.25 326 ILE A CA 1
ATOM 2574 C C . ILE A 1 326 ? -8.333 -17.209 6.799 1.00 97.25 326 ILE A C 1
ATOM 2576 O O . ILE A 1 326 ? -9.559 -17.323 6.822 1.00 97.25 326 ILE A O 1
ATOM 2580 N N . ILE A 1 327 ? -7.723 -16.477 5.855 1.00 96.19 327 ILE A N 1
ATOM 2581 C CA . ILE A 1 327 ? -8.469 -15.810 4.776 1.00 96.19 327 ILE A CA 1
ATOM 2582 C C . ILE A 1 327 ? -9.154 -16.847 3.890 1.00 96.19 327 ILE A C 1
ATOM 2584 O O . ILE A 1 327 ? -10.345 -16.721 3.607 1.00 96.19 327 ILE A O 1
ATOM 2588 N N . LYS A 1 328 ? -8.424 -17.889 3.473 1.00 95.19 328 LYS A N 1
ATOM 2589 C CA . LYS A 1 328 ? -8.987 -18.977 2.664 1.00 95.19 328 LYS A CA 1
ATOM 2590 C C . LYS A 1 328 ? -10.129 -19.680 3.383 1.00 95.19 328 LYS A C 1
ATOM 2592 O O . LYS A 1 328 ? -11.141 -19.968 2.756 1.00 95.19 328 LYS A O 1
ATOM 2597 N N . GLN A 1 329 ? -9.964 -19.946 4.673 1.00 95.69 329 GLN A N 1
ATOM 2598 C CA . GLN A 1 329 ? -10.949 -20.651 5.478 1.00 95.69 329 GLN A CA 1
ATOM 2599 C C . GLN A 1 329 ? -12.245 -19.849 5.635 1.00 95.69 329 GLN A C 1
ATOM 2601 O O . GLN A 1 329 ? -13.324 -20.423 5.534 1.00 95.69 329 GLN A O 1
ATOM 2606 N N . VAL A 1 330 ? -12.146 -18.540 5.888 1.00 96.56 330 VAL A N 1
ATOM 2607 C CA . VAL A 1 330 ? -13.313 -17.707 6.225 1.00 96.56 330 VAL A CA 1
ATOM 2608 C C . VAL A 1 330 ? -13.958 -17.077 4.994 1.00 96.56 330 VAL A C 1
ATOM 2610 O O . VAL A 1 330 ? -15.180 -17.020 4.906 1.00 96.56 330 VAL A O 1
ATOM 2613 N N . LEU A 1 331 ? -13.155 -16.597 4.042 1.00 93.94 331 LEU A N 1
ATOM 2614 C CA . LEU A 1 331 ? -13.632 -15.842 2.878 1.00 93.94 331 LEU A CA 1
ATOM 2615 C C . LEU A 1 331 ? -13.414 -16.577 1.546 1.00 93.94 331 LEU A C 1
ATOM 2617 O O . LEU A 1 331 ? -13.981 -16.189 0.527 1.00 93.94 331 LEU A O 1
ATOM 2621 N N . GLY A 1 332 ? -12.608 -17.639 1.529 1.00 91.19 332 GLY A N 1
ATOM 2622 C CA . GLY A 1 332 ? -12.252 -18.381 0.321 1.00 91.19 332 GLY A CA 1
ATOM 2623 C C . GLY A 1 332 ? -10.964 -17.890 -0.344 1.00 91.19 332 GLY A C 1
ATOM 2624 O O . GLY A 1 332 ? -10.526 -16.750 -0.188 1.00 91.19 332 GLY A O 1
ATOM 2625 N N . SER A 1 333 ? -10.340 -18.759 -1.145 1.00 89.38 333 SER A N 1
ATOM 2626 C CA . SER A 1 333 ? -9.040 -18.489 -1.787 1.00 89.38 333 SER A CA 1
ATOM 2627 C C . SER A 1 333 ? -9.016 -17.259 -2.689 1.00 89.38 333 SER A C 1
ATOM 2629 O O . SER A 1 333 ? -7.969 -16.635 -2.839 1.00 89.38 333 SER A O 1
ATOM 2631 N N . SER A 1 334 ? -10.158 -16.879 -3.264 1.00 87.75 334 SER A N 1
ATOM 2632 C CA . SER A 1 334 ? -10.258 -15.686 -4.104 1.00 87.75 334 SER A CA 1
ATOM 2633 C C . SER A 1 334 ? -10.093 -14.383 -3.316 1.00 87.75 334 SER A C 1
ATOM 2635 O O . SER A 1 334 ? -9.898 -13.343 -3.938 1.00 87.75 334 SER A O 1
ATOM 2637 N N . TYR A 1 335 ? -10.203 -14.402 -1.982 1.00 91.56 335 TYR A N 1
ATOM 2638 C CA . TYR A 1 335 ? -10.030 -13.234 -1.110 1.00 91.56 335 TYR A CA 1
ATOM 2639 C C . TYR A 1 335 ? -8.602 -13.052 -0.603 1.00 91.56 335 TYR A C 1
ATOM 2641 O O . TYR A 1 335 ? -8.338 -12.064 0.073 1.00 91.56 335 TYR A O 1
ATOM 2649 N N . VAL A 1 336 ? -7.674 -13.962 -0.918 1.00 92.06 336 VAL A N 1
ATOM 2650 C CA . VAL A 1 336 ? -6.255 -13.770 -0.596 1.00 92.06 336 VAL A CA 1
ATOM 2651 C C . VAL A 1 336 ? -5.699 -12.686 -1.526 1.00 92.06 336 VAL A C 1
ATOM 2653 O O . VAL A 1 336 ? -5.540 -12.949 -2.723 1.00 92.06 336 VAL A O 1
ATOM 2656 N N . PRO A 1 337 ? -5.401 -11.471 -1.027 1.00 90.50 337 PRO A N 1
ATOM 2657 C CA . PRO A 1 337 ? -4.989 -10.384 -1.899 1.00 90.50 337 PRO A CA 1
ATOM 2658 C C . PRO A 1 337 ? -3.544 -10.577 -2.367 1.00 90.50 337 PRO A C 1
ATOM 2660 O O . PRO A 1 337 ? -2.717 -11.214 -1.704 1.00 90.50 337 PRO A O 1
ATOM 2663 N N . ILE A 1 338 ? -3.207 -9.962 -3.502 1.00 83.94 338 ILE A N 1
ATOM 2664 C CA . ILE A 1 338 ? -1.805 -9.689 -3.828 1.00 83.94 338 ILE A CA 1
ATOM 2665 C C . ILE A 1 338 ? -1.231 -8.695 -2.806 1.00 83.94 338 ILE A C 1
ATOM 2667 O O . ILE A 1 338 ? -1.962 -7.978 -2.125 1.00 83.94 338 ILE A O 1
ATOM 2671 N N . LYS A 1 339 ? 0.096 -8.631 -2.684 1.00 83.19 339 LYS A N 1
ATOM 2672 C CA . LYS A 1 339 ? 0.754 -7.619 -1.857 1.00 83.19 339 LYS A CA 1
ATOM 2673 C C . LYS A 1 339 ? 0.296 -6.210 -2.259 1.00 83.19 339 LYS A C 1
ATOM 2675 O O . LYS A 1 339 ? 0.525 -5.770 -3.395 1.00 83.19 339 LYS A O 1
ATOM 2680 N N . SER A 1 340 ? -0.279 -5.507 -1.289 1.00 83.00 340 SER A N 1
ATOM 2681 C CA . SER A 1 340 ? -0.704 -4.118 -1.396 1.00 83.00 340 SER A CA 1
ATOM 2682 C C . SER A 1 340 ? 0.494 -3.182 -1.245 1.00 83.00 340 SER A C 1
ATOM 2684 O O . SER A 1 340 ? 1.097 -2.998 -0.184 1.00 83.00 340 SER A O 1
ATOM 2686 N N . ALA A 1 341 ? 0.911 -2.639 -2.376 1.00 89.94 341 ALA A N 1
ATOM 2687 C CA . ALA A 1 341 ? 1.972 -1.659 -2.483 1.00 89.94 341 ALA A CA 1
ATOM 2688 C C . ALA A 1 341 ? 1.747 -0.865 -3.764 1.00 89.94 341 ALA A C 1
ATOM 2690 O O . ALA A 1 341 ? 1.137 -1.384 -4.705 1.00 89.94 341 ALA A O 1
ATOM 2691 N N . CYS A 1 342 ? 2.328 0.336 -3.824 1.00 94.12 342 CYS A N 1
ATOM 2692 C CA . CYS A 1 342 ? 2.319 1.116 -5.051 1.00 94.12 342 CYS A CA 1
ATOM 2693 C C . CYS A 1 342 ? 2.878 0.283 -6.213 1.00 94.12 342 CYS A C 1
ATOM 2695 O O . CYS A 1 342 ? 3.836 -0.472 -6.010 1.00 94.12 342 CYS A O 1
ATOM 2697 N N . PHE A 1 343 ? 2.354 0.457 -7.426 1.00 95.62 343 PHE A N 1
ATOM 2698 C CA . PHE A 1 343 ? 2.880 -0.243 -8.609 1.00 95.62 343 PHE A CA 1
ATOM 2699 C C . PHE A 1 343 ? 4.369 0.075 -8.870 1.00 95.62 343 PHE A C 1
ATOM 2701 O O . PHE A 1 343 ? 5.100 -0.752 -9.400 1.00 95.62 343 PHE A O 1
ATOM 2708 N N . PHE A 1 344 ? 4.838 1.231 -8.393 1.00 94.38 344 PHE A N 1
ATOM 2709 C CA . PHE A 1 344 ? 6.222 1.714 -8.443 1.00 94.38 344 PHE A CA 1
ATOM 2710 C C . PHE A 1 344 ? 6.939 1.610 -7.083 1.00 94.38 344 PHE A C 1
ATOM 2712 O O . PHE A 1 344 ? 7.779 2.438 -6.734 1.00 94.38 344 PHE A O 1
ATOM 2719 N N . CYS A 1 345 ? 6.574 0.646 -6.232 1.00 91.12 345 CYS A N 1
ATOM 2720 C CA . CYS A 1 345 ? 7.190 0.520 -4.913 1.00 91.12 345 CYS A CA 1
ATOM 2721 C C . CYS A 1 345 ? 8.662 0.056 -5.018 1.00 91.12 345 CYS A C 1
ATOM 2723 O O . CYS A 1 345 ? 8.909 -1.044 -5.521 1.00 91.12 345 CYS A O 1
ATOM 2725 N N . PRO A 1 346 ? 9.631 0.788 -4.427 1.00 87.19 346 PRO A N 1
ATOM 2726 C CA . PRO A 1 346 ? 11.046 0.390 -4.342 1.00 87.19 346 PRO A CA 1
ATOM 2727 C C . PRO A 1 346 ? 11.307 -0.989 -3.716 1.00 87.19 346 PRO A C 1
ATOM 2729 O O . PRO A 1 346 ? 12.350 -1.606 -3.926 1.00 87.19 346 PRO A O 1
ATOM 2732 N N . ALA A 1 347 ? 10.361 -1.479 -2.910 1.00 84.56 347 ALA A N 1
ATOM 2733 C CA . ALA A 1 347 ? 10.441 -2.762 -2.218 1.00 84.56 347 ALA A CA 1
ATOM 2734 C C . ALA A 1 347 ? 9.721 -3.910 -2.954 1.00 84.56 347 ALA A C 1
ATOM 2736 O O . ALA A 1 347 ? 9.435 -4.947 -2.336 1.00 84.56 347 ALA A O 1
ATOM 2737 N N . SER A 1 348 ? 9.391 -3.728 -4.235 1.00 86.94 348 SER A N 1
ATOM 2738 C CA . SER A 1 348 ? 8.825 -4.779 -5.088 1.00 86.94 348 SER A CA 1
ATOM 2739 C C . SER A 1 348 ? 9.812 -5.934 -5.279 1.00 86.94 348 SER A C 1
ATOM 2741 O O . SER A 1 348 ? 11.028 -5.743 -5.355 1.00 86.94 348 SER A O 1
ATOM 2743 N N . LYS A 1 349 ? 9.293 -7.162 -5.300 1.00 86.00 349 LYS A N 1
ATOM 2744 C CA . LYS A 1 349 ? 10.053 -8.375 -5.631 1.00 86.00 349 LYS A CA 1
ATOM 2745 C C . LYS A 1 349 ? 10.034 -8.621 -7.136 1.00 86.00 349 LYS A C 1
ATOM 2747 O O . LYS A 1 349 ? 9.135 -8.160 -7.825 1.00 86.00 349 LYS A O 1
ATOM 2752 N N . ILE A 1 350 ? 10.988 -9.408 -7.634 1.00 88.31 350 ILE A N 1
ATOM 2753 C CA . ILE A 1 350 ? 11.105 -9.704 -9.073 1.00 88.31 350 ILE A CA 1
ATOM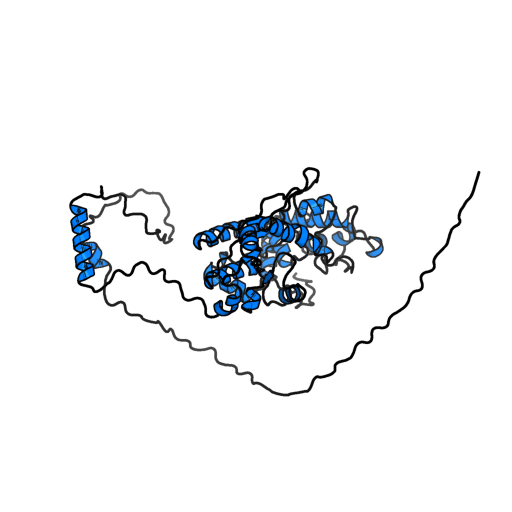 2754 C C . ILE A 1 350 ? 9.825 -10.352 -9.617 1.00 88.31 350 ILE A C 1
ATOM 2756 O O . ILE A 1 350 ? 9.325 -9.948 -10.661 1.00 88.31 350 ILE A O 1
ATOM 2760 N N . TRP A 1 351 ? 9.250 -11.310 -8.885 1.00 89.81 351 TRP A N 1
ATOM 2761 C CA . TRP A 1 351 ? 7.991 -11.939 -9.292 1.00 89.81 351 TRP A CA 1
ATOM 2762 C C . TRP A 1 351 ? 6.834 -10.929 -9.375 1.00 89.81 351 TRP A C 1
ATOM 2764 O O . TRP A 1 351 ? 5.964 -11.080 -10.226 1.00 89.81 351 TRP A O 1
ATOM 2774 N N . GLU A 1 352 ? 6.837 -9.881 -8.538 1.00 91.12 352 GLU A N 1
ATOM 2775 C CA . GLU A 1 352 ? 5.831 -8.812 -8.576 1.00 91.12 352 GLU A CA 1
ATOM 2776 C C . GLU A 1 352 ? 5.999 -7.925 -9.810 1.00 91.12 352 GLU A C 1
ATOM 2778 O O . GLU A 1 352 ? 5.000 -7.473 -10.359 1.00 91.12 352 GLU A O 1
ATOM 2783 N N . LEU A 1 353 ? 7.238 -7.697 -10.259 1.00 93.25 353 LEU A N 1
ATOM 2784 C CA . LEU A 1 353 ? 7.516 -6.945 -11.484 1.00 93.25 353 LEU A CA 1
ATOM 2785 C C . LEU A 1 353 ? 7.084 -7.733 -12.727 1.00 93.25 353 LEU A C 1
ATOM 2787 O O . LEU A 1 353 ? 6.432 -7.171 -13.599 1.00 93.25 353 LEU A O 1
ATOM 2791 N N . TYR A 1 354 ? 7.360 -9.042 -12.782 1.00 96.00 354 TYR A N 1
ATOM 2792 C CA . TYR A 1 354 ? 6.822 -9.910 -13.839 1.00 96.00 354 TYR A CA 1
ATOM 2793 C C . TYR A 1 354 ? 5.293 -9.962 -13.818 1.00 96.00 354 TYR A C 1
ATOM 2795 O O . TYR A 1 354 ? 4.655 -9.907 -14.867 1.00 96.00 354 TYR A O 1
ATOM 2803 N N . TRP A 1 355 ? 4.693 -10.044 -12.628 1.00 95.25 355 TRP A N 1
ATOM 2804 C CA . TRP A 1 355 ? 3.243 -9.995 -12.487 1.00 95.25 355 TRP A CA 1
ATOM 2805 C C . TRP A 1 355 ? 2.692 -8.653 -13.002 1.00 95.25 355 TRP A C 1
ATOM 2807 O O . TRP A 1 355 ? 1.724 -8.642 -13.757 1.00 95.25 355 TRP A O 1
ATOM 2817 N N . LEU A 1 356 ? 3.348 -7.532 -12.684 1.00 96.38 356 LEU A N 1
ATOM 2818 C CA . LEU A 1 356 ? 2.954 -6.217 -13.188 1.00 96.38 356 LEU A CA 1
ATOM 2819 C C . LEU A 1 356 ? 3.089 -6.147 -14.717 1.00 96.38 356 LEU A C 1
ATOM 2821 O O . LEU A 1 356 ? 2.142 -5.740 -15.372 1.00 96.38 356 LEU A O 1
ATOM 2825 N N . ALA A 1 357 ? 4.190 -6.644 -15.293 1.00 97.75 357 ALA A N 1
ATOM 2826 C CA . ALA A 1 357 ? 4.384 -6.723 -16.746 1.00 97.75 357 ALA A CA 1
ATOM 2827 C C . ALA A 1 357 ? 3.274 -7.524 -17.450 1.00 97.75 357 ALA A C 1
ATOM 2829 O O . ALA A 1 357 ? 2.806 -7.162 -18.526 1.00 97.75 357 ALA A O 1
ATOM 2830 N N . ALA A 1 358 ? 2.851 -8.634 -16.842 1.00 97.31 358 ALA A N 1
ATOM 2831 C CA . ALA A 1 358 ? 1.814 -9.503 -17.383 1.00 97.31 358 ALA A CA 1
ATOM 2832 C C . ALA A 1 358 ? 0.412 -8.878 -17.335 1.00 97.31 358 ALA A C 1
ATOM 2834 O O . ALA A 1 358 ? -0.366 -9.010 -18.287 1.00 97.31 358 ALA A O 1
ATOM 2835 N N . HIS A 1 359 ? 0.062 -8.278 -16.198 1.00 95.94 359 HIS A N 1
ATOM 2836 C CA . HIS A 1 359 ? -1.311 -7.889 -15.883 1.00 95.94 359 HIS A CA 1
ATOM 2837 C C . HIS A 1 359 ? -1.586 -6.405 -16.141 1.00 95.94 359 HIS A C 1
ATOM 2839 O O . HIS A 1 359 ? -2.668 -6.090 -16.626 1.00 95.94 359 HIS A O 1
ATOM 2845 N N . HIS A 1 360 ? -0.599 -5.537 -15.907 1.00 97.19 360 HIS A N 1
ATOM 2846 C CA . HIS A 1 360 ? -0.681 -4.078 -16.047 1.00 97.19 360 HIS A CA 1
ATOM 2847 C C . HIS A 1 360 ? 0.603 -3.516 -16.685 1.00 97.19 360 HIS A C 1
ATOM 2849 O O . HIS A 1 360 ? 1.381 -2.824 -16.016 1.00 97.19 360 HIS A O 1
ATOM 2855 N N . PRO A 1 361 ? 0.887 -3.845 -17.961 1.00 97.75 361 PRO A N 1
ATOM 2856 C CA . PRO A 1 361 ? 2.111 -3.404 -18.632 1.00 97.75 361 PRO A CA 1
ATOM 2857 C C . PRO A 1 361 ? 2.246 -1.875 -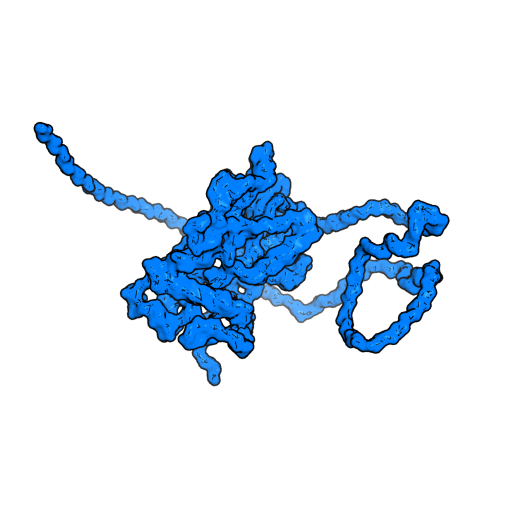18.680 1.00 97.75 361 PRO A C 1
ATOM 2859 O O . PRO A 1 361 ? 3.357 -1.364 -18.617 1.00 97.75 361 PRO A O 1
ATOM 2862 N N . ASP A 1 362 ? 1.132 -1.142 -18.711 1.00 98.06 362 ASP A N 1
ATOM 2863 C CA . ASP A 1 362 ? 1.081 0.320 -18.628 1.00 98.06 362 ASP A CA 1
ATOM 2864 C C . ASP A 1 362 ? 1.578 0.860 -17.274 1.00 98.06 362 ASP A C 1
ATOM 2866 O O . ASP A 1 362 ? 2.289 1.864 -17.219 1.00 98.06 362 ASP A O 1
ATOM 2870 N N . LEU A 1 363 ? 1.258 0.180 -16.170 1.00 97.81 363 LEU A N 1
ATOM 2871 C CA . LEU A 1 363 ? 1.760 0.551 -14.850 1.00 97.81 363 LEU A CA 1
ATOM 2872 C C . LEU A 1 363 ? 3.248 0.234 -14.713 1.00 97.81 363 LEU A C 1
ATOM 2874 O O . LEU A 1 363 ? 3.970 0.988 -14.056 1.00 97.81 363 LEU A O 1
ATOM 2878 N N . LEU A 1 364 ? 3.722 -0.848 -15.339 1.00 97.88 364 LEU A N 1
ATOM 2879 C CA . LEU A 1 364 ? 5.155 -1.120 -15.392 1.00 97.88 364 LEU A CA 1
ATOM 2880 C C . LEU A 1 364 ? 5.884 -0.072 -16.246 1.00 97.88 364 LEU A C 1
ATOM 2882 O O . LEU A 1 364 ? 6.878 0.461 -15.766 1.00 97.88 364 LEU A O 1
ATOM 2886 N N . ASP A 1 365 ? 5.366 0.306 -17.421 1.00 98.06 365 ASP A N 1
ATOM 2887 C CA . ASP A 1 365 ? 5.920 1.404 -18.236 1.00 98.06 365 ASP A CA 1
ATOM 2888 C C . ASP A 1 365 ? 6.070 2.690 -17.405 1.00 98.06 365 ASP A C 1
ATOM 2890 O O . ASP A 1 365 ? 7.122 3.328 -17.397 1.00 98.06 365 ASP A O 1
ATOM 2894 N N . ARG A 1 366 ? 5.042 3.044 -16.625 1.00 98.06 366 ARG A N 1
ATOM 2895 C CA . ARG A 1 366 ? 5.083 4.200 -15.715 1.00 98.06 366 ARG A CA 1
ATOM 2896 C C . ARG A 1 366 ? 6.135 4.056 -14.615 1.00 98.06 366 ARG A C 1
ATOM 2898 O O . ARG A 1 366 ? 6.799 5.032 -14.273 1.00 98.06 366 ARG A O 1
ATOM 2905 N N . ALA A 1 367 ? 6.302 2.866 -14.040 1.00 96.56 367 ALA A N 1
ATOM 2906 C CA . ALA A 1 367 ? 7.339 2.623 -13.037 1.00 96.56 367 ALA A CA 1
ATOM 2907 C C . ALA A 1 367 ? 8.755 2.746 -13.631 1.00 96.56 367 ALA A C 1
ATOM 2909 O O . ALA A 1 367 ? 9.632 3.326 -12.990 1.00 96.56 367 ALA A O 1
ATOM 2910 N N . LEU A 1 368 ? 8.962 2.252 -14.857 1.00 95.50 368 LEU A N 1
ATOM 2911 C CA . LEU A 1 368 ? 10.224 2.372 -15.591 1.00 95.50 368 LEU A CA 1
ATOM 2912 C C . LEU A 1 368 ? 10.533 3.830 -15.953 1.00 95.50 368 LEU A C 1
ATOM 2914 O O . LEU A 1 368 ? 11.653 4.292 -15.729 1.00 95.50 368 LEU A O 1
ATOM 2918 N N . LEU A 1 369 ? 9.530 4.578 -16.420 1.00 96.50 369 LEU A N 1
ATOM 2919 C CA . LEU A 1 369 ? 9.645 6.015 -16.666 1.00 96.50 369 LEU A CA 1
ATOM 2920 C C . LEU A 1 369 ? 10.019 6.774 -15.392 1.00 96.50 369 LEU A C 1
ATOM 2922 O O . LEU A 1 369 ? 10.879 7.650 -15.431 1.00 96.50 369 LEU A O 1
ATOM 2926 N N . LEU A 1 370 ? 9.388 6.440 -14.263 1.00 95.44 370 LEU A N 1
ATOM 2927 C CA . LEU A 1 370 ? 9.679 7.094 -12.995 1.00 95.44 370 LEU A CA 1
ATOM 2928 C C . LEU A 1 370 ? 11.137 6.885 -12.568 1.00 95.44 370 LEU A C 1
ATOM 2930 O O . LEU A 1 370 ? 11.772 7.830 -12.105 1.00 95.44 370 LEU A O 1
ATOM 2934 N N . GLU A 1 371 ? 11.661 5.666 -12.719 1.00 92.94 371 GLU A N 1
ATOM 2935 C CA . GLU A 1 371 ? 13.071 5.387 -12.444 1.00 92.94 371 GLU A CA 1
ATOM 2936 C C . GLU A 1 371 ? 13.991 6.209 -13.343 1.00 92.94 371 GLU A C 1
ATOM 2938 O O . GLU A 1 371 ? 14.871 6.890 -12.819 1.00 92.94 371 GLU A O 1
ATOM 2943 N N . ARG A 1 372 ? 13.757 6.202 -14.661 1.00 92.94 372 ARG A N 1
ATOM 2944 C CA . ARG A 1 372 ? 14.549 6.996 -15.607 1.00 92.94 372 ARG A CA 1
ATOM 2945 C C . ARG A 1 372 ? 14.542 8.472 -15.215 1.00 92.94 372 ARG A C 1
ATOM 2947 O O . ARG A 1 372 ? 15.594 9.037 -14.956 1.00 92.94 372 ARG A O 1
ATOM 2954 N N . ASN A 1 373 ? 13.356 9.057 -15.052 1.00 94.19 373 ASN A N 1
ATOM 2955 C CA . ASN A 1 373 ? 13.179 10.460 -14.672 1.00 94.19 373 ASN A CA 1
ATOM 2956 C C . ASN A 1 373 ? 13.925 10.828 -13.377 1.00 94.19 373 ASN A C 1
ATOM 2958 O O . ASN A 1 373 ? 14.452 11.928 -13.253 1.00 94.19 373 ASN A O 1
ATOM 2962 N N . ALA A 1 374 ? 13.980 9.913 -12.406 1.00 91.44 374 ALA A N 1
ATOM 2963 C CA . ALA A 1 374 ? 14.681 10.146 -11.150 1.00 91.44 374 ALA A CA 1
ATOM 2964 C C . ALA A 1 374 ? 16.208 10.011 -11.248 1.00 91.44 374 ALA A C 1
ATOM 2966 O O . ALA A 1 374 ? 16.917 10.616 -10.446 1.00 91.44 374 ALA A O 1
ATOM 2967 N N . LEU A 1 375 ? 16.715 9.198 -12.176 1.00 88.50 375 LEU A N 1
ATOM 2968 C CA . LEU A 1 375 ? 18.147 8.912 -12.311 1.00 88.50 375 LEU A CA 1
ATOM 2969 C C . LEU A 1 375 ? 18.829 9.747 -13.401 1.00 88.50 375 LEU A C 1
ATOM 2971 O O . LEU A 1 375 ? 20.050 9.865 -13.392 1.00 88.50 375 LEU A O 1
ATOM 2975 N N . THR A 1 376 ? 18.053 10.399 -14.263 1.00 89.94 376 THR A N 1
ATOM 2976 C CA . THR A 1 376 ? 18.546 11.291 -15.325 1.00 89.94 376 THR A CA 1
ATOM 2977 C C . THR A 1 376 ? 18.109 12.745 -15.112 1.00 89.94 376 THR A C 1
ATOM 2979 O O . THR A 1 376 ? 18.395 13.609 -15.935 1.00 89.94 376 THR A O 1
ATOM 2982 N N . GLY A 1 377 ? 17.360 13.020 -14.040 1.00 88.81 377 GLY A N 1
ATOM 2983 C CA . GLY A 1 377 ? 16.835 14.346 -13.719 1.00 88.81 377 GLY A CA 1
ATOM 2984 C C . GLY A 1 377 ? 17.789 15.223 -12.900 1.00 88.81 377 GLY A C 1
ATOM 2985 O O . GLY A 1 377 ? 18.851 14.803 -12.444 1.00 88.81 377 GLY A O 1
ATOM 2986 N N . ARG A 1 378 ? 17.359 16.457 -12.636 1.00 85.25 378 ARG A N 1
ATOM 2987 C CA . ARG A 1 378 ? 18.072 17.529 -11.917 1.00 85.25 378 ARG A CA 1
ATOM 2988 C C . ARG A 1 378 ? 18.481 17.163 -10.497 1.00 85.25 378 ARG A C 1
ATOM 2990 O O . ARG A 1 378 ? 19.439 17.717 -9.966 1.00 85.25 378 ARG A O 1
ATOM 2997 N N . HIS A 1 379 ? 17.724 16.281 -9.852 1.00 80.94 379 HIS A N 1
ATOM 2998 C CA . HIS A 1 379 ? 17.983 15.821 -8.487 1.00 80.94 379 HIS A CA 1
ATOM 2999 C C . HIS A 1 379 ? 18.503 14.386 -8.443 1.00 80.94 379 HIS A C 1
ATOM 3001 O O . HIS A 1 379 ? 18.399 13.723 -7.401 1.00 80.94 379 HIS A O 1
ATOM 3007 N N . SER A 1 380 ? 19.051 13.914 -9.567 1.00 81.94 380 SER A N 1
ATOM 3008 C CA . SER A 1 380 ? 19.626 12.587 -9.645 1.00 81.94 380 SER A CA 1
ATOM 3009 C C . SER A 1 380 ? 20.693 12.395 -8.572 1.00 81.94 380 SER A C 1
ATOM 3011 O O . SER A 1 380 ? 21.502 13.271 -8.271 1.00 81.94 380 SER A O 1
ATOM 3013 N N . ARG A 1 381 ? 20.643 11.217 -7.952 1.00 75.25 381 ARG A N 1
ATOM 3014 C CA . ARG A 1 381 ? 21.698 10.706 -7.068 1.00 75.25 381 ARG A CA 1
ATOM 3015 C C . ARG A 1 381 ? 22.602 9.712 -7.794 1.00 75.25 381 ARG A C 1
ATOM 3017 O O . ARG A 1 381 ? 23.358 9.002 -7.139 1.00 75.25 381 ARG A O 1
ATOM 3024 N N . PHE A 1 382 ? 22.434 9.599 -9.106 1.00 77.88 382 PHE A N 1
ATOM 3025 C CA . PHE A 1 382 ? 23.304 8.847 -9.983 1.00 77.88 382 PHE A CA 1
ATOM 3026 C C . PHE A 1 382 ? 24.406 9.787 -10.469 1.00 77.88 382 PHE A C 1
ATOM 3028 O O . PHE A 1 382 ? 24.110 10.877 -10.953 1.00 77.88 382 PHE A O 1
ATOM 3035 N N . ASP A 1 383 ? 25.653 9.369 -10.310 1.00 78.31 383 ASP A N 1
ATOM 3036 C CA . ASP A 1 383 ? 26.830 10.157 -10.649 1.00 78.31 383 ASP A CA 1
ATOM 3037 C C . ASP A 1 383 ? 27.684 9.375 -11.651 1.00 78.31 383 ASP A C 1
ATOM 3039 O O . ASP A 1 383 ? 28.238 8.327 -11.330 1.00 78.31 383 ASP A O 1
ATOM 3043 N N . GLU A 1 384 ? 27.748 9.852 -12.892 1.00 80.12 384 GLU A N 1
ATOM 3044 C CA . GLU A 1 384 ? 28.478 9.176 -13.972 1.00 80.12 384 GLU A CA 1
ATOM 3045 C C . GLU A 1 384 ? 29.952 8.937 -13.619 1.00 80.12 384 GLU A C 1
ATOM 3047 O O . GLU A 1 384 ? 30.501 7.898 -13.975 1.00 80.12 384 GLU A O 1
ATOM 3052 N N . ILE A 1 385 ? 30.580 9.848 -12.872 1.00 77.69 385 ILE A N 1
ATOM 3053 C CA . ILE A 1 385 ? 31.982 9.722 -12.465 1.00 77.69 385 ILE A CA 1
ATOM 3054 C C . ILE A 1 385 ? 32.134 8.593 -11.435 1.00 77.69 385 ILE A C 1
ATOM 3056 O O . ILE A 1 385 ? 33.048 7.778 -11.548 1.00 77.69 385 ILE A O 1
ATOM 3060 N N . GLU A 1 386 ? 31.230 8.505 -10.455 1.00 77.44 386 GLU A N 1
ATOM 3061 C CA . GLU A 1 386 ? 31.181 7.425 -9.462 1.00 77.44 386 GLU A CA 1
ATOM 3062 C C . GLU A 1 386 ? 30.910 6.064 -10.123 1.00 77.44 386 GLU A C 1
ATOM 3064 O O . GLU A 1 386 ? 31.490 5.054 -9.719 1.00 77.44 386 GLU A O 1
ATOM 3069 N N . PHE A 1 387 ? 30.037 6.026 -11.134 1.00 76.94 387 PHE A N 1
ATOM 3070 C CA . PHE A 1 387 ? 29.580 4.787 -11.770 1.00 76.94 387 PHE A CA 1
ATOM 3071 C C . PHE A 1 387 ? 30.347 4.393 -13.043 1.00 76.94 387 PHE A C 1
ATOM 3073 O O . PHE A 1 387 ? 30.168 3.274 -13.526 1.00 76.94 387 PHE A O 1
ATOM 3080 N N . GLY A 1 388 ? 31.212 5.268 -13.559 1.00 83.25 388 GLY A N 1
ATOM 3081 C CA . GLY A 1 388 ? 32.067 5.050 -14.730 1.00 83.25 388 GLY A CA 1
ATOM 3082 C C . GLY A 1 388 ? 31.361 5.107 -16.090 1.00 83.25 388 GLY A C 1
ATOM 3083 O O . GLY A 1 388 ? 32.011 4.857 -17.102 1.00 83.25 388 GLY A O 1
ATOM 3084 N N . ALA A 1 389 ? 30.055 5.381 -16.116 1.00 84.62 389 ALA A N 1
ATOM 3085 C CA . ALA A 1 389 ? 29.232 5.511 -17.317 1.00 84.62 389 ALA A CA 1
ATOM 3086 C C . ALA A 1 389 ? 27.908 6.210 -16.976 1.00 84.62 389 ALA A C 1
ATOM 3088 O O . ALA A 1 389 ? 27.475 6.222 -15.815 1.00 84.62 389 ALA A O 1
ATOM 3089 N N . THR A 1 390 ? 27.240 6.760 -17.988 1.00 87.62 390 THR A N 1
ATOM 3090 C CA . THR A 1 390 ? 25.900 7.337 -17.830 1.00 87.62 390 THR A CA 1
ATOM 3091 C C . THR A 1 390 ? 24.884 6.268 -17.415 1.00 87.62 390 THR A C 1
ATOM 3093 O O . THR A 1 390 ? 25.066 5.062 -17.628 1.00 87.62 390 THR A O 1
ATOM 3096 N N . TRP A 1 391 ? 23.763 6.700 -16.829 1.00 87.88 391 TRP A N 1
ATOM 3097 C CA . TRP A 1 391 ? 22.691 5.776 -16.463 1.00 87.88 391 TRP A CA 1
ATOM 3098 C C . TRP A 1 391 ? 22.152 5.030 -17.694 1.00 87.88 391 TRP A C 1
ATOM 3100 O O . TRP A 1 391 ? 21.967 3.811 -17.647 1.00 87.88 391 TRP A O 1
ATOM 3110 N N . GLU A 1 392 ? 21.958 5.745 -18.805 1.00 88.31 392 GLU A N 1
ATOM 3111 C CA . GLU A 1 392 ? 21.531 5.204 -20.095 1.00 88.31 392 GLU A CA 1
ATOM 3112 C C . GLU A 1 392 ? 22.461 4.101 -20.610 1.00 88.31 392 GLU A C 1
ATOM 3114 O O . GLU A 1 392 ? 21.978 3.040 -21.018 1.00 88.31 392 GLU A O 1
ATOM 3119 N N . GLU A 1 393 ? 23.778 4.313 -20.572 1.00 87.69 393 GLU A N 1
ATOM 3120 C CA . GLU A 1 393 ? 24.760 3.323 -21.023 1.00 87.69 393 GLU A CA 1
ATOM 3121 C C . GLU A 1 393 ? 24.726 2.062 -20.160 1.00 87.69 393 GLU A C 1
ATOM 3123 O O . GLU A 1 393 ? 24.698 0.950 -20.691 1.00 87.69 393 GLU A O 1
ATOM 3128 N N . LEU A 1 394 ? 24.658 2.202 -18.832 1.00 86.38 394 LEU A N 1
ATOM 3129 C CA . LEU A 1 394 ? 24.592 1.045 -17.933 1.00 86.38 394 LEU A CA 1
ATOM 3130 C C . LEU A 1 394 ? 23.304 0.246 -18.105 1.00 86.38 394 LEU A C 1
ATOM 3132 O O . LEU A 1 394 ? 23.308 -0.988 -18.080 1.00 86.38 394 LEU A O 1
ATOM 3136 N N . VAL A 1 395 ? 22.181 0.938 -18.261 1.00 87.81 395 VAL A N 1
ATOM 3137 C CA . VAL A 1 395 ? 20.888 0.289 -18.447 1.00 87.81 395 VAL A CA 1
ATOM 3138 C C . VAL A 1 395 ? 20.816 -0.423 -19.788 1.00 87.81 395 VAL A C 1
ATOM 3140 O O . VAL A 1 395 ? 20.268 -1.524 -19.836 1.00 87.81 395 VAL A O 1
ATOM 3143 N N . SER A 1 396 ? 21.394 0.160 -20.840 1.00 88.25 396 SER A N 1
ATOM 3144 C CA . SER A 1 396 ? 21.347 -0.382 -22.202 1.00 88.25 396 SER A CA 1
ATOM 3145 C C . SER A 1 396 ? 22.354 -1.506 -22.433 1.00 88.25 396 SER A C 1
ATOM 3147 O O . SER A 1 396 ? 22.018 -2.495 -23.081 1.00 88.25 396 SER A O 1
ATOM 3149 N N . ASN A 1 397 ? 23.555 -1.398 -21.858 1.00 86.44 397 ASN A N 1
ATOM 3150 C CA . ASN A 1 397 ? 24.685 -2.243 -22.246 1.00 86.44 397 ASN A CA 1
ATOM 3151 C C . ASN A 1 397 ? 25.175 -3.169 -21.130 1.00 86.44 397 ASN A C 1
ATOM 3153 O O . ASN A 1 397 ? 25.638 -4.268 -21.420 1.00 86.44 397 ASN A O 1
ATOM 3157 N N . ALA A 1 398 ? 25.074 -2.775 -19.857 1.00 81.00 398 ALA A N 1
ATOM 3158 C CA . ALA A 1 398 ? 25.671 -3.566 -18.783 1.00 81.00 398 ALA A CA 1
ATOM 3159 C C . ALA A 1 398 ? 24.800 -4.770 -18.392 1.00 81.00 398 ALA A C 1
ATOM 3161 O O . ALA A 1 398 ? 23.588 -4.645 -18.193 1.00 81.00 398 ALA A O 1
ATOM 3162 N N . ASP A 1 399 ? 25.433 -5.928 -18.198 1.00 79.31 399 ASP A N 1
ATOM 3163 C CA . ASP A 1 399 ? 24.774 -7.158 -17.729 1.00 79.31 399 ASP A CA 1
ATOM 3164 C C . ASP A 1 399 ? 24.316 -7.079 -16.266 1.00 79.31 399 ASP A C 1
ATOM 3166 O O . ASP A 1 399 ? 23.455 -7.844 -15.822 1.00 79.31 399 ASP A O 1
ATOM 3170 N N . ARG A 1 400 ? 24.917 -6.174 -15.482 1.00 75.19 400 ARG A N 1
ATOM 3171 C CA . ARG A 1 400 ? 24.612 -5.961 -14.062 1.00 75.19 400 ARG A CA 1
ATOM 3172 C C . ARG A 1 400 ? 24.649 -4.484 -13.711 1.00 75.19 400 ARG A C 1
ATOM 3174 O O . ARG A 1 400 ? 25.416 -3.724 -14.294 1.00 75.19 400 ARG A O 1
ATOM 3181 N N . PHE A 1 401 ? 23.820 -4.076 -12.754 1.00 75.44 401 PHE A N 1
ATOM 3182 C CA . PHE A 1 401 ? 23.807 -2.705 -12.255 1.00 75.44 401 PHE A CA 1
ATOM 3183 C C . PHE A 1 401 ? 24.817 -2.588 -11.110 1.00 75.44 401 PHE A C 1
ATOM 3185 O O . PHE A 1 401 ? 24.821 -3.465 -10.236 1.00 75.44 401 PHE A O 1
ATOM 3192 N N . PRO A 1 402 ? 25.647 -1.536 -11.064 1.00 68.31 402 PRO A N 1
ATOM 3193 C CA . PRO A 1 402 ? 26.561 -1.326 -9.951 1.00 68.31 402 PRO A CA 1
ATOM 3194 C C . PRO A 1 402 ? 25.792 -1.215 -8.630 1.00 68.31 402 PRO A C 1
ATOM 3196 O O . PRO A 1 402 ? 24.764 -0.541 -8.536 1.00 68.31 402 PRO A O 1
ATOM 3199 N N . SER A 1 403 ? 26.284 -1.870 -7.579 1.00 61.06 403 SER A N 1
ATOM 3200 C CA . SER A 1 403 ? 25.740 -1.685 -6.233 1.00 61.06 403 SER A CA 1
ATOM 3201 C C . SER A 1 403 ? 26.293 -0.396 -5.626 1.00 61.06 403 SER A C 1
ATOM 3203 O O . SER A 1 403 ? 27.509 -0.269 -5.513 1.00 61.06 403 SER A O 1
ATOM 3205 N N . SER A 1 404 ? 25.430 0.518 -5.174 1.00 57.41 404 SER A N 1
ATOM 3206 C CA . SER A 1 404 ? 25.849 1.724 -4.446 1.00 57.41 404 SER A CA 1
ATOM 3207 C C . SER A 1 404 ? 25.337 1.754 -3.008 1.00 57.41 404 SER A C 1
ATOM 3209 O O . SER A 1 404 ? 24.267 1.230 -2.684 1.00 57.41 404 SER A O 1
ATOM 3211 N N . ASN A 1 405 ? 26.097 2.415 -2.132 1.00 52.81 405 ASN A N 1
ATOM 3212 C CA . ASN A 1 405 ? 25.700 2.663 -0.742 1.00 52.81 405 ASN A CA 1
ATOM 3213 C C . ASN A 1 405 ? 24.671 3.805 -0.617 1.00 52.81 405 ASN A C 1
ATOM 3215 O O . ASN A 1 405 ? 24.040 3.966 0.429 1.00 52.81 405 ASN A O 1
ATOM 3219 N N . THR A 1 406 ? 24.499 4.608 -1.669 1.00 50.09 406 THR A N 1
ATOM 3220 C CA . THR A 1 406 ? 23.715 5.853 -1.687 1.00 50.09 406 THR A CA 1
ATOM 3221 C C . THR A 1 406 ? 22.208 5.627 -1.825 1.00 50.09 406 THR A C 1
ATOM 3223 O O . THR A 1 406 ? 21.420 6.480 -1.401 1.00 50.09 406 THR A O 1
ATOM 3226 N N . THR A 1 407 ? 21.784 4.469 -2.345 1.00 52.56 407 THR A N 1
ATOM 3227 C CA . THR A 1 407 ? 20.372 4.190 -2.636 1.00 52.56 407 THR A CA 1
ATOM 3228 C C . THR A 1 407 ? 19.930 2.852 -2.042 1.00 52.56 407 THR A C 1
ATOM 3230 O O . THR A 1 407 ? 20.050 1.782 -2.636 1.00 52.56 407 THR A O 1
ATOM 3233 N N . VAL A 1 408 ? 19.363 2.906 -0.834 1.00 47.72 408 VAL A N 1
ATOM 3234 C CA . VAL A 1 408 ? 18.748 1.756 -0.153 1.00 47.72 408 VAL A CA 1
ATOM 3235 C C . VAL A 1 408 ? 17.372 1.460 -0.769 1.00 47.72 408 VAL A C 1
ATOM 3237 O O . VAL A 1 408 ? 16.347 1.612 -0.113 1.00 47.72 408 VAL A O 1
ATOM 3240 N N . GLY A 1 409 ? 17.327 1.042 -2.037 1.00 47.75 409 GLY A N 1
ATOM 3241 C CA . GLY A 1 409 ? 16.075 0.656 -2.700 1.00 47.75 409 GLY A CA 1
ATOM 3242 C C . GLY A 1 409 ? 15.912 1.056 -4.167 1.00 47.75 409 GLY A C 1
ATOM 3243 O O . GLY A 1 409 ? 14.834 1.470 -4.561 1.00 47.75 409 GLY A O 1
ATOM 3244 N N . LEU A 1 410 ? 16.919 0.798 -4.994 1.00 51.19 410 LEU A N 1
ATOM 3245 C CA . LEU A 1 410 ? 16.738 0.445 -6.410 1.00 51.19 410 LEU A CA 1
ATOM 3246 C C . LEU A 1 410 ? 16.727 -1.083 -6.507 1.00 51.19 410 LEU A C 1
ATOM 3248 O O . LEU A 1 410 ? 17.755 -1.695 -6.772 1.00 51.19 410 LEU A O 1
ATOM 3252 N N . GLY A 1 411 ? 15.668 -1.746 -6.031 1.00 48.94 411 GLY A N 1
ATOM 3253 C CA . GLY A 1 411 ? 15.645 -3.218 -6.022 1.00 48.94 411 GLY A CA 1
ATOM 3254 C C . GLY A 1 411 ? 16.794 -3.882 -5.238 1.00 48.94 411 GLY A C 1
ATOM 3255 O O . GLY A 1 411 ? 17.095 -5.049 -5.458 1.00 48.94 411 GLY A O 1
ATOM 3256 N N . ARG A 1 412 ? 17.447 -3.164 -4.315 1.00 52.25 412 ARG A N 1
ATOM 3257 C CA . ARG A 1 412 ? 18.572 -3.602 -3.463 1.00 52.25 412 ARG A CA 1
ATOM 3258 C C . ARG A 1 412 ? 19.812 -4.186 -4.155 1.00 52.25 412 ARG A C 1
ATOM 3260 O O . ARG A 1 412 ? 20.752 -4.400 -3.414 1.00 52.25 412 ARG A O 1
ATOM 3267 N N . ASN A 1 413 ? 19.829 -4.404 -5.475 1.00 53.09 413 ASN A N 1
ATOM 3268 C CA . ASN A 1 413 ? 20.974 -4.889 -6.269 1.00 53.09 413 ASN A CA 1
ATOM 3269 C C . ASN A 1 413 ? 20.788 -4.689 -7.802 1.00 53.09 413 ASN A C 1
ATOM 3271 O O . ASN A 1 413 ? 21.556 -5.272 -8.560 1.00 53.09 413 ASN A O 1
ATOM 3275 N N . PHE A 1 414 ? 19.744 -3.987 -8.287 1.00 64.69 414 PHE A N 1
ATOM 3276 C CA . PHE A 1 414 ? 19.493 -3.836 -9.735 1.00 64.69 414 PHE A CA 1
ATOM 3277 C C . PHE A 1 414 ? 18.529 -2.681 -10.078 1.00 64.69 414 PHE A C 1
ATOM 3279 O O . PHE A 1 414 ? 17.537 -2.485 -9.378 1.00 64.69 414 PHE A O 1
ATOM 3286 N N . ALA A 1 415 ? 18.767 -1.970 -11.185 1.00 83.44 415 ALA A N 1
ATOM 3287 C CA . ALA A 1 415 ? 17.823 -0.995 -11.749 1.00 83.44 415 ALA A CA 1
ATOM 3288 C C . ALA A 1 415 ? 16.656 -1.693 -12.470 1.00 83.44 415 ALA A C 1
ATOM 3290 O O . ALA A 1 415 ? 16.866 -2.702 -13.146 1.00 83.44 415 ALA A O 1
ATOM 3291 N N . TRP A 1 416 ? 15.430 -1.176 -12.354 1.00 89.94 416 TRP A N 1
ATOM 3292 C CA . TRP A 1 416 ? 14.244 -1.755 -12.991 1.00 89.94 416 TRP A CA 1
ATOM 3293 C C . TRP A 1 416 ? 14.340 -1.761 -14.513 1.00 89.94 416 TRP A C 1
ATOM 3295 O O . TRP A 1 416 ? 14.019 -2.783 -15.109 1.00 89.94 416 TRP A O 1
ATOM 3305 N N . ASN A 1 417 ? 14.812 -0.681 -15.138 1.00 92.44 417 ASN A N 1
ATOM 3306 C CA . ASN A 1 417 ? 14.982 -0.606 -16.590 1.00 92.44 417 ASN A CA 1
ATOM 3307 C C . ASN A 1 417 ? 16.025 -1.613 -17.079 1.00 92.44 417 ASN A C 1
ATOM 3309 O O . ASN A 1 417 ? 15.770 -2.339 -18.038 1.00 92.44 417 ASN A O 1
ATOM 3313 N N . GLN A 1 418 ? 17.159 -1.733 -16.381 1.00 90.38 418 GLN A N 1
ATOM 3314 C CA . GLN A 1 418 ? 18.167 -2.734 -16.735 1.00 90.38 418 GLN A CA 1
ATOM 3315 C C . GLN A 1 418 ? 17.618 -4.151 -16.553 1.00 90.38 418 GLN A C 1
ATOM 3317 O O . GLN A 1 418 ? 17.751 -4.984 -17.445 1.00 90.38 418 GLN A O 1
ATOM 3322 N N . TRP A 1 419 ? 16.962 -4.431 -15.422 1.00 91.75 419 TRP A N 1
ATOM 3323 C CA . TRP A 1 419 ? 16.319 -5.724 -15.192 1.00 91.75 419 TRP A CA 1
ATOM 3324 C C . TRP A 1 419 ? 15.308 -6.041 -16.287 1.00 91.75 419 TRP A C 1
ATOM 3326 O O . TRP A 1 419 ? 15.314 -7.155 -16.805 1.00 91.75 419 TRP A O 1
ATOM 3336 N N . ALA A 1 420 ? 14.479 -5.070 -16.664 1.00 94.56 420 ALA A N 1
ATOM 3337 C CA . ALA A 1 420 ? 13.472 -5.250 -17.689 1.00 94.56 420 ALA A CA 1
ATOM 3338 C C . ALA A 1 420 ? 14.115 -5.576 -19.045 1.00 94.56 420 ALA A C 1
ATOM 3340 O O . ALA A 1 420 ? 13.668 -6.510 -19.705 1.00 94.56 420 ALA A O 1
ATOM 3341 N N . ARG A 1 421 ? 15.197 -4.885 -19.427 1.00 94.81 421 ARG A N 1
ATOM 3342 C CA . ARG A 1 421 ? 15.956 -5.179 -20.653 1.00 94.81 421 ARG A CA 1
ATOM 3343 C C . ARG A 1 421 ? 16.581 -6.574 -20.613 1.00 94.81 421 ARG A C 1
ATOM 3345 O O . ARG A 1 421 ? 16.303 -7.393 -21.481 1.00 94.81 421 ARG A O 1
ATOM 3352 N N . VAL A 1 422 ? 17.378 -6.866 -19.581 1.00 92.25 422 VAL A N 1
ATOM 3353 C CA . VAL A 1 422 ? 18.113 -8.140 -19.427 1.00 92.25 422 VAL A CA 1
ATOM 3354 C C . VAL A 1 422 ? 17.171 -9.348 -19.414 1.00 92.25 422 VAL A C 1
ATOM 3356 O O . VAL A 1 422 ? 17.555 -10.445 -19.805 1.00 92.25 422 VAL A O 1
ATOM 3359 N N . ASN A 1 423 ? 15.926 -9.163 -18.975 1.00 93.94 423 ASN A N 1
ATOM 3360 C CA . ASN A 1 423 ? 14.929 -10.227 -18.890 1.00 93.94 423 ASN A CA 1
ATOM 3361 C C . ASN A 1 423 ? 13.929 -10.233 -20.063 1.00 93.94 423 ASN A C 1
ATOM 3363 O O . ASN A 1 423 ? 12.894 -10.900 -19.968 1.00 93.94 423 ASN A O 1
ATOM 3367 N N . ASP A 1 424 ? 14.207 -9.497 -21.145 1.00 96.12 424 ASP A N 1
ATOM 3368 C CA . ASP A 1 424 ? 13.332 -9.378 -22.320 1.00 96.12 424 ASP A CA 1
ATOM 3369 C C . ASP A 1 424 ? 11.885 -8.983 -21.943 1.00 96.12 424 ASP A C 1
ATOM 3371 O O . ASP A 1 424 ? 10.891 -9.505 -22.457 1.00 96.12 424 ASP A O 1
ATOM 3375 N N . VAL A 1 425 ? 11.748 -8.095 -20.956 1.00 97.88 425 VAL A N 1
ATOM 3376 C CA . VAL A 1 425 ? 10.460 -7.539 -20.515 1.00 97.88 425 VAL A CA 1
ATOM 3377 C C . VAL A 1 425 ? 10.070 -6.332 -21.360 1.00 97.88 425 VAL A C 1
ATOM 3379 O O . VAL A 1 425 ? 8.883 -6.118 -21.605 1.00 97.88 425 VAL A O 1
ATOM 3382 N N . VAL A 1 426 ? 11.060 -5.577 -21.833 1.00 97.94 426 VAL A N 1
ATOM 3383 C CA . VAL A 1 426 ? 10.886 -4.418 -22.714 1.00 97.94 426 VAL A CA 1
ATOM 3384 C C . VAL A 1 426 ? 11.440 -4.684 -24.112 1.00 97.94 426 VAL A C 1
ATOM 3386 O O . VAL A 1 426 ? 12.245 -5.595 -24.303 1.00 97.94 426 VAL A O 1
ATOM 3389 N N . ASP A 1 427 ? 10.970 -3.916 -25.089 1.00 96.50 427 ASP A N 1
ATOM 3390 C CA . ASP A 1 427 ? 11.550 -3.842 -26.430 1.00 96.50 427 ASP A CA 1
ATOM 3391 C C . ASP A 1 427 ? 12.760 -2.887 -26.492 1.00 96.50 427 ASP A C 1
ATOM 3393 O O . ASP A 1 427 ? 13.201 -2.337 -25.481 1.00 96.50 427 ASP A O 1
ATOM 3397 N N . GLU A 1 428 ? 13.301 -2.689 -27.696 1.00 92.94 428 GLU A N 1
ATOM 3398 C CA . GLU A 1 428 ? 14.445 -1.802 -27.964 1.00 92.94 428 GLU A CA 1
ATOM 3399 C C . GLU A 1 428 ? 14.164 -0.332 -27.615 1.00 92.94 428 GLU A C 1
ATOM 3401 O O . GLU A 1 428 ? 15.084 0.424 -27.314 1.00 92.94 428 GLU A O 1
ATOM 3406 N N . ALA A 1 429 ? 12.891 0.073 -27.594 1.00 93.50 429 ALA A N 1
ATOM 3407 C CA . ALA A 1 429 ? 12.458 1.409 -27.197 1.00 93.50 429 ALA A CA 1
ATOM 3408 C C . ALA A 1 429 ? 12.154 1.513 -25.690 1.00 93.50 429 ALA A C 1
ATOM 3410 O O . ALA A 1 429 ? 11.565 2.505 -25.251 1.00 93.50 429 ALA A O 1
ATOM 3411 N N . PHE A 1 430 ? 12.531 0.501 -24.897 1.00 94.31 430 PHE A N 1
ATOM 3412 C CA . PHE A 1 430 ? 12.250 0.396 -23.464 1.00 94.31 430 PHE A CA 1
ATOM 3413 C C . PHE A 1 430 ? 10.752 0.419 -23.114 1.00 94.31 430 PHE A C 1
ATOM 3415 O O . PHE A 1 430 ? 10.370 0.799 -22.006 1.00 94.31 430 PHE A O 1
ATOM 3422 N N . ARG A 1 431 ? 9.886 -0.025 -24.033 1.00 97.25 431 ARG A N 1
ATOM 3423 C CA . ARG A 1 431 ? 8.452 -0.205 -23.770 1.00 97.25 431 ARG A CA 1
ATOM 3424 C C . ARG A 1 431 ? 8.169 -1.642 -23.377 1.00 97.25 431 ARG A C 1
ATOM 3426 O O . ARG A 1 431 ? 8.674 -2.575 -23.999 1.00 97.25 431 ARG A O 1
ATOM 3433 N N . VAL A 1 432 ? 7.341 -1.846 -22.357 1.00 98.19 432 VAL A N 1
ATOM 3434 C CA . VAL A 1 432 ? 6.985 -3.187 -21.880 1.00 98.19 432 VAL A CA 1
ATOM 3435 C C . VAL A 1 432 ? 6.294 -3.960 -22.998 1.00 98.19 432 VAL A C 1
ATOM 3437 O O . VAL A 1 432 ? 5.297 -3.508 -23.563 1.00 98.19 432 VAL A O 1
ATOM 3440 N N . ARG A 1 433 ? 6.801 -5.157 -23.307 1.00 98.31 433 ARG A N 1
ATOM 3441 C CA . ARG A 1 433 ? 6.255 -6.016 -24.361 1.00 98.31 433 ARG A CA 1
ATOM 3442 C C . ARG A 1 433 ? 4.829 -6.440 -24.013 1.00 98.31 433 ARG A C 1
ATOM 3444 O O . ARG A 1 433 ? 4.572 -6.987 -22.943 1.00 98.31 433 ARG A O 1
ATOM 3451 N N . ARG A 1 434 ? 3.894 -6.235 -24.946 1.00 97.56 434 ARG A N 1
ATOM 3452 C CA . ARG A 1 434 ? 2.451 -6.462 -24.715 1.00 97.56 434 ARG A CA 1
ATOM 3453 C C . ARG A 1 434 ? 1.854 -7.638 -25.487 1.00 97.56 434 ARG A C 1
ATOM 3455 O O . ARG A 1 434 ? 0.672 -7.922 -25.312 1.00 97.56 434 ARG A O 1
ATOM 3462 N N . SER A 1 435 ? 2.641 -8.317 -26.326 1.00 97.69 435 SER A N 1
ATOM 3463 C CA . SER A 1 435 ? 2.161 -9.481 -27.079 1.00 97.69 435 SER A CA 1
ATOM 3464 C C . SER A 1 435 ? 1.701 -10.593 -26.135 1.00 97.69 435 SER A C 1
ATOM 3466 O O . SER A 1 435 ? 2.230 -10.750 -25.032 1.00 97.69 435 SER A O 1
ATOM 3468 N N . GLU A 1 436 ? 0.726 -11.394 -26.563 1.00 97.50 436 GLU A N 1
ATOM 3469 C CA . GLU A 1 436 ? 0.181 -12.462 -25.716 1.00 97.50 436 GLU A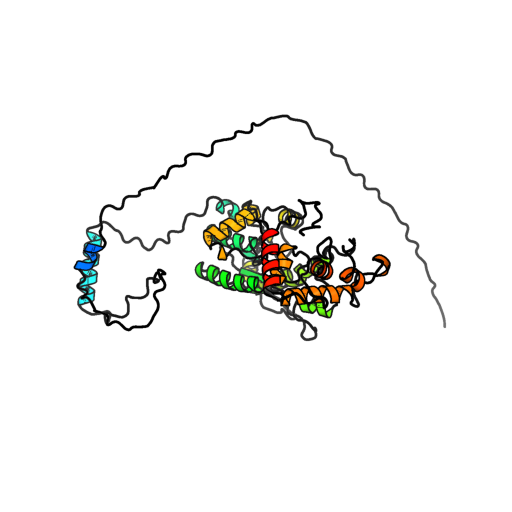 CA 1
ATOM 3470 C C . GLU A 1 436 ? 1.242 -13.511 -25.347 1.00 97.50 436 GLU A C 1
ATOM 3472 O O . GLU A 1 436 ? 1.263 -14.005 -24.218 1.00 97.50 436 GLU A O 1
ATOM 3477 N N . ALA A 1 437 ? 2.188 -13.777 -26.253 1.00 97.44 437 ALA A N 1
ATOM 3478 C CA . ALA A 1 437 ? 3.346 -14.623 -25.981 1.00 97.44 437 ALA A CA 1
ATOM 3479 C C . ALA A 1 437 ? 4.225 -14.049 -24.852 1.00 97.44 437 ALA A C 1
ATOM 3481 O O . ALA A 1 437 ? 4.568 -14.766 -23.908 1.00 97.44 437 ALA A O 1
ATOM 3482 N N . ALA A 1 438 ? 4.535 -12.747 -24.894 1.00 97.19 438 ALA A N 1
ATOM 3483 C CA . ALA A 1 438 ? 5.313 -12.083 -23.849 1.00 97.19 438 ALA A CA 1
ATOM 3484 C C . ALA A 1 438 ? 4.560 -12.070 -22.509 1.00 97.19 438 ALA A C 1
ATOM 3486 O O . ALA A 1 438 ? 5.100 -12.491 -21.485 1.00 97.19 438 ALA A O 1
ATOM 3487 N N . ARG A 1 439 ? 3.277 -11.685 -22.512 1.00 97.19 439 ARG A N 1
ATOM 3488 C CA . ARG A 1 439 ? 2.437 -11.668 -21.303 1.00 97.19 439 ARG A CA 1
ATOM 3489 C C . ARG A 1 439 ? 2.288 -13.055 -20.683 1.00 97.19 439 ARG A C 1
ATOM 3491 O O . ARG A 1 439 ? 2.312 -13.179 -19.458 1.00 97.19 439 ARG A O 1
ATOM 3498 N N . SER A 1 440 ? 2.153 -14.099 -21.499 1.00 97.50 440 SER A N 1
ATOM 3499 C CA . SER A 1 440 ? 2.114 -15.490 -21.033 1.00 97.50 440 SER A CA 1
ATOM 3500 C C . SER A 1 440 ? 3.432 -15.901 -20.380 1.00 97.50 440 SER A C 1
ATOM 3502 O O . SER A 1 440 ? 3.429 -16.434 -19.268 1.00 97.50 440 SER A O 1
ATOM 3504 N N . ARG A 1 441 ? 4.570 -15.565 -20.997 1.00 97.81 441 ARG A N 1
ATOM 3505 C CA . ARG A 1 441 ? 5.900 -15.783 -20.410 1.00 97.81 441 ARG A CA 1
ATOM 3506 C C . ARG A 1 441 ? 6.052 -15.070 -19.065 1.00 97.81 441 ARG A C 1
ATOM 3508 O O . ARG A 1 441 ? 6.530 -15.676 -18.107 1.00 97.81 441 ARG A O 1
ATOM 3515 N N . PHE A 1 442 ? 5.612 -13.818 -18.957 1.00 97.81 442 PHE A N 1
ATOM 3516 C CA . PHE A 1 442 ? 5.672 -13.061 -17.704 1.00 97.81 442 PHE A CA 1
ATOM 3517 C C . PHE A 1 442 ? 4.788 -13.674 -16.612 1.00 97.81 442 PHE A C 1
ATOM 3519 O O . PHE A 1 442 ? 5.237 -13.780 -15.471 1.00 97.81 442 PHE A O 1
ATOM 3526 N N . ARG A 1 443 ? 3.585 -14.170 -16.946 1.00 95.94 443 ARG A N 1
ATOM 3527 C CA . ARG A 1 443 ? 2.733 -14.922 -16.003 1.00 95.94 443 ARG A CA 1
ATOM 3528 C C . ARG A 1 443 ? 3.433 -16.172 -15.477 1.00 95.94 443 ARG A C 1
ATOM 3530 O O . ARG A 1 443 ? 3.435 -16.400 -14.269 1.00 95.94 443 ARG A O 1
ATOM 3537 N N . ILE A 1 444 ? 4.061 -16.947 -16.363 1.00 95.25 444 ILE A N 1
ATOM 3538 C CA . ILE A 1 444 ? 4.811 -18.154 -15.989 1.00 95.25 444 ILE A CA 1
ATOM 3539 C C . ILE A 1 444 ? 5.977 -17.791 -15.063 1.00 95.25 444 ILE A C 1
ATOM 3541 O O . ILE A 1 444 ? 6.124 -18.396 -14.003 1.00 95.25 444 ILE A O 1
ATOM 3545 N N . ARG A 1 445 ? 6.769 -16.765 -15.404 1.00 94.88 445 ARG A N 1
ATOM 3546 C CA . ARG A 1 445 ? 7.885 -16.302 -14.561 1.00 94.88 445 ARG A CA 1
ATOM 3547 C C . ARG A 1 445 ? 7.420 -15.793 -13.201 1.00 94.88 445 ARG A C 1
ATOM 3549 O O . ARG A 1 445 ? 8.022 -16.139 -12.186 1.00 94.88 445 ARG A O 1
ATOM 3556 N N . ALA A 1 446 ? 6.337 -15.021 -13.161 1.00 92.12 446 ALA A N 1
ATOM 3557 C CA . ALA A 1 446 ? 5.734 -14.570 -11.913 1.00 92.12 446 ALA A CA 1
ATOM 3558 C C . ALA A 1 446 ? 5.307 -15.759 -11.040 1.00 92.12 446 ALA A C 1
ATOM 3560 O O . ALA A 1 446 ? 5.614 -15.774 -9.852 1.00 92.12 446 ALA A O 1
ATOM 3561 N N . ALA A 1 447 ? 4.655 -16.769 -11.621 1.00 89.56 447 ALA A N 1
ATOM 3562 C CA . ALA A 1 447 ? 4.228 -17.967 -10.903 1.00 89.56 447 ALA A CA 1
ATOM 3563 C C . ALA A 1 447 ? 5.413 -18.802 -10.386 1.00 89.56 447 ALA A C 1
ATOM 3565 O O . ALA A 1 447 ? 5.402 -19.204 -9.228 1.00 89.56 447 ALA A O 1
ATOM 3566 N N . GLN A 1 448 ? 6.453 -19.007 -11.202 1.00 90.69 448 GLN A N 1
ATOM 3567 C CA . GLN A 1 448 ? 7.657 -19.764 -10.828 1.00 90.69 448 GLN A CA 1
ATOM 3568 C C . GLN A 1 448 ? 8.433 -19.121 -9.671 1.00 90.69 448 GLN A C 1
ATOM 3570 O O . GLN A 1 448 ? 8.968 -19.817 -8.813 1.00 90.69 448 GLN A O 1
ATOM 3575 N N . LEU A 1 449 ? 8.518 -17.789 -9.654 1.00 88.19 449 LEU A N 1
ATOM 3576 C CA . LEU A 1 449 ? 9.291 -17.045 -8.656 1.00 88.19 449 LEU A CA 1
ATOM 3577 C C . LEU A 1 449 ? 8.488 -16.712 -7.388 1.00 88.19 449 LEU A C 1
ATOM 3579 O O . LEU A 1 449 ? 9.070 -16.297 -6.380 1.00 88.19 449 LEU A O 1
ATOM 3583 N N . ARG A 1 450 ? 7.158 -16.848 -7.428 1.00 83.56 450 ARG A N 1
ATOM 3584 C CA . ARG A 1 450 ? 6.273 -16.572 -6.295 1.00 83.56 450 ARG A CA 1
ATOM 3585 C C . ARG A 1 450 ? 6.317 -17.733 -5.301 1.00 83.56 450 ARG A C 1
ATOM 3587 O O . ARG A 1 450 ? 5.987 -18.864 -5.634 1.00 83.56 450 ARG A O 1
ATOM 3594 N N . LYS A 1 451 ? 6.675 -17.435 -4.051 1.00 71.62 451 LYS A N 1
ATOM 3595 C CA . LYS A 1 451 ? 6.595 -18.395 -2.939 1.00 71.62 451 LYS A CA 1
ATOM 3596 C C . LYS A 1 451 ? 5.195 -18.450 -2.324 1.00 71.62 451 LYS A C 1
ATOM 3598 O O . LYS A 1 451 ? 4.386 -17.541 -2.520 1.00 71.62 451 LYS A O 1
ATOM 3603 N N . SER A 1 452 ? 4.955 -19.493 -1.529 1.00 65.69 452 SER A N 1
ATOM 3604 C CA . SER A 1 452 ? 3.708 -19.740 -0.790 1.00 65.69 452 SER A CA 1
ATOM 3605 C C . SER A 1 452 ? 3.282 -18.584 0.123 1.00 65.69 452 SER A C 1
ATOM 3607 O O . SER A 1 452 ? 2.089 -18.377 0.315 1.00 65.69 452 SER A O 1
ATOM 3609 N N . ASP A 1 453 ? 4.234 -17.801 0.634 1.00 62.88 453 ASP A N 1
ATOM 3610 C CA . ASP A 1 453 ? 4.002 -16.700 1.577 1.00 62.88 453 ASP A CA 1
ATOM 3611 C C . ASP A 1 453 ? 3.776 -15.325 0.913 1.00 62.88 453 ASP A C 1
ATOM 3613 O O . ASP A 1 453 ? 3.629 -14.305 1.591 1.00 62.88 453 ASP A O 1
ATOM 3617 N N . ASN A 1 454 ? 3.760 -15.254 -0.423 1.00 59.16 454 ASN A N 1
ATOM 3618 C CA . ASN A 1 454 ? 3.608 -14.009 -1.186 1.00 59.16 454 ASN A CA 1
ATOM 3619 C C . ASN A 1 454 ? 4.642 -12.900 -0.861 1.00 59.16 454 ASN A C 1
ATOM 3621 O O . ASN A 1 454 ? 4.450 -11.761 -1.290 1.00 59.16 454 ASN A O 1
ATOM 3625 N N . ALA A 1 455 ? 5.726 -13.160 -0.118 1.00 50.41 455 ALA A N 1
ATOM 3626 C CA . ALA A 1 455 ? 6.636 -12.105 0.353 1.00 50.41 455 ALA A CA 1
ATOM 3627 C C . ALA A 1 455 ? 8.124 -12.461 0.354 1.00 50.41 455 ALA A C 1
ATOM 3629 O O . ALA A 1 455 ? 8.955 -11.547 0.236 1.00 50.41 455 ALA A O 1
ATOM 3630 N N . ASN A 1 456 ? 8.490 -13.740 0.438 1.00 42.44 456 ASN A N 1
ATOM 3631 C CA . ASN A 1 456 ? 9.885 -14.144 0.383 1.00 42.44 456 ASN A CA 1
ATOM 3632 C C . ASN A 1 456 ? 10.358 -14.386 -1.048 1.00 42.44 456 ASN A C 1
ATOM 3634 O O . ASN A 1 456 ? 9.759 -15.092 -1.850 1.00 42.44 456 ASN A O 1
ATOM 3638 N N . ASP A 1 457 ? 11.506 -13.791 -1.342 1.00 38.50 457 ASP A N 1
ATOM 3639 C CA . ASP A 1 457 ? 12.211 -13.920 -2.607 1.00 38.50 457 ASP A CA 1
ATOM 3640 C C . ASP A 1 457 ? 13.112 -15.168 -2.567 1.00 38.50 457 ASP A C 1
ATOM 3642 O O . ASP A 1 457 ? 13.710 -15.473 -1.529 1.00 38.50 457 ASP A O 1
ATOM 3646 N N . ALA A 1 458 ? 13.185 -15.940 -3.654 1.00 33.88 458 ALA A N 1
ATOM 3647 C CA . ALA A 1 458 ? 14.048 -17.122 -3.759 1.00 33.88 458 ALA A CA 1
ATOM 3648 C C . ALA A 1 458 ? 15.531 -16.771 -3.941 1.00 33.88 458 ALA A C 1
ATOM 3650 O O . ALA A 1 458 ? 16.364 -17.662 -3.851 1.00 33.88 458 ALA A O 1
ATOM 3651 N N . ARG A 1 459 ? 15.884 -15.483 -4.065 1.00 41.44 459 ARG A N 1
ATOM 3652 C CA . ARG A 1 459 ? 17.271 -14.989 -4.197 1.00 41.44 459 ARG A CA 1
ATOM 3653 C C . ARG A 1 459 ? 18.273 -15.421 -3.106 1.00 41.44 459 ARG A C 1
ATOM 3655 O O . ARG A 1 459 ? 19.446 -15.100 -3.225 1.00 41.44 459 ARG A O 1
ATOM 3662 N N . ALA A 1 460 ? 17.851 -16.139 -2.063 1.00 28.66 460 ALA A N 1
ATOM 3663 C CA . ALA A 1 460 ? 18.750 -16.767 -1.089 1.00 28.66 460 ALA A CA 1
ATOM 3664 C C . ALA A 1 460 ? 19.122 -18.231 -1.424 1.00 28.66 460 ALA A C 1
ATOM 3666 O O . ALA A 1 460 ? 19.945 -18.811 -0.726 1.00 28.66 460 ALA A O 1
ATOM 3667 N N . ILE A 1 461 ? 18.528 -18.834 -2.460 1.00 34.22 461 ILE A N 1
ATOM 3668 C CA . ILE A 1 461 ? 18.760 -20.227 -2.863 1.00 34.22 461 ILE A CA 1
ATOM 3669 C C . ILE A 1 461 ? 18.917 -20.277 -4.386 1.00 34.22 461 ILE A C 1
ATOM 3671 O O . ILE A 1 461 ? 18.008 -20.709 -5.078 1.00 34.22 461 ILE A O 1
ATOM 3675 N N . SER A 1 462 ? 20.035 -19.767 -4.906 1.00 30.33 462 SER A N 1
ATOM 3676 C CA . SER A 1 462 ? 20.697 -20.272 -6.124 1.00 30.33 462 SER A CA 1
ATOM 3677 C C . SER A 1 462 ? 21.751 -19.267 -6.586 1.00 30.33 462 SER A C 1
ATOM 3679 O O . SER A 1 462 ? 21.446 -18.296 -7.278 1.00 30.33 462 SER A O 1
ATOM 3681 N N . GLY A 1 463 ? 23.011 -19.525 -6.245 1.00 28.72 463 GLY A N 1
ATOM 3682 C CA . GLY A 1 463 ? 24.159 -18.982 -6.970 1.00 28.72 463 GLY A CA 1
ATOM 3683 C C . GLY A 1 463 ? 24.362 -19.702 -8.304 1.00 28.72 463 GLY A C 1
ATOM 3684 O O . GLY A 1 463 ? 25.459 -20.173 -8.566 1.00 28.72 463 GLY A O 1
ATOM 3685 N N . VAL A 1 464 ? 23.312 -19.841 -9.120 1.00 30.62 464 VAL A N 1
ATOM 3686 C CA . VAL A 1 464 ? 23.406 -20.486 -10.436 1.00 30.62 464 VAL A CA 1
ATOM 3687 C C . VAL A 1 464 ? 23.137 -19.433 -11.513 1.00 30.62 464 VAL A C 1
ATOM 3689 O O . VAL A 1 464 ? 22.055 -18.840 -11.512 1.00 30.62 464 VAL A O 1
ATOM 3692 N N . PRO A 1 465 ? 24.095 -19.164 -12.417 1.00 28.69 465 PRO A N 1
ATOM 3693 C CA . PRO A 1 465 ? 23.853 -18.353 -13.601 1.00 28.69 465 PRO A CA 1
ATOM 3694 C C . PRO A 1 465 ? 22.851 -19.076 -14.507 1.00 28.69 465 PRO A C 1
ATOM 3696 O O . PRO A 1 465 ? 23.080 -20.217 -14.896 1.00 28.69 465 PRO A O 1
ATOM 3699 N N . LEU A 1 466 ? 21.749 -18.416 -14.861 1.00 36.38 466 LEU A N 1
ATOM 3700 C CA . LEU A 1 466 ? 20.872 -18.854 -15.948 1.00 36.38 466 LEU A CA 1
ATOM 3701 C C . LEU A 1 466 ? 21.500 -18.417 -17.277 1.00 36.38 466 LEU A C 1
ATOM 3703 O O . LEU A 1 466 ? 21.109 -17.413 -17.863 1.00 36.38 466 LEU A O 1
ATOM 3707 N N . ALA A 1 467 ? 22.503 -19.172 -17.714 1.00 32.19 467 ALA A N 1
ATOM 3708 C CA . ALA A 1 467 ? 22.914 -19.241 -19.107 1.00 32.19 467 ALA A CA 1
ATOM 3709 C C . ALA A 1 467 ? 22.551 -20.635 -19.639 1.00 32.19 467 ALA A C 1
ATOM 3711 O O . ALA A 1 467 ? 22.710 -21.622 -18.927 1.00 32.19 467 ALA A O 1
ATOM 3712 N N . ALA A 1 468 ? 22.092 -20.669 -20.890 1.00 29.30 468 ALA A N 1
ATOM 3713 C CA . ALA A 1 468 ? 21.776 -21.841 -21.708 1.00 29.30 468 ALA A CA 1
ATOM 3714 C C . ALA A 1 468 ? 20.484 -22.616 -21.370 1.00 29.30 468 ALA A C 1
ATOM 3716 O O . ALA A 1 468 ? 20.428 -23.480 -20.500 1.00 29.30 468 ALA A O 1
ATOM 3717 N N . ALA A 1 469 ? 19.455 -22.343 -22.171 1.00 26.23 469 ALA A N 1
ATOM 3718 C CA . ALA A 1 469 ? 18.573 -23.377 -22.700 1.00 26.23 469 ALA A CA 1
ATOM 3719 C C . ALA A 1 469 ? 18.377 -23.079 -24.195 1.00 26.23 469 ALA A C 1
ATOM 3721 O O . ALA A 1 469 ? 17.392 -22.459 -24.598 1.00 26.23 469 ALA A O 1
ATOM 3722 N N . ALA A 1 470 ? 19.410 -23.426 -24.963 1.00 27.14 470 ALA A N 1
ATOM 3723 C CA . ALA A 1 470 ? 19.286 -23.982 -26.303 1.00 27.14 470 ALA A CA 1
ATOM 3724 C C . ALA A 1 470 ? 19.588 -25.477 -26.166 1.00 27.14 470 ALA A C 1
ATOM 3726 O O . ALA A 1 470 ? 20.492 -25.786 -25.350 1.00 27.14 470 ALA A O 1
#

Radius of gyration: 31.77 Å; chains: 1; bounding box: 100×106×56 Å

Foldseek 3Di:
DDDDDDDDDDDDDDDDDDDDDDDDDDDDDDDDDDDDDDDDPDDDDDDDPDDDDPDDDPVVVVVPPPDDDDDDDDDDDDDDDDDDDDDDDDDPDPPPDDDPPDPVVVVVVVVVVVVCVVPVDDPDPPPPPLPPQPPLLVLCVVQPPAAEEEAQLLALLSLLVVLSCLSSVHAHPAYEYQDQVQWDVLSVVLLVVVQVVCVVSVHDHYHYFFQAADPPDPDGGPLSVLLVVLAAQCVQQVDCVNCVRRPVVRSVCAACADCDDPSGDHHDVSNVVCVVVVGAYEYEDRQALDPVRCVVVVPDDQADPRHGYDHVNVSSNGDLLNSQVSCCVPPRNVSNGADIDGLLDLLDDPLSLLVCLLPPLVSNLSSLVSLCSNCVHPNHPPDCVVQVHHPVCCLLPNLFGDQDPRTNGCNNTGHSSSVCVNVVQADPVSRGDDDPVSSVVSNVSSVVQADPSSRDGCVVPDPDDPDDDD

pLDDT: mean 72.78, std 29.11, range [22.0, 98.81]

Secondary structure (DSSP, 8-state):
-------------------PPPP----------------------------------TTTGGGTS-----PPPP--------------SSS-SSSSS--TT-HHHHHHHHHHHHHHHHTT----------PPPPGGGGGGGGGTTS-EEEE--SSHHHHHHHHHHHHTT---SEEEEEE-S-B-HHHHHHHHHHHHHHHHTTPPPEEEEEPPPPTTSS-SSHHHHHHHTT---GGGGT--HHHIIIIIHHHHHHHH-BSSSTT-BPPPHHHHHHHHH-PPEEEEE---SSHHHHHHHTTS-SB-SSEEEE-HHHHHT--HHHHHHHHHHHH-GGG-PPP--BTT-TT--HHHHHHHHHH-HHHHHHHHHHHHHHHSSTT----HHHHSS-HHHHHHH-SSPPP-SS-TTSTTT--HHHHHHHTT-B-TTSPBP-SHHHHHHHHHHHHHH--TTSS--GGGS---------

Sequence (470 aa):
MTSSIGRRTMRHSRRKQSNDRPQWNARATFGGRAAVAARDRTALARRELWFGLRGCRLSQLCRHLRVERAYAPAFPGVPQTSGLRIPSWPLLLHREIGGPGGPQASIVRRTCRRWFQDHSWRCAEPDVIVARPPAWAHRLRSLEGRLLAVCFGAGVDSTAMLIALYLAGIRPQIITFADVGGEKPETLVHLARMNAVLASWGWPPIDICRKVTLASTSYDDLYGNCIANETLPSLAFGKKTCSQKYKQTPQDQFIKGARSGPNARLPHPVWEEAQRTGQRIVKLIGYDCGRADMRRSQKLLNADADFDFSYPLQLLGWIREDCIDIIKQVLGSSYVPIKSACFFCPASKIWELYWLAAHHPDLLDRALLLERNALTGRHSRFDEIEFGATWEELVSNADRFPSSNTTVGLGRNFAWNQWARVNDVVDEAFRVRRSEAARSRFRIRAAQLRKSDNANDARAISGVPLAAAA